Protein AF-A0A851LXC3-F1 (afdb_monomer_lite)

Secondary structure (DSSP, 8-state):
-HHHHHHHHHT------STT-PSP-SSSBHHHHHHHHHHHHHTTS-HHHHHHHHHHHHHHHHHHHT--PPPHHHHTTSS-HHHHHHHHHHHHHHIIIIIGGGT-TTS----HHHH-BHHHHHHHHHHHHHHHHHHHHHHGGGS-HHHHHHHHHTHHHHHHHHHHHHH-TT-GGGSTT--PPPP--------------------------------------------------------------------------PPPHHHHHHHHHHT--TTTT--SS---S-TTHHHHHHHHHHHHTTS---TTEESS--S-GGGTTTTS---TT----EE---TTS-GGGHHHHHHHHHHHHHHHHHHHHHHHT-PPPPP-GGGGT-----GGGSHHHHHHHHHHHHS--------HHHHHHHHHHHHHHHHTSGGGGGGSSPPPTTT-SSHHHH-SS---HHHHHHHHHTT--SSGGGT-

Radius of gyration: 42.63 Å; chains: 1; bounding box: 113×86×128 Å

Sequence (476 aa):
LQLLRKCILQMSQPVVEGSLGSPPFEKPNIEQGVLNFVQYKFSHLPPKERQTMYELSKMFLLCLNYWKLETPSQFRQRSQNDDVATYKVNYTRWLCYCHVPQSCDSLPRYETTHVFGRSLLKSIFTVTRRQLLEKFRVEKDKLVPEKRTLILTHFPKFLSMLEEEIYGENSPIWEADFTVPAAEGAQLVSRPAAVSTVAVPTTPLFSKKLSNSSSAVSMDAGTPEPLPAALLRSPGEKRKLPESLTLEDAKRIRVMGDIPMELVNEVMLTITDPAAMLGPETSLLSANAARDETARLEERRGIIEFHGFSKDIKVPKSRYLGYIKDYEGATLMECELNPRIPYTELSHIIKKQKEIIKKLIERKQAQIRKVYPGLTCFKEGVRQIPIESVPGIRESHQLLLGSEPLKELKDPDQLYNTLKNLLAQIKTHPSAWPFMEPVKKSEAPDYYEIIRFPIDLKTMTERLKNRYYVTKKLFI

Foldseek 3Di:
DVQVVVCVVVVHQRDPDDPLDDFLPDPPFQLLLLVLLLCQPPVPPDPVVSVLLVVLSVVVQVCQLPDDFDALVRLVVPDDPVLSVVQNSVNVVCCQARNVCVVVVSGHHDGNRRRHHLSNCVSGLVVSLVVVLVVLVVCLVVDDVVVSVSCVPPNNVSSVSVVCLSPPDPRQSRDNPDDHPDPDDDDDDDDDDDDDDDDDDDDDDDDDDDDDDDDDDDDDDDDDDDDDDDDDDDDYDDDDDDDDDDDDPPDDDDDDDDDDVVVVVVVVVVVPDPVVVDDDDDDDDDVVVVVVVVVVVCVVVVVDDPPQKDLDDPDDCVVPPVPDDDHPPDRDIDGDDDPVDPPVCNVVVVVVVVVVVVVVCVVVVVVLPPDDDDDPVVVVVDPDDDPCPPVSSVVVVCVVVVPDPPPPPPPLVNVLVVLVVVLVVCVPDPPQVVQADDDDCVNPVCCCVVCVDDHGSVNLVVCSVVSVCSDPVVSD

InterPro domains:
  IPR001487 Bromodomain [PF00439] (420-474)
  IPR001487 Bromodomain [PR00503] (430-443)
  IPR001487 Bromodomain [PR00503] (444-460)
  IPR001487 Bromodomain [PR00503] (460-476)
  IPR001487 Bromodomain [PS50014] (427-476)
  IPR001487 Bromodomain [SM00297] (408-476)
  IPR009464 PCAF, N-terminal [PF06466] (2-135)
  IPR036427 Bromodomain-like superfamily [G3DSA:1.20.920.10] (402-476)
  IPR036427 Bromodomain-like superfamily [SSF47370] (408-475)
  IPR037800 Histone acetyltransferase GCN5 [PTHR45750] (308-476)

Organism: Corythaeola cristata (NCBI:txid103954)

pLDDT: mean 72.69, std 22.93, range [23.23, 97.38]

Structure (mmCIF, N/CA/C/O backbone):
data_AF-A0A851LXC3-F1
#
_entry.id   AF-A0A851LXC3-F1
#
loop_
_atom_site.group_PDB
_atom_site.id
_atom_site.type_symbol
_atom_site.label_atom_id
_atom_site.label_alt_id
_atom_site.label_comp_id
_atom_site.label_asym_id
_atom_site.label_entity_id
_atom_site.label_seq_id
_atom_site.pdbx_PDB_ins_code
_atom_site.Cartn_x
_atom_site.Cartn_y
_atom_site.Cartn_z
_atom_site.occupancy
_atom_site.B_iso_or_equiv
_atom_site.auth_seq_id
_atom_site.auth_comp_id
_atom_site.auth_asym_id
_atom_site.auth_atom_id
_atom_site.pdbx_PDB_model_num
ATOM 1 N N . LEU A 1 1 ? -14.575 -2.357 11.638 1.00 58.62 1 LEU A N 1
ATOM 2 C CA . LEU A 1 1 ? -14.823 -2.381 13.103 1.00 58.62 1 LEU A CA 1
ATOM 3 C C . LEU A 1 1 ? -16.234 -2.851 13.462 1.00 58.62 1 LEU A C 1
ATOM 5 O O . LEU A 1 1 ? -16.324 -3.907 14.069 1.00 58.62 1 LEU A O 1
ATOM 9 N N . GLN A 1 2 ? -17.317 -2.156 13.078 1.00 75.94 2 GLN A N 1
ATOM 10 C CA . GLN A 1 2 ? -18.697 -2.575 13.418 1.00 75.94 2 GLN A CA 1
ATOM 11 C C . GLN A 1 2 ? -19.013 -4.038 13.042 1.00 75.94 2 GLN A C 1
ATOM 13 O O . GLN A 1 2 ? -19.518 -4.766 13.890 1.00 75.94 2 GLN A O 1
ATOM 18 N N . LEU A 1 3 ? -18.628 -4.490 11.839 1.00 76.81 3 LEU A N 1
ATOM 19 C CA . LEU A 1 3 ? -18.752 -5.893 11.412 1.00 76.81 3 LEU A CA 1
ATOM 20 C C . LEU A 1 3 ? -18.083 -6.870 12.395 1.00 76.81 3 LEU A C 1
ATOM 22 O O . LEU A 1 3 ? -18.744 -7.755 12.918 1.00 76.81 3 LEU A O 1
ATOM 26 N N . LEU A 1 4 ? -16.802 -6.662 12.721 1.00 76.56 4 LEU A N 1
ATOM 27 C CA . LEU A 1 4 ? -16.076 -7.503 13.683 1.00 76.56 4 LEU A CA 1
ATOM 28 C C . LEU A 1 4 ? -16.764 -7.521 15.059 1.00 76.56 4 LEU A C 1
ATOM 30 O O . LEU A 1 4 ? -16.873 -8.578 15.669 1.00 76.56 4 LEU A O 1
ATOM 34 N N . ARG A 1 5 ? -17.302 -6.382 15.523 1.00 78.44 5 ARG A N 1
ATOM 35 C CA . ARG A 1 5 ? -18.075 -6.313 16.777 1.00 78.44 5 ARG A CA 1
ATOM 36 C C . ARG A 1 5 ? -19.384 -7.114 16.700 1.00 78.44 5 ARG A C 1
ATOM 38 O O . ARG A 1 5 ? -19.692 -7.812 17.659 1.00 78.44 5 ARG A O 1
ATOM 45 N N . LYS A 1 6 ? -20.125 -7.052 15.582 1.00 80.19 6 LYS A N 1
ATOM 46 C CA . LYS A 1 6 ? -21.317 -7.891 15.320 1.00 80.19 6 LYS A CA 1
ATOM 47 C C . LYS A 1 6 ? -20.941 -9.377 15.367 1.00 80.19 6 LYS A C 1
ATOM 49 O O . LYS A 1 6 ? -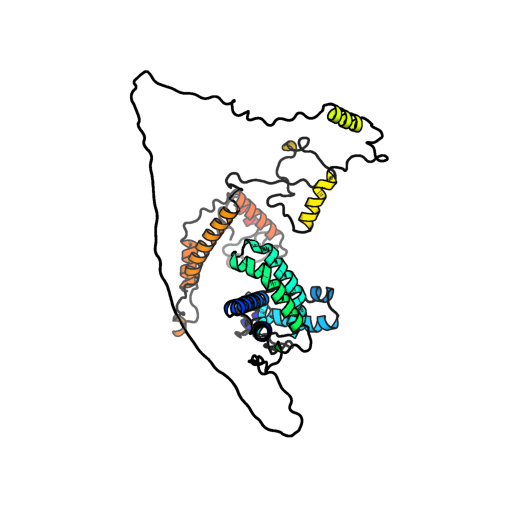21.579 -10.137 16.082 1.00 80.19 6 LYS A O 1
ATOM 54 N N . CYS A 1 7 ? -19.871 -9.766 14.681 1.00 78.75 7 CYS A N 1
ATOM 55 C CA . CYS A 1 7 ? -19.418 -11.154 14.593 1.00 78.75 7 CYS A CA 1
ATOM 56 C C . CYS A 1 7 ? -18.932 -11.726 15.933 1.00 78.75 7 CYS A C 1
ATOM 58 O O . CYS A 1 7 ? -19.300 -12.844 16.276 1.00 78.75 7 CYS A O 1
ATOM 60 N N . ILE A 1 8 ? -18.214 -10.940 16.744 1.00 79.00 8 ILE A N 1
ATOM 61 C CA . ILE A 1 8 ? -17.842 -11.315 18.122 1.00 79.00 8 ILE A CA 1
ATOM 62 C C . ILE A 1 8 ? -19.090 -11.515 19.000 1.00 79.00 8 ILE A C 1
ATOM 64 O O . ILE A 1 8 ? -19.155 -12.475 19.761 1.00 79.00 8 ILE A O 1
ATOM 68 N N . LEU A 1 9 ? -20.103 -10.648 18.873 1.00 79.81 9 LEU A N 1
ATOM 69 C CA . LEU A 1 9 ? -21.373 -10.776 19.606 1.00 79.81 9 LEU A CA 1
ATOM 70 C C . LEU A 1 9 ? -22.247 -11.950 19.126 1.00 79.81 9 LEU A C 1
ATOM 72 O O . LEU A 1 9 ? -23.108 -12.402 19.872 1.00 79.81 9 LEU A O 1
ATOM 76 N N . GLN A 1 10 ? -22.044 -12.430 17.896 1.00 83.31 10 GLN A N 1
ATOM 77 C CA . GLN A 1 10 ? -22.827 -13.504 17.269 1.00 83.31 10 GLN A CA 1
ATOM 78 C C . GLN A 1 10 ? -22.063 -14.834 17.138 1.00 83.31 10 GLN A C 1
ATOM 80 O O . GLN A 1 10 ? -22.607 -15.783 16.580 1.00 83.31 10 GLN A O 1
ATOM 85 N N . MET A 1 11 ? -20.815 -14.912 17.623 1.00 77.06 11 MET A N 1
ATOM 86 C CA . MET A 1 11 ? -19.901 -16.055 17.442 1.00 77.06 11 MET A CA 1
ATOM 87 C C . MET A 1 11 ? -19.772 -16.521 15.974 1.00 77.06 11 MET A C 1
ATOM 89 O O . MET A 1 11 ? -19.601 -17.707 15.694 1.00 77.06 11 MET A O 1
ATOM 93 N N . SER A 1 12 ? -19.856 -15.585 15.024 1.00 79.25 12 SER A N 1
ATOM 94 C CA . SER A 1 12 ? -19.851 -15.851 13.581 1.00 79.25 12 SER A CA 1
ATOM 95 C C . SER A 1 12 ? -18.546 -15.412 12.908 1.00 79.25 12 SER A C 1
ATOM 97 O O . SER A 1 12 ? -17.827 -14.548 13.412 1.00 79.25 12 SER A O 1
ATOM 99 N N . GLN A 1 13 ? -18.218 -15.995 11.750 1.00 74.81 13 GLN A N 1
ATOM 100 C CA . GLN A 1 13 ? -17.086 -15.522 10.943 1.00 74.81 13 GLN A CA 1
ATOM 101 C C . GLN A 1 13 ? -17.442 -14.206 10.222 1.00 74.81 13 GLN A C 1
ATOM 103 O O . GLN A 1 13 ? -18.561 -14.069 9.721 1.00 74.81 13 GLN A O 1
ATOM 108 N N . PRO A 1 14 ? -16.518 -13.229 10.133 1.00 75.56 14 PRO A N 1
ATOM 109 C CA . PRO A 1 14 ? -16.810 -11.915 9.569 1.00 75.56 14 PRO A CA 1
ATOM 110 C C . PRO A 1 14 ? -16.747 -11.905 8.038 1.00 75.56 14 PRO A C 1
ATOM 112 O O . PRO A 1 14 ? -15.749 -11.523 7.425 1.00 75.56 14 PRO A O 1
ATOM 115 N N . VAL A 1 15 ? -17.865 -12.279 7.419 1.00 76.94 15 VAL A N 1
ATOM 116 C CA . VAL A 1 15 ? -18.115 -12.073 5.988 1.00 76.94 15 VAL A CA 1
ATOM 117 C C . VAL A 1 15 ? -18.454 -10.601 5.732 1.00 76.94 15 VAL A C 1
ATOM 119 O O . VAL A 1 15 ? -19.236 -9.993 6.462 1.00 76.94 15 VAL A O 1
ATOM 122 N N . VAL A 1 16 ? -17.877 -10.011 4.683 1.00 75.19 16 VAL A N 1
ATOM 123 C CA . VAL A 1 16 ? -18.211 -8.646 4.245 1.00 75.19 16 VAL A CA 1
ATOM 124 C C . VAL A 1 16 ? -19.527 -8.682 3.460 1.00 75.19 16 VAL A C 1
ATOM 126 O O . VAL A 1 16 ? -19.537 -8.847 2.243 1.00 75.19 16 VAL A O 1
ATOM 129 N N . GLU A 1 17 ? -20.642 -8.573 4.181 1.00 63.84 17 GLU A N 1
ATOM 130 C CA . GLU A 1 17 ? -21.998 -8.459 3.627 1.00 63.84 17 GLU A CA 1
ATOM 131 C C . GLU A 1 17 ? -22.220 -7.061 3.008 1.00 63.84 17 GLU A C 1
ATOM 133 O O . GLU A 1 17 ? -21.917 -6.049 3.645 1.00 63.84 17 GLU A O 1
ATOM 138 N N . GLY A 1 18 ? -22.787 -6.971 1.795 1.00 65.38 18 GLY A N 1
ATOM 139 C CA . GLY A 1 18 ? -23.255 -5.694 1.235 1.00 65.38 18 GLY A CA 1
ATOM 140 C C . GLY A 1 18 ? -23.316 -5.601 -0.294 1.00 65.38 18 GLY A C 1
ATOM 141 O O . GLY A 1 18 ? -22.868 -6.484 -1.022 1.00 65.38 18 GLY A O 1
ATOM 142 N N . SER A 1 19 ? -23.822 -4.465 -0.785 1.00 72.06 19 SER A N 1
ATOM 143 C CA . SER A 1 19 ? -24.007 -4.134 -2.213 1.00 72.06 19 SER A CA 1
ATOM 144 C C . SER A 1 19 ? -22.714 -3.962 -3.026 1.00 72.06 19 SER A C 1
ATOM 146 O O . SER A 1 19 ? -22.764 -3.669 -4.217 1.00 72.06 19 SER A O 1
ATOM 148 N N . LEU A 1 20 ? -21.545 -4.158 -2.410 1.00 78.00 20 LEU A N 1
ATOM 149 C CA . LEU A 1 20 ? -20.249 -4.158 -3.094 1.00 78.00 20 LEU A CA 1
ATOM 150 C C . LEU A 1 20 ? -20.024 -5.438 -3.921 1.00 78.00 20 LEU A C 1
ATOM 152 O O . LEU A 1 20 ? -19.196 -5.424 -4.835 1.00 78.00 20 LEU A O 1
ATOM 156 N N . GLY A 1 21 ? -20.755 -6.518 -3.624 1.00 84.12 21 GLY A N 1
ATOM 157 C CA . GLY A 1 21 ? -20.522 -7.851 -4.184 1.00 84.12 21 GLY A CA 1
ATOM 158 C C . GLY A 1 21 ? -19.290 -8.542 -3.587 1.00 84.12 21 GLY A C 1
ATOM 159 O O . GLY A 1 21 ? -18.507 -7.930 -2.862 1.00 84.12 21 GLY A O 1
ATOM 160 N N . SER A 1 22 ? -19.121 -9.825 -3.904 1.00 86.75 22 SER A N 1
ATOM 161 C CA . SER A 1 22 ? -17.997 -10.664 -3.474 1.00 86.75 22 SER A CA 1
ATOM 162 C C . SER A 1 22 ? -16.909 -10.784 -4.556 1.00 86.75 22 SER A C 1
ATOM 164 O O . SER A 1 22 ? -17.207 -10.648 -5.743 1.00 86.75 22 SER A O 1
ATOM 166 N N . PRO A 1 23 ? -15.644 -11.047 -4.177 1.00 90.81 23 PRO A N 1
ATOM 167 C CA . PRO A 1 23 ? -14.582 -11.355 -5.134 1.00 90.81 23 PRO A CA 1
ATOM 168 C C . PRO A 1 23 ? -14.767 -12.746 -5.784 1.00 90.81 23 PRO A C 1
ATOM 170 O O . PRO A 1 23 ? -15.327 -13.640 -5.144 1.00 90.81 23 PRO A O 1
ATOM 173 N N . PRO A 1 24 ? -14.223 -12.983 -6.997 1.00 92.62 24 PRO A N 1
ATOM 174 C CA . PRO A 1 24 ? -13.504 -12.031 -7.849 1.00 92.62 24 PRO A CA 1
ATOM 175 C C . PRO A 1 24 ? -14.454 -11.053 -8.557 1.00 92.62 24 PRO A C 1
ATOM 177 O O . PRO A 1 24 ? -15.532 -11.436 -8.998 1.00 92.62 24 PRO A O 1
ATOM 180 N N . PHE A 1 25 ? -14.035 -9.794 -8.690 1.00 93.94 25 PHE A N 1
ATOM 181 C CA . PHE A 1 25 ? -14.855 -8.714 -9.254 1.00 93.94 25 PHE A CA 1
ATOM 182 C C . PHE A 1 25 ? -14.760 -8.599 -10.779 1.00 93.94 25 PHE A C 1
ATOM 184 O O . PHE A 1 25 ? -15.595 -7.941 -11.392 1.00 93.94 25 PHE A O 1
ATOM 191 N N . GLU A 1 26 ? -13.724 -9.185 -11.379 1.00 94.56 26 GLU A N 1
ATOM 192 C CA . GLU A 1 26 ? -13.386 -9.039 -12.794 1.00 94.56 26 GLU A CA 1
ATOM 193 C C . GLU A 1 26 ? -12.549 -10.248 -13.252 1.00 94.56 26 GLU A C 1
ATOM 195 O O . GLU A 1 26 ? -11.784 -10.811 -12.459 1.00 94.56 26 GLU A O 1
ATOM 200 N N . LYS A 1 27 ? -12.698 -10.664 -14.515 1.00 92.94 27 LYS A N 1
ATOM 201 C CA . LYS A 1 27 ? -11.893 -11.712 -15.162 1.00 92.94 27 LYS A CA 1
ATOM 202 C C . LYS A 1 27 ? -11.612 -11.328 -16.628 1.00 92.94 27 LYS A C 1
ATOM 204 O O . LYS A 1 27 ? -12.529 -10.798 -17.249 1.00 92.94 27 LYS A O 1
ATOM 209 N N . PRO A 1 28 ? -10.424 -11.645 -17.182 1.00 95.00 28 PRO A N 1
ATOM 210 C CA . PRO A 1 28 ? -9.237 -12.133 -16.478 1.00 95.00 28 PRO A CA 1
ATOM 211 C C . PRO A 1 28 ? -8.721 -11.114 -15.451 1.00 95.00 28 PRO A C 1
ATOM 213 O O . PRO A 1 28 ? -8.957 -9.910 -15.551 1.00 95.00 28 PRO A O 1
ATOM 216 N N . ASN A 1 29 ? -8.068 -11.619 -14.406 1.00 96.69 29 ASN A N 1
ATOM 217 C CA . ASN A 1 29 ? -7.529 -10.779 -13.339 1.00 96.69 29 ASN A CA 1
ATOM 218 C C . ASN A 1 29 ? -6.176 -10.163 -13.745 1.00 96.69 29 ASN A C 1
ATOM 220 O O . ASN A 1 29 ? -5.585 -10.531 -14.762 1.00 96.69 29 ASN A O 1
ATOM 224 N N . ILE A 1 30 ? -5.686 -9.202 -12.957 1.00 97.38 30 ILE A N 1
ATOM 225 C CA . ILE A 1 30 ? -4.437 -8.478 -13.241 1.00 97.38 30 ILE A CA 1
ATOM 226 C C . ILE A 1 30 ? -3.251 -9.442 -13.355 1.00 97.38 30 ILE A C 1
ATOM 228 O O . ILE A 1 30 ? -2.392 -9.238 -14.209 1.00 97.38 30 ILE A O 1
ATOM 232 N N . GLU A 1 31 ? -3.195 -10.493 -12.533 1.00 96.38 31 GLU A N 1
ATOM 233 C CA . GLU A 1 31 ? -2.133 -11.496 -12.640 1.00 96.38 31 GLU A CA 1
ATOM 234 C C . GLU A 1 31 ? -2.173 -12.237 -13.979 1.00 96.38 31 GLU A C 1
ATOM 236 O O . GLU A 1 31 ? -1.153 -12.280 -14.665 1.00 96.38 31 GLU A O 1
ATOM 241 N N . GLN A 1 32 ? -3.334 -12.742 -14.401 1.00 95.62 32 GLN A N 1
ATOM 242 C CA . GLN A 1 32 ? -3.457 -13.429 -15.685 1.00 95.62 32 GLN A CA 1
ATOM 243 C C . GLN A 1 32 ? -3.152 -12.493 -16.861 1.00 95.62 32 GLN A C 1
ATOM 245 O O . GLN A 1 32 ? -2.382 -12.874 -17.737 1.00 95.62 32 GLN A O 1
ATOM 250 N N . GLY A 1 33 ? -3.653 -11.253 -16.855 1.00 95.81 33 GLY A N 1
ATOM 251 C CA . GLY A 1 33 ? -3.335 -10.266 -17.895 1.00 95.81 33 GLY A CA 1
ATOM 252 C C . GLY A 1 33 ? -1.836 -9.943 -17.976 1.00 95.81 33 GLY A C 1
ATOM 253 O O . GLY A 1 33 ? -1.265 -9.883 -19.061 1.00 95.81 33 GLY A O 1
ATOM 254 N N . VAL A 1 34 ? -1.152 -9.824 -16.833 1.00 96.31 34 VAL A N 1
ATOM 255 C CA . VAL A 1 34 ? 0.305 -9.595 -16.774 1.00 96.31 34 VAL A CA 1
ATOM 256 C C . VAL A 1 34 ? 1.116 -10.839 -17.181 1.00 96.31 34 VAL A C 1
ATOM 258 O O . VAL A 1 34 ? 2.209 -10.704 -17.735 1.00 96.31 34 VAL A O 1
ATOM 261 N N . LEU A 1 35 ? 0.600 -12.051 -16.961 1.00 94.25 35 LEU A N 1
ATOM 262 C CA . LEU A 1 35 ? 1.204 -13.288 -17.471 1.00 94.25 35 LEU A CA 1
ATOM 263 C C . LEU A 1 35 ? 1.016 -13.420 -18.991 1.00 94.25 35 LEU A C 1
ATOM 265 O O . LEU A 1 35 ? 1.991 -13.683 -19.698 1.00 94.25 35 LEU A O 1
ATOM 269 N N . ASN A 1 36 ? -0.194 -13.153 -19.491 1.00 94.94 36 ASN A N 1
ATOM 270 C CA . ASN A 1 36 ? -0.522 -13.090 -20.916 1.00 94.94 36 ASN A CA 1
ATOM 271 C C . ASN A 1 36 ? 0.366 -12.057 -21.631 1.00 94.94 36 ASN A C 1
ATOM 273 O O . ASN A 1 36 ? 0.965 -12.366 -22.655 1.00 94.94 36 ASN A O 1
ATOM 277 N N . PHE A 1 37 ? 0.562 -10.873 -21.039 1.00 95.62 37 PHE A N 1
ATOM 278 C CA . PHE A 1 37 ? 1.498 -9.844 -21.509 1.00 95.62 37 PHE A CA 1
ATOM 279 C C . PHE A 1 37 ? 2.934 -10.351 -21.683 1.00 95.62 37 PHE A C 1
ATOM 281 O O . PHE A 1 37 ? 3.543 -10.124 -22.730 1.00 95.62 37 PHE A O 1
ATOM 288 N N . VAL A 1 38 ? 3.480 -11.065 -20.690 1.00 95.06 38 VAL A N 1
ATOM 289 C CA . VAL A 1 38 ? 4.847 -11.607 -20.783 1.00 95.06 38 VAL A CA 1
ATOM 290 C C . VAL A 1 38 ? 4.962 -12.648 -21.896 1.00 95.06 38 VAL A C 1
ATOM 292 O O . VAL A 1 38 ? 5.963 -12.667 -22.611 1.00 95.06 38 VAL A O 1
ATOM 295 N N . GLN A 1 39 ? 3.940 -13.483 -22.090 1.00 92.12 39 GLN A N 1
ATOM 296 C CA . GLN A 1 39 ? 3.910 -14.438 -23.198 1.00 92.12 39 GLN A CA 1
ATOM 297 C C . GLN A 1 39 ? 3.765 -13.734 -24.557 1.00 92.12 39 GLN A C 1
ATOM 299 O O . GLN A 1 39 ? 4.506 -14.041 -25.489 1.00 92.12 39 GLN A O 1
ATOM 304 N N . TYR A 1 40 ? 2.873 -12.749 -24.662 1.00 93.25 40 TYR A N 1
ATOM 305 C CA . TYR A 1 40 ? 2.598 -12.006 -25.891 1.00 93.25 40 TYR A CA 1
ATOM 306 C C . TYR A 1 40 ? 3.814 -11.200 -26.371 1.00 93.25 40 TYR A C 1
ATOM 308 O O . TYR A 1 40 ? 4.209 -11.313 -27.529 1.00 93.25 40 TYR A O 1
ATOM 316 N N . LYS A 1 41 ? 4.454 -10.427 -25.482 1.00 92.75 41 LYS A N 1
ATOM 317 C CA . LYS A 1 41 ? 5.561 -9.528 -25.852 1.00 92.75 41 LYS A CA 1
ATOM 318 C C . LYS A 1 41 ? 6.951 -10.162 -25.780 1.00 92.75 41 LYS A C 1
ATOM 320 O O . LYS A 1 41 ? 7.839 -9.684 -26.477 1.00 92.75 41 LYS A O 1
ATOM 325 N N . PHE A 1 42 ? 7.173 -11.204 -24.968 1.00 93.62 42 PHE A N 1
ATOM 326 C CA . PHE A 1 42 ? 8.526 -11.721 -24.681 1.00 93.62 42 PHE A CA 1
ATOM 327 C C . PHE A 1 42 ? 8.717 -13.227 -24.931 1.00 93.62 42 PHE A C 1
ATOM 329 O O . PHE A 1 42 ? 9.777 -13.766 -24.611 1.00 93.62 42 PHE A O 1
ATOM 336 N N . SER A 1 43 ? 7.743 -13.920 -25.532 1.00 90.12 43 SER A N 1
ATOM 337 C CA . SER A 1 43 ? 7.880 -15.324 -25.970 1.00 90.12 43 SER A CA 1
ATOM 338 C C . SER A 1 43 ? 9.111 -15.561 -26.851 1.00 90.12 43 SER A C 1
ATOM 340 O O . SER A 1 43 ? 9.832 -16.535 -26.628 1.00 90.12 43 SER A O 1
ATOM 342 N N . HIS A 1 44 ? 9.367 -14.647 -27.792 1.00 90.88 44 HIS A N 1
ATOM 343 C CA . HIS A 1 44 ? 10.464 -14.697 -28.762 1.00 90.88 44 HIS A CA 1
ATOM 344 C C . HIS A 1 44 ? 11.863 -14.426 -28.174 1.00 90.88 44 HIS A C 1
ATOM 346 O O . HIS A 1 44 ? 12.859 -14.660 -28.857 1.00 90.88 44 HIS A O 1
ATOM 352 N N . LEU A 1 45 ? 11.968 -13.921 -26.937 1.00 91.38 45 LEU A N 1
ATOM 353 C CA . LEU A 1 45 ? 13.264 -13.617 -26.324 1.00 91.38 45 LEU A CA 1
ATOM 354 C C . LEU A 1 45 ? 14.007 -14.894 -25.878 1.00 91.38 45 LEU A C 1
ATOM 356 O O . LEU A 1 45 ? 13.366 -15.891 -25.517 1.00 91.38 45 LEU A O 1
ATOM 360 N N . PRO A 1 46 ? 15.356 -14.866 -25.818 1.00 93.19 46 PRO A N 1
ATOM 361 C CA . PRO A 1 46 ? 16.152 -15.958 -25.265 1.00 93.19 46 PRO A CA 1
ATOM 362 C C . PRO A 1 46 ? 15.671 -16.370 -23.861 1.00 93.19 46 PRO A C 1
ATOM 364 O O . PRO A 1 46 ? 15.284 -15.500 -23.075 1.00 93.19 46 PRO A O 1
ATOM 367 N N . PRO A 1 47 ? 15.741 -17.660 -23.469 1.00 91.50 47 PRO A N 1
ATOM 368 C CA . PRO A 1 47 ? 15.149 -18.141 -22.214 1.00 91.50 47 PRO A CA 1
ATOM 369 C C . PRO A 1 47 ? 15.563 -17.360 -20.956 1.00 91.50 47 PRO A C 1
ATOM 371 O O . PRO A 1 47 ? 14.735 -17.140 -20.076 1.00 91.50 47 PRO A O 1
ATOM 374 N N . LYS A 1 48 ? 16.815 -16.884 -20.896 1.00 88.00 48 LYS A N 1
ATOM 375 C CA . LYS A 1 48 ? 17.350 -16.058 -19.799 1.00 88.00 48 LYS A CA 1
ATOM 376 C C . LYS A 1 48 ? 16.694 -14.672 -19.719 1.00 88.00 48 LYS A C 1
ATOM 378 O O . LYS A 1 48 ? 16.417 -14.183 -18.626 1.00 88.00 48 LYS A O 1
ATOM 383 N N . GLU A 1 49 ? 16.416 -14.048 -20.859 1.00 87.50 49 GLU A N 1
ATOM 384 C CA . GLU A 1 49 ? 15.753 -12.740 -20.945 1.00 87.50 49 GLU A CA 1
ATOM 385 C C . GLU A 1 49 ? 14.242 -12.867 -20.731 1.00 87.50 49 GLU A C 1
ATOM 387 O O . GLU A 1 49 ? 13.638 -12.056 -20.032 1.00 87.50 49 GLU A O 1
ATOM 392 N N . ARG A 1 50 ? 13.629 -13.944 -21.228 1.00 89.81 50 ARG A N 1
ATOM 393 C CA . ARG A 1 50 ? 12.220 -14.256 -20.964 1.00 89.81 50 ARG A CA 1
ATOM 394 C C . ARG A 1 50 ? 11.961 -14.532 -19.476 1.00 89.81 50 ARG A C 1
ATOM 396 O O . ARG A 1 50 ? 11.022 -13.975 -18.910 1.00 89.81 50 ARG A O 1
ATOM 403 N N . GLN A 1 51 ? 12.833 -15.305 -18.820 1.00 90.12 51 GLN A N 1
ATOM 404 C CA . GLN A 1 51 ? 12.833 -15.491 -17.360 1.00 90.12 51 GLN A CA 1
ATOM 405 C C . GLN A 1 51 ? 12.998 -14.153 -16.621 1.00 90.12 51 GLN A C 1
ATOM 407 O O . GLN A 1 51 ? 12.284 -13.870 -15.664 1.00 90.12 51 GLN A O 1
ATOM 412 N N . THR A 1 52 ? 13.891 -13.293 -17.112 1.00 89.38 52 THR A N 1
ATOM 413 C CA . THR A 1 52 ? 14.116 -11.948 -16.570 1.00 89.38 52 THR A CA 1
ATOM 414 C C . THR A 1 52 ? 12.852 -11.073 -16.629 1.00 89.38 52 THR A C 1
ATOM 416 O O . THR A 1 52 ? 12.509 -10.419 -15.644 1.00 89.38 52 THR A O 1
ATOM 419 N N . MET A 1 53 ? 12.103 -11.094 -17.739 1.00 92.00 53 MET A N 1
ATOM 420 C CA . MET A 1 53 ? 10.830 -10.363 -17.854 1.00 92.00 53 MET A CA 1
ATOM 421 C C . MET A 1 53 ? 9.724 -10.955 -16.968 1.00 92.00 53 MET A C 1
ATOM 423 O O . MET A 1 53 ? 8.904 -10.209 -16.434 1.00 92.00 53 MET A O 1
ATOM 427 N N . TYR A 1 54 ? 9.724 -12.273 -16.753 1.00 92.50 54 TYR A N 1
ATOM 428 C CA . TYR A 1 54 ? 8.830 -12.944 -15.804 1.00 92.50 54 TYR A CA 1
ATOM 429 C C . TYR A 1 54 ? 9.144 -12.581 -14.337 1.00 92.50 54 TYR A C 1
ATOM 431 O O . TYR A 1 54 ? 8.234 -12.363 -13.539 1.00 92.50 54 TYR A O 1
ATOM 439 N N . GLU A 1 55 ? 10.418 -12.421 -13.971 1.00 91.06 55 GLU A N 1
ATOM 440 C CA . GLU A 1 55 ? 10.801 -11.922 -12.642 1.00 91.06 55 GLU A CA 1
ATOM 441 C C . GLU A 1 55 ? 10.397 -10.455 -12.432 1.00 91.06 55 GLU A C 1
ATOM 443 O O . GLU A 1 55 ? 9.887 -10.108 -11.363 1.00 91.06 55 GLU A O 1
ATOM 448 N N . LEU A 1 56 ? 10.538 -9.603 -13.454 1.00 91.56 56 LEU A N 1
ATOM 449 C CA . LEU A 1 56 ? 10.038 -8.224 -13.417 1.00 91.56 56 LEU A CA 1
ATOM 450 C C . LEU A 1 56 ? 8.503 -8.159 -13.325 1.00 91.56 56 LEU A C 1
ATOM 452 O O . LEU A 1 56 ? 7.976 -7.300 -12.613 1.00 91.56 56 LEU A O 1
ATOM 456 N N . SER A 1 57 ? 7.779 -9.078 -13.973 1.00 94.56 57 SER A N 1
ATOM 457 C CA . SER A 1 57 ? 6.315 -9.129 -13.896 1.00 94.56 57 SER A CA 1
ATOM 458 C C . SER A 1 57 ? 5.823 -9.589 -12.521 1.00 94.56 57 SER A C 1
ATOM 460 O O . SER A 1 57 ? 4.964 -8.936 -11.927 1.00 94.56 57 SER A O 1
ATOM 462 N N . LYS A 1 58 ? 6.437 -10.627 -11.936 1.00 93.56 58 LYS A N 1
ATOM 463 C CA . LYS A 1 58 ? 6.155 -11.058 -10.556 1.00 93.56 58 LYS A CA 1
ATOM 464 C C . LYS A 1 58 ? 6.536 -9.991 -9.527 1.00 93.56 58 LYS A C 1
ATOM 466 O O . LYS A 1 58 ? 5.805 -9.805 -8.557 1.00 93.56 58 LYS A O 1
ATOM 471 N N . MET A 1 59 ? 7.612 -9.233 -9.754 1.00 91.12 59 MET A N 1
ATOM 472 C CA . MET A 1 59 ? 7.958 -8.069 -8.931 1.00 91.12 59 MET A CA 1
ATOM 473 C C . MET A 1 59 ? 6.885 -6.969 -9.014 1.00 91.12 59 MET A C 1
ATOM 475 O O . MET A 1 59 ? 6.483 -6.440 -7.981 1.00 91.12 59 MET A O 1
ATOM 479 N N . PHE A 1 60 ? 6.382 -6.651 -10.211 1.00 94.75 60 PHE A N 1
ATOM 480 C CA . PHE A 1 60 ? 5.296 -5.682 -10.399 1.00 94.75 60 PHE A CA 1
ATOM 481 C C . PHE A 1 60 ? 3.990 -6.115 -9.708 1.00 94.75 60 PHE A C 1
ATOM 483 O O . PHE A 1 60 ? 3.387 -5.320 -8.984 1.00 94.75 60 PHE A O 1
ATOM 490 N N . LEU A 1 61 ? 3.592 -7.381 -9.862 1.00 95.38 61 LEU A N 1
ATOM 491 C CA . LEU A 1 61 ? 2.413 -7.955 -9.201 1.00 95.38 61 LEU A CA 1
ATOM 492 C C . LEU A 1 61 ? 2.544 -7.919 -7.669 1.00 95.38 61 LEU A C 1
ATOM 494 O O . LEU A 1 61 ? 1.621 -7.490 -6.974 1.00 95.38 61 LEU A O 1
ATOM 498 N N . LEU A 1 62 ? 3.722 -8.268 -7.139 1.00 93.19 62 LEU A N 1
ATOM 499 C CA . LEU A 1 62 ? 4.028 -8.149 -5.713 1.00 93.19 62 LEU A CA 1
ATOM 500 C C . LEU A 1 62 ? 3.935 -6.692 -5.231 1.00 93.19 62 LEU A C 1
ATOM 502 O O . LEU A 1 62 ? 3.374 -6.434 -4.166 1.00 93.19 62 LEU A O 1
ATOM 506 N N . CYS A 1 63 ? 4.434 -5.730 -6.015 1.00 93.06 63 CYS A N 1
ATOM 507 C CA . CYS A 1 63 ? 4.277 -4.312 -5.702 1.00 93.06 63 CYS A CA 1
ATOM 508 C C . CYS A 1 63 ? 2.803 -3.890 -5.651 1.00 93.06 63 CYS A C 1
ATOM 510 O O . CYS A 1 63 ? 2.443 -3.194 -4.708 1.00 93.06 63 CYS A O 1
ATOM 512 N N . LEU A 1 64 ? 1.950 -4.329 -6.588 1.00 93.94 64 LEU A N 1
ATOM 513 C CA . LEU A 1 64 ? 0.508 -4.031 -6.579 1.00 93.94 64 LEU A CA 1
ATOM 514 C C . LEU A 1 64 ? -0.226 -4.619 -5.365 1.00 93.94 64 LEU A C 1
ATOM 516 O O . LEU A 1 64 ? -1.071 -3.943 -4.779 1.00 93.94 64 LEU A O 1
ATOM 520 N N . ASN A 1 65 ? 0.102 -5.846 -4.950 1.00 94.06 65 ASN A N 1
ATOM 521 C CA . ASN A 1 65 ? -0.556 -6.489 -3.804 1.00 94.06 65 ASN A CA 1
ATOM 522 C C . ASN A 1 65 ? -0.289 -5.782 -2.465 1.00 94.06 65 ASN A C 1
ATOM 524 O O . ASN A 1 65 ? -1.133 -5.838 -1.570 1.00 94.06 65 ASN A O 1
ATOM 528 N N . TYR A 1 66 ? 0.824 -5.055 -2.353 1.00 90.94 66 TYR A N 1
ATOM 529 C CA . TYR A 1 66 ? 1.156 -4.220 -1.194 1.00 90.94 66 TYR A CA 1
ATOM 530 C C . TYR A 1 66 ? 1.089 -2.707 -1.482 1.00 90.94 66 TYR A C 1
ATOM 532 O O . TYR A 1 66 ? 1.521 -1.908 -0.648 1.00 90.94 66 TYR A O 1
ATOM 540 N N . TRP A 1 67 ? 0.557 -2.283 -2.637 1.00 92.75 67 TRP A N 1
ATOM 541 C CA . TRP A 1 67 ? 0.438 -0.859 -2.953 1.00 92.75 67 TRP A CA 1
ATOM 542 C C . TRP A 1 67 ? -0.745 -0.229 -2.220 1.00 92.75 67 TRP A C 1
ATOM 544 O O . TRP A 1 67 ? -1.846 -0.778 -2.205 1.00 92.75 67 TRP A O 1
ATOM 554 N N . LYS A 1 68 ? -0.541 0.964 -1.653 1.00 93.31 68 LYS A N 1
ATOM 555 C CA . LYS A 1 68 ? -1.630 1.769 -1.096 1.00 93.31 68 LYS A CA 1
ATOM 556 C C . LYS A 1 68 ? -2.265 2.589 -2.217 1.00 93.31 68 LYS A C 1
ATOM 558 O O . LYS A 1 68 ? -1.623 3.487 -2.757 1.00 93.31 68 LYS A O 1
ATOM 563 N N . LEU A 1 69 ? -3.514 2.284 -2.552 1.00 93.94 69 LEU A N 1
ATOM 564 C CA . LEU A 1 69 ? -4.275 3.030 -3.554 1.00 93.94 69 LEU A CA 1
ATOM 565 C C . LEU A 1 69 ? -4.562 4.471 -3.095 1.00 93.94 69 LEU A C 1
ATOM 567 O O . LEU A 1 69 ? -4.649 4.761 -1.898 1.00 93.94 69 LEU A O 1
ATOM 571 N N . GLU A 1 70 ? -4.720 5.369 -4.068 1.00 93.44 70 GLU A N 1
ATOM 572 C CA . GLU A 1 70 ? -5.182 6.741 -3.846 1.00 93.44 70 GLU A CA 1
ATOM 573 C C . GLU A 1 70 ? -6.580 6.746 -3.220 1.00 93.44 70 GLU A C 1
ATOM 575 O O . GLU A 1 70 ? -7.435 5.928 -3.554 1.00 93.44 70 GLU A O 1
ATOM 580 N N . THR A 1 71 ? -6.855 7.699 -2.330 1.00 93.75 71 THR A N 1
ATOM 581 C CA . THR A 1 71 ? -8.228 7.887 -1.848 1.00 93.75 71 THR A CA 1
ATOM 582 C C . THR A 1 71 ? -9.128 8.396 -2.986 1.00 93.75 71 THR A C 1
ATOM 584 O O . THR A 1 71 ? -8.650 9.128 -3.857 1.00 93.75 71 THR A O 1
ATOM 587 N N . PRO A 1 72 ? -10.448 8.122 -2.977 1.00 92.56 72 PRO A N 1
ATOM 588 C CA . PRO A 1 72 ? -11.367 8.656 -3.988 1.00 92.56 72 PRO A CA 1
ATOM 589 C C . PRO A 1 72 ? -11.366 10.193 -4.083 1.00 92.56 72 PRO A C 1
ATOM 591 O O . PRO A 1 72 ? -11.660 10.742 -5.142 1.00 92.56 72 PRO A O 1
ATOM 594 N N . SER A 1 73 ? -10.993 10.888 -3.002 1.00 90.44 73 SER A N 1
ATOM 595 C CA . SER A 1 73 ? -10.795 12.343 -2.980 1.00 90.44 73 SER A CA 1
ATOM 596 C C . SER A 1 73 ? -9.557 12.793 -3.762 1.00 90.44 73 SER A C 1
ATOM 598 O O . SER A 1 73 ? -9.608 13.832 -4.409 1.00 90.44 73 SER A O 1
ATOM 600 N N . GLN A 1 74 ? -8.465 12.021 -3.729 1.00 91.19 74 GLN A N 1
ATOM 601 C CA . GLN A 1 74 ? -7.257 12.276 -4.527 1.00 91.19 74 GLN A CA 1
ATOM 602 C C . GLN A 1 74 ? -7.482 11.904 -5.996 1.00 91.19 74 GLN A C 1
ATOM 604 O O . GLN A 1 74 ? -7.165 12.690 -6.880 1.00 91.19 74 GLN A O 1
ATOM 609 N N . PHE A 1 75 ? -8.118 10.759 -6.261 1.00 91.44 75 PHE A N 1
ATOM 610 C CA . PHE A 1 75 ? -8.465 10.338 -7.622 1.00 91.44 75 PHE A CA 1
ATOM 611 C C . PHE A 1 75 ? -9.344 11.383 -8.340 1.00 91.44 75 PHE A C 1
ATOM 613 O O . PHE A 1 75 ? -9.063 11.756 -9.477 1.00 91.44 75 PHE A O 1
ATOM 620 N N . ARG A 1 76 ? -10.328 11.971 -7.638 1.00 89.94 76 ARG A N 1
ATOM 621 C CA . ARG A 1 76 ? -11.153 13.089 -8.143 1.00 89.94 76 ARG A CA 1
ATOM 622 C C . ARG A 1 76 ? -10.344 14.312 -8.603 1.00 89.94 76 ARG A C 1
ATOM 624 O O . ARG A 1 76 ? -10.815 15.037 -9.467 1.00 89.94 76 ARG A O 1
ATOM 631 N N . GLN A 1 77 ? -9.150 14.559 -8.064 1.00 88.69 77 GLN A N 1
ATOM 632 C CA . GLN A 1 77 ? -8.324 15.709 -8.467 1.00 88.69 77 GLN A CA 1
ATOM 633 C C . GLN A 1 77 ? -7.676 15.532 -9.853 1.00 88.69 77 GLN A C 1
ATOM 635 O O . GLN A 1 77 ? -7.119 16.494 -10.377 1.00 88.69 77 GLN A O 1
ATOM 640 N N . ARG A 1 78 ? -7.728 14.327 -10.446 1.00 87.06 78 ARG A N 1
ATOM 641 C CA . ARG A 1 78 ? -7.053 13.987 -11.713 1.00 87.06 78 ARG A CA 1
ATOM 642 C C . ARG A 1 78 ? -7.905 13.196 -12.720 1.00 87.06 78 ARG A C 1
ATOM 644 O O . ARG A 1 78 ? -7.355 12.693 -13.698 1.00 87.06 78 ARG A O 1
ATOM 651 N N . SER A 1 79 ? -9.208 13.046 -12.478 1.00 83.38 79 SER A N 1
ATOM 652 C CA . SER A 1 79 ? -10.105 12.174 -13.254 1.00 83.38 79 SER A CA 1
ATOM 653 C C . SER A 1 79 ? -11.509 12.769 -13.388 1.00 83.38 79 SER A C 1
ATOM 655 O O . SER A 1 79 ? -11.897 13.633 -12.602 1.00 83.38 79 SER A O 1
ATOM 657 N N . GLN A 1 80 ? -12.269 12.318 -14.392 1.00 75.69 80 GLN A N 1
ATOM 658 C CA . GLN A 1 80 ? -13.626 12.809 -14.652 1.00 75.69 80 GLN A CA 1
ATOM 659 C C . GLN A 1 80 ? -14.618 12.294 -13.593 1.00 75.69 80 GLN A C 1
ATOM 661 O O . GLN A 1 80 ? -14.364 11.298 -12.916 1.00 75.69 80 GLN A O 1
ATOM 666 N N . ASN A 1 81 ? -15.750 12.985 -13.412 1.00 67.75 81 ASN A N 1
ATOM 667 C CA . ASN A 1 81 ? -16.663 12.715 -12.291 1.00 67.75 81 ASN A CA 1
ATOM 668 C C . ASN A 1 81 ? -17.266 11.299 -12.303 1.00 67.75 81 ASN A C 1
ATOM 670 O O . ASN A 1 81 ? -17.432 10.713 -11.231 1.00 67.75 81 ASN A O 1
ATOM 674 N N . ASP A 1 82 ? -17.551 10.738 -13.479 1.00 67.88 82 ASP A N 1
ATOM 675 C CA . ASP A 1 82 ? -18.205 9.429 -13.597 1.00 67.88 82 ASP A CA 1
ATOM 676 C C . ASP A 1 82 ? -17.259 8.281 -13.200 1.00 67.88 82 ASP A C 1
ATOM 678 O O . ASP A 1 82 ? -17.646 7.379 -12.448 1.00 67.88 82 ASP A O 1
ATOM 682 N N . ASP A 1 83 ? -15.971 8.384 -13.558 1.00 81.25 83 ASP A N 1
ATOM 683 C CA . ASP A 1 83 ? -14.922 7.463 -13.097 1.00 81.25 83 ASP A CA 1
ATOM 684 C C . ASP A 1 83 ? -14.824 7.424 -11.566 1.00 81.25 83 ASP A C 1
ATOM 686 O O . ASP A 1 83 ? -14.554 6.375 -10.979 1.00 81.25 83 ASP A O 1
ATOM 690 N N . VAL A 1 84 ? -15.046 8.557 -10.886 1.00 87.06 84 VAL A N 1
ATOM 691 C CA . VAL A 1 84 ? -14.915 8.663 -9.422 1.00 87.06 84 VAL A CA 1
ATOM 692 C C . VAL A 1 84 ? -15.958 7.806 -8.698 1.00 87.06 84 VAL A C 1
ATOM 694 O O . VAL A 1 84 ? -15.666 7.292 -7.614 1.00 87.06 84 VAL A O 1
ATOM 697 N N . ALA A 1 85 ? -17.150 7.608 -9.270 1.00 88.50 85 ALA A N 1
ATOM 698 C CA . ALA A 1 85 ? -18.168 6.730 -8.692 1.00 88.50 85 ALA A CA 1
ATOM 699 C C . ALA A 1 85 ? -17.716 5.259 -8.738 1.00 88.50 85 ALA A C 1
ATOM 701 O O . ALA A 1 85 ? -17.644 4.595 -7.697 1.00 88.50 85 ALA A O 1
ATOM 702 N N . THR A 1 86 ? -17.316 4.786 -9.919 1.00 89.81 86 THR A N 1
ATOM 703 C CA . THR A 1 86 ? -16.791 3.430 -10.150 1.00 89.81 86 THR A CA 1
ATOM 704 C C . THR A 1 86 ? -15.522 3.171 -9.332 1.00 89.81 86 THR A C 1
ATOM 706 O O . THR A 1 86 ? -15.403 2.146 -8.650 1.00 89.81 86 THR A O 1
ATOM 709 N N . TYR A 1 87 ? -14.600 4.137 -9.300 1.00 93.69 87 TYR A N 1
ATOM 710 C CA . TYR A 1 87 ? -13.380 4.059 -8.505 1.00 93.69 87 TYR A CA 1
ATOM 711 C C . TYR A 1 87 ? -13.668 3.986 -7.003 1.00 93.69 87 TYR A C 1
ATOM 713 O O . TYR A 1 87 ? -13.058 3.180 -6.305 1.00 93.69 87 TYR A O 1
ATOM 721 N N . LYS A 1 88 ? -14.634 4.758 -6.484 1.00 92.94 88 LYS A N 1
ATOM 722 C CA . LYS A 1 88 ? -15.026 4.706 -5.065 1.00 92.94 88 LYS A CA 1
ATOM 723 C C . LYS A 1 88 ? -15.525 3.315 -4.657 1.00 92.94 88 LYS A C 1
ATOM 725 O O . LYS A 1 88 ? -15.182 2.853 -3.565 1.00 92.94 88 LYS A O 1
ATOM 730 N N . VAL A 1 89 ? -16.281 2.629 -5.518 1.00 92.88 89 VAL A N 1
ATOM 731 C CA . VAL A 1 89 ? -16.719 1.241 -5.275 1.00 92.88 89 VAL A CA 1
ATOM 732 C C . VAL A 1 89 ? -15.513 0.299 -5.233 1.00 92.88 89 VAL A C 1
ATOM 734 O O . VAL A 1 89 ? -15.349 -0.441 -4.261 1.00 92.88 89 VAL A O 1
ATOM 737 N N . ASN A 1 90 ? -14.619 0.370 -6.224 1.00 94.06 90 ASN A N 1
ATOM 738 C CA . ASN A 1 90 ? -13.439 -0.500 -6.292 1.00 94.06 90 ASN A CA 1
ATOM 739 C C . ASN A 1 90 ? -12.414 -0.232 -5.174 1.00 94.06 90 ASN A C 1
ATOM 741 O O . ASN A 1 90 ? -11.876 -1.179 -4.606 1.00 94.06 90 ASN A O 1
ATOM 745 N N . TYR A 1 91 ? -12.217 1.023 -4.768 1.00 94.94 91 TYR A N 1
ATOM 746 C CA . TYR A 1 91 ? -11.422 1.395 -3.594 1.00 94.94 91 TYR A CA 1
ATOM 747 C C . TYR A 1 91 ? -12.009 0.812 -2.298 1.00 94.94 91 TYR A C 1
ATOM 749 O O . TYR A 1 91 ? -11.274 0.305 -1.450 1.00 94.94 91 TYR A O 1
ATOM 757 N N . THR A 1 92 ? -13.339 0.819 -2.152 1.00 92.88 92 THR A N 1
ATOM 758 C CA . THR A 1 92 ? -14.012 0.234 -0.980 1.00 92.88 92 THR A CA 1
ATOM 759 C C . THR A 1 92 ? -13.875 -1.294 -0.968 1.00 92.88 92 THR A C 1
ATOM 761 O O . THR A 1 92 ? -13.520 -1.864 0.063 1.00 92.88 92 THR A O 1
ATOM 764 N N . ARG A 1 93 ? -14.045 -1.959 -2.123 1.00 94.12 93 ARG A N 1
ATOM 765 C CA . ARG A 1 93 ? -13.746 -3.395 -2.297 1.00 94.12 93 ARG A CA 1
ATOM 766 C C . ARG A 1 93 ? -12.295 -3.715 -1.913 1.00 94.12 93 ARG A C 1
ATOM 768 O O . ARG A 1 93 ? -12.058 -4.628 -1.125 1.00 94.12 93 ARG A O 1
ATOM 775 N N . TRP A 1 94 ? -11.329 -2.945 -2.418 1.00 95.56 94 TRP A N 1
ATOM 776 C CA . TRP A 1 94 ? -9.904 -3.131 -2.130 1.00 95.56 94 TRP A CA 1
ATOM 777 C C . TRP A 1 94 ? -9.593 -2.972 -0.635 1.00 95.56 94 TRP A C 1
ATOM 779 O O . TRP A 1 94 ? -8.896 -3.815 -0.070 1.00 95.56 94 TRP A O 1
ATOM 789 N N . LEU A 1 95 ? -10.162 -1.967 0.041 1.00 92.56 95 LEU A N 1
ATOM 790 C CA . LEU A 1 95 ? -10.030 -1.834 1.495 1.00 92.56 95 LEU A CA 1
ATOM 791 C C . LEU A 1 95 ? -10.571 -3.064 2.234 1.00 92.56 95 LEU A C 1
ATOM 793 O O . LEU A 1 95 ? -9.863 -3.625 3.069 1.00 92.56 95 LEU A O 1
ATOM 797 N N . CYS A 1 96 ? -11.801 -3.484 1.931 1.00 90.31 96 CYS A N 1
ATOM 798 C CA . CYS A 1 96 ? -12.485 -4.552 2.660 1.00 90.31 96 CYS A CA 1
ATOM 799 C C . CYS A 1 96 ? -11.873 -5.944 2.453 1.00 90.31 96 CYS A C 1
ATOM 801 O O . CYS A 1 96 ? -11.775 -6.693 3.421 1.00 90.31 96 CYS A O 1
ATOM 803 N N . TYR A 1 97 ? -11.470 -6.286 1.225 1.00 91.50 97 TYR A N 1
ATOM 804 C CA . TYR A 1 97 ? -11.045 -7.646 0.864 1.00 91.50 97 TYR A CA 1
ATOM 805 C C . TYR A 1 97 ? -9.528 -7.812 0.685 1.00 91.50 97 TYR A C 1
ATOM 807 O O . TYR A 1 97 ? -9.037 -8.934 0.775 1.00 91.50 97 TYR A O 1
ATOM 815 N N . CYS A 1 98 ? -8.776 -6.733 0.430 1.00 93.06 98 CYS A N 1
ATOM 816 C CA . CYS A 1 98 ? -7.336 -6.810 0.143 1.00 93.06 98 CYS A CA 1
ATOM 817 C C . CYS A 1 98 ? -6.477 -6.116 1.209 1.00 93.06 98 CYS A C 1
ATOM 819 O O . CYS A 1 98 ? -5.582 -6.745 1.763 1.00 93.06 98 CYS A O 1
ATOM 821 N N . HIS A 1 99 ? -6.732 -4.840 1.523 1.00 92.69 99 HIS A N 1
ATOM 822 C CA . HIS A 1 99 ? -5.820 -4.042 2.354 1.00 92.69 99 HIS A CA 1
ATOM 823 C C . HIS A 1 99 ? -6.028 -4.224 3.862 1.00 92.69 99 HIS A C 1
ATOM 825 O O . HIS A 1 99 ? -5.077 -4.544 4.570 1.00 92.69 99 HIS A O 1
ATOM 831 N N . VAL A 1 100 ? -7.253 -4.069 4.381 1.00 90.19 100 VAL A N 1
ATOM 832 C CA . VAL A 1 100 ? -7.510 -4.243 5.824 1.00 90.19 100 VAL A CA 1
ATOM 833 C C . VAL A 1 100 ? -7.214 -5.681 6.293 1.00 90.19 100 VAL A C 1
ATOM 835 O O . VAL A 1 100 ? -6.583 -5.821 7.342 1.00 90.19 100 VAL A O 1
ATOM 838 N N . PRO A 1 101 ? -7.519 -6.749 5.523 1.00 90.50 101 PRO A N 1
ATOM 839 C CA . PRO A 1 101 ? -7.110 -8.115 5.869 1.00 90.50 101 PRO A CA 1
ATOM 840 C C . PRO A 1 101 ? -5.588 -8.370 5.927 1.00 90.50 101 PRO A C 1
ATOM 842 O O . PRO A 1 101 ? -5.172 -9.401 6.444 1.00 90.50 101 PRO A O 1
ATOM 845 N N . GLN A 1 102 ? -4.728 -7.452 5.457 1.00 86.94 102 GLN A N 1
ATOM 846 C CA . GLN A 1 102 ? -3.270 -7.536 5.690 1.00 86.94 102 GLN A CA 1
ATOM 847 C C . GLN A 1 102 ? -2.873 -7.135 7.121 1.00 86.94 102 GLN A C 1
ATOM 849 O O . GLN A 1 102 ? -1.775 -7.461 7.564 1.00 86.94 102 GLN A O 1
ATOM 854 N N . SER A 1 103 ? -3.739 -6.415 7.843 1.00 87.06 103 SER A N 1
ATOM 855 C CA . SER A 1 103 ? -3.535 -5.991 9.241 1.00 87.06 103 SER A CA 1
ATOM 856 C C . SER A 1 103 ? -4.574 -6.565 10.213 1.00 87.06 103 SER A C 1
ATOM 858 O O . SER A 1 103 ? -4.472 -6.347 11.418 1.00 87.06 103 SER A O 1
ATOM 860 N N . CYS A 1 104 ? -5.582 -7.279 9.709 1.00 82.06 104 CYS A N 1
ATOM 861 C CA . CYS A 1 104 ? -6.646 -7.918 10.479 1.00 82.06 104 CYS A CA 1
ATOM 862 C C . CYS A 1 104 ? -6.921 -9.311 9.894 1.00 82.06 104 CYS A C 1
ATOM 864 O O . CYS A 1 104 ? -7.834 -9.482 9.089 1.00 82.06 104 CYS A O 1
ATOM 866 N N . ASP A 1 105 ? -6.119 -10.289 10.316 1.00 82.25 105 ASP A N 1
ATOM 867 C CA . ASP A 1 105 ? -6.164 -11.707 9.914 1.00 82.25 105 ASP A CA 1
ATOM 868 C C . ASP A 1 105 ? -7.533 -12.389 10.082 1.00 82.25 105 ASP A C 1
ATOM 870 O O . ASP A 1 105 ? -7.846 -13.352 9.389 1.00 82.25 105 ASP A O 1
ATOM 874 N N . SER A 1 106 ? -8.365 -11.857 10.975 1.00 81.44 106 SER A N 1
ATOM 875 C CA . SER A 1 106 ? -9.729 -12.314 11.230 1.00 81.44 106 SER A CA 1
ATOM 876 C C . SER A 1 106 ? -10.674 -12.113 10.036 1.00 81.44 106 SER A C 1
ATOM 878 O O . SER A 1 106 ? -11.752 -12.699 10.027 1.00 81.44 106 SER A O 1
ATOM 880 N N . LEU A 1 107 ? -10.317 -11.271 9.054 1.00 84.62 107 LEU A N 1
ATOM 881 C CA . LEU A 1 107 ? -11.092 -11.040 7.829 1.00 84.62 107 LEU A CA 1
ATOM 882 C C . LEU A 1 107 ? -10.566 -11.898 6.661 1.00 84.62 107 LEU A C 1
ATOM 884 O O . LEU A 1 107 ? -9.350 -12.028 6.512 1.00 84.62 107 LEU A O 1
ATOM 888 N N . PRO A 1 108 ? -11.438 -12.398 5.763 1.00 86.38 108 PRO A N 1
ATOM 889 C CA . PRO A 1 108 ? -11.016 -13.074 4.536 1.00 86.38 108 PRO A CA 1
ATOM 890 C C . PRO A 1 108 ? -10.062 -12.215 3.683 1.00 86.38 108 PRO A C 1
ATOM 892 O O . PRO A 1 108 ? -10.460 -11.184 3.135 1.00 86.38 108 PRO A O 1
ATOM 895 N N . ARG A 1 109 ? -8.796 -12.643 3.568 1.00 91.00 109 ARG A N 1
ATOM 896 C CA . ARG A 1 109 ? -7.755 -11.956 2.787 1.00 91.00 109 ARG A CA 1
ATOM 897 C C . ARG A 1 109 ? -7.715 -12.460 1.349 1.00 91.00 109 ARG A C 1
ATOM 899 O O . ARG A 1 109 ? -7.422 -13.628 1.107 1.00 91.00 109 ARG A O 1
ATOM 906 N N . TYR A 1 110 ? -7.870 -11.534 0.413 1.00 93.62 110 TYR A N 1
ATOM 907 C CA . TYR A 1 110 ? -7.643 -11.735 -1.013 1.00 93.62 110 TYR A CA 1
ATOM 908 C C . TYR A 1 110 ? -6.479 -10.868 -1.505 1.00 93.62 110 TYR A C 1
ATOM 910 O O . TYR A 1 110 ? -6.085 -9.898 -0.856 1.00 93.62 110 TYR A O 1
ATOM 918 N N . GLU A 1 111 ? -5.910 -11.219 -2.655 1.00 94.50 111 GLU A N 1
ATOM 919 C CA . GLU A 1 111 ? -4.841 -10.440 -3.284 1.00 94.50 111 GLU A CA 1
ATOM 920 C C . GLU A 1 111 ? -5.405 -9.527 -4.370 1.00 94.50 111 GLU A C 1
ATOM 922 O O . GLU A 1 111 ? -6.225 -9.957 -5.184 1.00 94.50 111 GLU A O 1
ATOM 927 N N . THR A 1 112 ? -4.948 -8.271 -4.400 1.00 95.94 112 THR A N 1
ATOM 928 C CA . THR A 1 112 ? -5.383 -7.251 -5.366 1.00 95.94 112 THR A CA 1
ATOM 929 C C . THR A 1 112 ? -5.279 -7.763 -6.804 1.00 95.94 112 THR A C 1
ATOM 931 O O . THR A 1 112 ? -6.205 -7.578 -7.590 1.00 95.94 112 THR A O 1
ATOM 934 N N . THR A 1 113 ? -4.186 -8.457 -7.139 1.00 96.50 113 THR A N 1
ATOM 935 C CA . THR A 1 113 ? -3.932 -8.991 -8.485 1.00 96.50 113 THR A CA 1
ATOM 936 C C . THR A 1 113 ? -4.812 -10.181 -8.863 1.00 96.50 113 THR A C 1
ATOM 938 O O . THR A 1 113 ? -4.954 -10.471 -10.050 1.00 96.50 113 THR A O 1
ATOM 941 N N . HIS A 1 114 ? -5.407 -10.854 -7.874 1.00 95.75 114 HIS A N 1
ATOM 942 C CA . HIS A 1 114 ? -6.239 -12.040 -8.064 1.00 95.75 114 HIS A CA 1
ATOM 943 C C . HIS A 1 114 ? -7.730 -11.719 -8.234 1.00 95.75 114 HIS A C 1
ATOM 945 O O . HIS A 1 114 ? -8.431 -12.480 -8.904 1.00 95.75 114 HIS A O 1
ATOM 951 N N . VAL A 1 115 ? -8.227 -10.632 -7.624 1.00 95.69 115 VAL A N 1
ATOM 952 C CA . VAL A 1 115 ? -9.674 -10.323 -7.564 1.00 95.69 115 VAL A CA 1
ATOM 953 C C . VAL A 1 115 ? -10.118 -9.123 -8.395 1.00 95.69 115 VAL A C 1
ATOM 955 O O . VAL A 1 115 ? -11.319 -8.950 -8.586 1.00 95.69 115 VAL A O 1
ATOM 958 N N . PHE A 1 116 ? -9.183 -8.317 -8.895 1.00 97.25 116 PHE A N 1
ATOM 959 C CA . PHE A 1 116 ? -9.438 -7.240 -9.854 1.00 97.25 116 PHE A CA 1
ATOM 960 C C . PHE A 1 116 ? -8.743 -7.534 -11.188 1.00 97.25 116 PHE A C 1
ATOM 962 O O . PHE A 1 116 ? -7.781 -8.303 -11.224 1.00 97.25 116 PHE A O 1
ATOM 969 N N . GLY A 1 117 ? -9.208 -6.905 -12.268 1.00 95.44 117 GLY A N 1
ATOM 970 C CA . GLY A 1 117 ? -8.686 -7.044 -13.625 1.00 95.44 117 GLY A CA 1
ATOM 971 C C . GLY A 1 117 ? -8.345 -5.692 -14.259 1.00 95.44 117 GLY A C 1
ATOM 972 O O . GLY A 1 117 ? -7.827 -4.779 -13.602 1.00 95.44 117 GLY A O 1
ATOM 973 N N . ARG A 1 118 ? -8.624 -5.584 -15.561 1.00 95.38 118 ARG A N 1
ATOM 974 C CA . ARG A 1 118 ? -8.271 -4.446 -16.419 1.00 95.38 118 ARG A CA 1
ATOM 975 C C . ARG A 1 118 ? -8.830 -3.111 -15.917 1.00 95.38 118 ARG A C 1
ATOM 977 O O . ARG A 1 118 ? -8.131 -2.101 -15.976 1.00 95.38 118 ARG A O 1
ATOM 984 N N . SER A 1 119 ? -10.056 -3.091 -15.404 1.00 93.44 119 SER A N 1
ATOM 985 C CA . SER A 1 119 ? -10.799 -1.876 -15.055 1.00 93.44 119 SER A CA 1
ATOM 986 C C . SER A 1 119 ? -10.184 -1.134 -13.870 1.00 93.44 119 SER A C 1
ATOM 988 O O . SER A 1 119 ? -9.948 0.070 -13.964 1.00 93.44 119 SER A O 1
ATOM 990 N N . LEU A 1 120 ? -9.847 -1.830 -12.773 1.00 95.06 120 LEU A N 1
ATOM 991 C CA . LEU A 1 120 ? -9.122 -1.183 -11.667 1.00 95.06 120 LEU A CA 1
ATOM 992 C C . LEU A 1 120 ? -7.718 -0.760 -12.112 1.00 95.06 120 LEU A C 1
ATOM 994 O O . LEU A 1 120 ? -7.251 0.319 -11.738 1.00 95.06 120 LEU A O 1
ATOM 998 N N . LEU A 1 121 ? -7.048 -1.596 -12.910 1.00 95.62 121 LEU A N 1
ATOM 999 C CA . LEU A 1 121 ? -5.690 -1.323 -13.363 1.00 95.62 121 LEU A CA 1
ATOM 1000 C C . LEU A 1 121 ? -5.631 -0.042 -14.211 1.00 95.62 121 LEU A C 1
ATOM 1002 O O . LEU A 1 121 ? -4.789 0.811 -13.934 1.00 95.62 121 LEU A O 1
ATOM 1006 N N . LYS A 1 122 ? -6.588 0.167 -15.130 1.00 94.31 122 LYS A N 1
ATOM 1007 C CA . LYS A 1 122 ? -6.758 1.425 -15.885 1.00 94.31 122 LYS A CA 1
ATOM 1008 C C . LYS A 1 122 ? -6.883 2.658 -14.974 1.00 94.31 122 LYS A C 1
ATOM 1010 O O . LYS A 1 122 ? -6.342 3.707 -15.317 1.00 94.31 122 LYS A O 1
ATOM 1015 N N . SER A 1 123 ? -7.528 2.568 -13.806 1.00 94.00 123 SER A N 1
ATOM 1016 C CA . SER A 1 123 ? -7.631 3.711 -12.878 1.00 94.00 123 SER A CA 1
ATOM 1017 C C . SER A 1 123 ? -6.304 4.055 -12.180 1.00 94.00 123 SER A C 1
ATOM 1019 O O . SER A 1 123 ? -5.995 5.234 -11.982 1.00 94.00 123 SER A O 1
ATOM 1021 N N . ILE A 1 124 ? -5.525 3.045 -11.773 1.00 95.06 124 ILE A N 1
ATOM 1022 C CA . ILE A 1 124 ? -4.376 3.234 -10.861 1.00 95.06 124 ILE A CA 1
ATOM 1023 C C . ILE A 1 124 ? -3.010 3.246 -11.555 1.00 95.06 124 ILE A C 1
ATOM 1025 O O . ILE A 1 124 ? -2.077 3.856 -11.031 1.00 95.06 124 ILE A O 1
ATOM 1029 N N . PHE A 1 125 ? -2.871 2.593 -12.715 1.00 95.31 125 PHE A N 1
ATOM 1030 C CA . PHE A 1 125 ? -1.561 2.246 -13.273 1.00 95.31 125 PHE A CA 1
ATOM 1031 C C . PHE A 1 125 ? -0.656 3.456 -13.525 1.00 95.31 125 PHE A C 1
ATOM 1033 O O . PHE A 1 125 ? 0.505 3.418 -13.132 1.00 95.31 125 PHE A O 1
ATOM 1040 N N . THR A 1 126 ? -1.168 4.548 -14.095 1.00 92.56 126 THR A N 1
ATOM 1041 C CA . THR A 1 126 ? -0.391 5.777 -14.366 1.00 92.56 126 THR A CA 1
ATOM 1042 C C . THR A 1 126 ? 0.257 6.384 -13.113 1.00 92.56 126 THR A C 1
ATOM 1044 O O . THR A 1 126 ? 1.408 6.831 -13.157 1.00 92.56 126 THR A O 1
ATOM 1047 N N . VAL A 1 127 ? -0.441 6.376 -11.971 1.00 92.88 127 VAL A N 1
ATOM 1048 C CA . VAL A 1 127 ? 0.111 6.858 -10.694 1.00 92.88 127 VAL A CA 1
ATOM 1049 C C . VAL A 1 127 ? 0.999 5.808 -10.042 1.00 92.88 127 VAL A C 1
ATOM 1051 O O . VAL A 1 127 ? 2.105 6.150 -9.617 1.00 92.88 127 VAL A O 1
ATOM 1054 N N . THR A 1 128 ? 0.591 4.535 -10.024 1.00 92.06 128 THR A N 1
ATOM 1055 C CA . THR A 1 128 ? 1.439 3.457 -9.500 1.00 92.06 128 THR A CA 1
ATOM 1056 C C . THR A 1 128 ? 2.768 3.401 -10.251 1.00 92.06 128 THR A C 1
ATOM 1058 O O . THR A 1 128 ? 3.805 3.442 -9.602 1.00 92.06 128 THR A O 1
ATOM 1061 N N . ARG A 1 129 ? 2.780 3.420 -11.592 1.00 93.69 129 ARG A N 1
ATOM 1062 C CA . ARG A 1 129 ? 3.992 3.466 -12.430 1.00 93.69 129 ARG A CA 1
ATOM 1063 C C . ARG A 1 129 ? 4.938 4.582 -11.994 1.00 93.69 129 ARG A C 1
ATOM 1065 O O . ARG A 1 129 ? 6.114 4.318 -11.743 1.00 93.69 129 ARG A O 1
ATOM 1072 N N . ARG A 1 130 ? 4.426 5.811 -11.865 1.00 92.56 130 ARG A N 1
ATOM 1073 C CA . ARG A 1 130 ? 5.214 6.982 -11.447 1.00 92.56 130 ARG A CA 1
ATOM 1074 C C . ARG A 1 130 ? 5.821 6.787 -10.055 1.00 92.56 130 ARG A C 1
ATOM 1076 O O . ARG A 1 130 ? 7.018 6.989 -9.876 1.00 92.56 130 ARG A O 1
ATOM 1083 N N . GLN A 1 131 ? 5.010 6.367 -9.086 1.00 92.81 131 GLN A N 1
ATOM 1084 C CA . GLN A 1 131 ? 5.442 6.191 -7.697 1.00 92.81 131 GLN A CA 1
ATOM 1085 C C . GLN A 1 131 ? 6.394 4.997 -7.513 1.00 92.81 131 GLN A C 1
ATOM 1087 O O . GLN A 1 131 ? 7.297 5.058 -6.682 1.00 92.81 131 GLN A O 1
ATOM 1092 N N . LEU A 1 132 ? 6.225 3.922 -8.286 1.00 90.81 132 LEU A N 1
ATOM 1093 C CA . LEU A 1 132 ? 7.058 2.718 -8.232 1.00 90.81 132 LEU A CA 1
ATOM 1094 C C . LEU A 1 132 ? 8.447 2.991 -8.840 1.00 90.81 132 LEU A C 1
ATOM 1096 O O . LEU A 1 132 ? 9.461 2.626 -8.246 1.00 90.81 132 LEU A O 1
ATOM 1100 N N . LEU A 1 133 ? 8.506 3.703 -9.974 1.00 90.75 133 LEU A N 1
ATOM 1101 C CA . LEU A 1 133 ? 9.767 4.156 -10.573 1.00 90.75 133 LEU A CA 1
ATOM 1102 C C . LEU A 1 133 ? 10.516 5.132 -9.656 1.00 90.75 133 LEU A C 1
ATOM 1104 O O . LEU A 1 133 ? 11.716 4.961 -9.446 1.00 90.75 133 LEU A O 1
ATOM 1108 N N . GLU A 1 134 ? 9.820 6.097 -9.050 1.00 91.69 134 GLU A N 1
ATOM 1109 C CA . GLU A 1 134 ? 10.432 7.024 -8.091 1.00 91.69 134 GLU A CA 1
ATOM 1110 C C . GLU A 1 134 ? 10.933 6.298 -6.833 1.00 91.69 134 GLU A C 1
ATOM 1112 O O . GLU A 1 134 ? 12.065 6.510 -6.396 1.00 91.69 134 GLU A O 1
ATOM 1117 N N . LYS A 1 135 ? 10.153 5.350 -6.298 1.00 87.62 135 LYS A N 1
ATOM 1118 C CA . LYS A 1 135 ? 10.594 4.506 -5.182 1.00 87.62 135 LYS A CA 1
ATOM 1119 C C . LYS A 1 135 ? 11.856 3.715 -5.534 1.00 87.62 135 LYS A C 1
ATOM 1121 O O . LYS A 1 135 ? 12.781 3.678 -4.727 1.00 87.62 135 LYS A O 1
ATOM 1126 N N . PHE A 1 136 ? 11.949 3.127 -6.729 1.00 87.62 136 PHE A N 1
ATOM 1127 C CA . PHE A 1 136 ? 13.182 2.459 -7.156 1.00 87.62 136 PHE A CA 1
ATOM 1128 C C . PHE A 1 136 ? 14.343 3.428 -7.416 1.00 87.62 136 PHE A C 1
ATOM 1130 O O . PHE A 1 136 ? 15.482 3.052 -7.152 1.00 87.62 136 PHE A O 1
ATOM 1137 N N . ARG A 1 137 ? 14.094 4.673 -7.846 1.00 86.75 137 ARG A N 1
ATOM 1138 C CA . ARG A 1 137 ? 15.129 5.719 -7.957 1.00 86.75 137 ARG A CA 1
ATOM 1139 C C . ARG A 1 137 ? 15.742 6.050 -6.592 1.00 86.75 137 ARG A C 1
ATOM 1141 O O . ARG A 1 137 ? 16.964 6.154 -6.493 1.00 86.75 137 ARG A O 1
ATOM 1148 N N . VAL A 1 138 ? 14.909 6.174 -5.557 1.00 89.56 138 VAL A N 1
ATOM 1149 C CA . VAL A 1 138 ? 15.319 6.471 -4.170 1.00 89.56 138 VAL A CA 1
ATOM 1150 C C . VAL A 1 138 ? 15.936 5.252 -3.473 1.00 89.56 138 VAL A C 1
ATOM 1152 O O . VAL A 1 138 ? 16.915 5.380 -2.743 1.00 89.56 138 VAL A O 1
ATOM 1155 N N . GLU A 1 139 ? 15.407 4.046 -3.695 1.00 86.12 139 GLU A N 1
ATOM 1156 C CA . GLU A 1 139 ? 15.883 2.822 -3.031 1.00 86.12 139 GLU A CA 1
ATOM 1157 C C . GLU A 1 139 ? 16.960 2.048 -3.822 1.00 86.12 139 GLU A C 1
ATOM 1159 O O . GLU A 1 139 ? 17.398 0.992 -3.363 1.00 86.12 139 GLU A O 1
ATOM 1164 N N . LYS A 1 140 ? 17.444 2.572 -4.962 1.00 83.25 140 LYS A N 1
ATOM 1165 C CA . LYS A 1 140 ? 18.427 1.920 -5.862 1.00 83.25 140 LYS A CA 1
ATOM 1166 C C . LYS A 1 140 ? 19.683 1.395 -5.152 1.00 83.25 140 LYS A C 1
ATOM 1168 O O . LYS A 1 140 ? 20.215 0.354 -5.530 1.00 83.25 140 LYS A O 1
ATOM 1173 N N . ASP A 1 141 ? 20.157 2.101 -4.124 1.00 84.38 141 ASP A N 1
ATOM 1174 C CA . ASP A 1 141 ? 21.376 1.773 -3.373 1.00 84.38 141 ASP A CA 1
ATOM 1175 C C . ASP A 1 141 ? 21.141 0.732 -2.260 1.00 84.38 141 ASP A C 1
ATOM 1177 O O . ASP A 1 141 ? 22.091 0.233 -1.662 1.00 84.38 141 ASP A O 1
ATOM 1181 N N . LYS A 1 142 ? 19.879 0.347 -2.020 1.00 86.12 142 LYS A N 1
ATOM 1182 C CA . LYS A 1 142 ? 19.479 -0.760 -1.132 1.00 86.12 142 LYS A CA 1
ATOM 1183 C C . LYS A 1 142 ? 19.345 -2.095 -1.883 1.00 86.12 142 LYS A C 1
ATOM 1185 O O . LYS A 1 142 ? 19.194 -3.137 -1.248 1.00 86.12 142 LYS A O 1
ATOM 1190 N N . LEU A 1 143 ? 19.358 -2.067 -3.219 1.00 78.81 143 LEU A N 1
ATOM 1191 C CA . LEU A 1 143 ? 19.199 -3.234 -4.089 1.00 78.81 143 LEU A CA 1
ATOM 1192 C C . LEU A 1 143 ? 20.547 -3.923 -4.361 1.00 78.81 143 LEU A C 1
ATOM 1194 O O . LEU A 1 143 ? 21.578 -3.268 -4.501 1.00 78.81 143 LEU A O 1
ATOM 1198 N N . VAL A 1 144 ? 20.522 -5.252 -4.507 1.00 84.88 144 VAL A N 1
ATOM 1199 C CA . VAL A 1 144 ? 21.672 -6.042 -4.991 1.00 84.88 144 VAL A CA 1
ATOM 1200 C C . VAL A 1 144 ? 22.070 -5.542 -6.393 1.00 84.88 144 VAL A C 1
ATOM 1202 O O . VAL A 1 144 ? 21.160 -5.349 -7.202 1.00 84.88 144 VAL A O 1
ATOM 1205 N N . PRO A 1 145 ? 23.367 -5.345 -6.722 1.00 79.75 145 PRO A N 1
ATOM 1206 C CA . PRO A 1 145 ? 23.797 -4.707 -7.975 1.00 79.75 145 PRO A CA 1
ATOM 1207 C C . PRO A 1 145 ? 23.181 -5.294 -9.253 1.00 79.75 145 PRO A C 1
ATOM 1209 O O . PRO A 1 145 ? 22.745 -4.547 -10.124 1.00 79.75 145 PRO A O 1
ATOM 1212 N N . GLU A 1 146 ? 23.059 -6.618 -9.331 1.00 79.56 146 GLU A N 1
ATOM 1213 C CA . GLU A 1 146 ? 22.416 -7.339 -10.440 1.00 79.56 146 GLU A CA 1
ATOM 1214 C C . GLU A 1 146 ? 20.961 -6.883 -10.648 1.00 79.56 146 GLU A C 1
ATOM 1216 O O . GLU A 1 146 ? 20.566 -6.473 -11.742 1.00 79.56 146 GLU A O 1
ATOM 1221 N N . LYS A 1 147 ? 20.171 -6.880 -9.565 1.00 80.31 147 LYS A N 1
ATOM 1222 C CA . LYS A 1 147 ? 18.762 -6.462 -9.578 1.00 80.31 147 LYS A CA 1
ATOM 1223 C C . LYS A 1 147 ? 18.615 -4.953 -9.750 1.00 80.31 147 LYS A C 1
ATOM 1225 O O . LYS A 1 147 ? 17.694 -4.516 -10.428 1.00 80.31 147 LYS A O 1
ATOM 1230 N N . ARG A 1 148 ? 19.534 -4.155 -9.197 1.00 84.25 148 ARG A N 1
ATOM 1231 C CA . ARG A 1 148 ? 19.601 -2.698 -9.391 1.00 84.25 148 ARG A CA 1
ATOM 1232 C C . ARG A 1 148 ? 19.727 -2.348 -10.871 1.00 84.25 148 ARG A C 1
ATOM 1234 O O . ARG A 1 148 ? 18.922 -1.567 -11.366 1.00 84.25 148 ARG A O 1
ATOM 1241 N N . THR A 1 149 ? 20.712 -2.921 -11.565 1.00 82.81 149 THR A N 1
ATOM 1242 C CA . THR A 1 149 ? 20.917 -2.681 -13.000 1.00 82.81 149 THR A CA 1
ATOM 1243 C C . THR A 1 149 ? 19.667 -3.067 -13.778 1.00 82.81 149 THR A C 1
ATOM 1245 O O . THR A 1 149 ? 19.133 -2.240 -14.510 1.00 82.81 149 THR A O 1
ATOM 1248 N N . LEU A 1 150 ? 19.132 -4.268 -13.529 1.00 81.00 150 LEU A N 1
ATOM 1249 C CA . LEU A 1 150 ? 17.934 -4.768 -14.200 1.00 81.00 150 LEU A CA 1
ATOM 1250 C C . LEU A 1 150 ? 16.711 -3.846 -14.039 1.00 81.00 150 LEU A C 1
ATOM 1252 O O . LEU A 1 150 ? 16.011 -3.543 -15.009 1.00 81.00 150 LEU A O 1
ATOM 1256 N N . ILE A 1 151 ? 16.462 -3.391 -12.810 1.00 84.25 151 ILE A N 1
ATOM 1257 C CA . ILE A 1 151 ? 15.328 -2.529 -12.463 1.00 84.25 151 ILE A CA 1
ATOM 1258 C C . ILE A 1 151 ? 15.498 -1.119 -13.044 1.00 84.25 151 ILE A C 1
ATOM 1260 O O . ILE A 1 151 ? 14.506 -0.492 -13.401 1.00 84.25 151 ILE A O 1
ATOM 1264 N N . LEU A 1 152 ? 16.726 -0.617 -13.197 1.00 82.44 152 LEU A N 1
ATOM 1265 C CA . LEU A 1 152 ? 16.963 0.697 -13.801 1.00 82.44 152 LEU A CA 1
ATOM 1266 C C . LEU A 1 152 ? 16.913 0.676 -15.340 1.00 82.44 152 LEU A C 1
ATOM 1268 O O . LEU A 1 152 ? 16.480 1.664 -15.928 1.00 82.44 152 LEU A O 1
ATOM 1272 N N . THR A 1 153 ? 17.313 -0.415 -16.007 1.00 85.19 153 THR A N 1
ATOM 1273 C CA . THR A 1 153 ? 17.388 -0.467 -17.483 1.00 85.19 153 THR A CA 1
ATOM 1274 C C . THR A 1 153 ? 16.160 -1.081 -18.162 1.00 85.19 153 THR A C 1
ATOM 1276 O O . THR A 1 153 ? 15.708 -0.557 -19.183 1.00 85.19 153 THR A O 1
ATOM 1279 N N . HIS A 1 154 ? 15.599 -2.172 -17.628 1.00 87.50 154 HIS A N 1
ATOM 1280 C CA . HIS A 1 154 ? 14.511 -2.913 -18.285 1.00 87.50 154 HIS A CA 1
ATOM 1281 C C . HIS A 1 154 ? 13.128 -2.549 -17.739 1.00 87.50 154 HIS A C 1
ATOM 1283 O O . HIS A 1 154 ? 12.180 -2.420 -18.514 1.00 87.50 154 HIS A O 1
ATOM 1289 N N . PHE A 1 155 ? 12.992 -2.333 -16.427 1.00 91.38 155 PHE A N 1
ATOM 1290 C CA . PHE A 1 155 ? 11.681 -2.105 -15.806 1.00 91.38 155 PHE A CA 1
ATOM 1291 C C . PHE A 1 155 ? 10.930 -0.848 -16.303 1.00 91.38 155 PHE A C 1
ATOM 1293 O O . PHE A 1 155 ? 9.717 -0.941 -16.501 1.00 91.38 155 PHE A O 1
ATOM 1300 N N . PRO A 1 156 ? 11.577 0.300 -16.612 1.00 93.12 156 PRO A N 1
ATOM 1301 C CA . PRO A 1 156 ? 10.870 1.450 -17.181 1.00 93.12 156 PRO A CA 1
ATOM 1302 C C . PRO A 1 156 ? 10.245 1.143 -18.549 1.00 93.12 156 PRO A C 1
ATOM 1304 O O . PRO A 1 156 ? 9.137 1.608 -18.820 1.00 93.12 156 PRO A O 1
ATOM 1307 N N . LYS A 1 157 ? 10.926 0.325 -19.371 1.00 91.88 157 LYS A N 1
ATOM 1308 C CA . LYS A 1 157 ? 10.450 -0.139 -20.686 1.00 91.88 157 LYS A CA 1
ATOM 1309 C C . LYS A 1 157 ? 9.348 -1.191 -20.550 1.00 91.88 157 LYS A C 1
ATOM 1311 O O . LYS A 1 157 ? 8.335 -1.082 -21.232 1.00 91.88 157 LYS A O 1
ATOM 1316 N N . PHE A 1 158 ? 9.514 -2.152 -19.636 1.00 94.81 158 PHE A N 1
ATOM 1317 C CA . PHE A 1 158 ? 8.479 -3.126 -19.266 1.00 94.81 158 PHE A CA 1
ATOM 1318 C C . PHE A 1 158 ? 7.165 -2.416 -18.907 1.00 94.81 158 PHE A C 1
ATOM 1320 O O . PHE A 1 158 ? 6.113 -2.768 -19.429 1.00 94.81 158 PHE A O 1
ATOM 1327 N N . LEU A 1 159 ? 7.237 -1.358 -18.089 1.00 95.19 159 LEU A N 1
ATOM 1328 C CA . LEU A 1 159 ? 6.063 -0.568 -17.722 1.00 95.19 159 LEU A CA 1
ATOM 1329 C C . LEU A 1 159 ? 5.509 0.305 -18.863 1.00 95.19 159 LEU A C 1
ATOM 1331 O O . LEU A 1 159 ? 4.320 0.579 -18.819 1.00 95.19 159 LEU A O 1
ATOM 1335 N N . SER A 1 160 ? 6.291 0.719 -19.875 1.00 95.12 160 SER A N 1
ATOM 1336 C CA . SER A 1 160 ? 5.724 1.366 -21.083 1.00 95.12 160 SER A CA 1
ATOM 1337 C C . SER A 1 160 ? 4.887 0.379 -21.888 1.00 95.12 160 SER A C 1
ATOM 1339 O O . SER A 1 160 ? 3.710 0.624 -22.118 1.00 95.12 160 SER A O 1
ATOM 1341 N N . MET A 1 161 ? 5.479 -0.764 -22.248 1.00 95.06 161 MET A N 1
ATOM 1342 C CA . MET A 1 161 ? 4.803 -1.780 -23.059 1.00 95.06 161 MET A CA 1
ATOM 1343 C C . MET A 1 161 ? 3.560 -2.338 -22.351 1.00 95.06 161 MET A C 1
ATOM 1345 O O . MET A 1 161 ? 2.576 -2.667 -23.001 1.00 95.06 161 MET A O 1
ATOM 1349 N N . LEU A 1 162 ? 3.578 -2.424 -21.016 1.00 96.06 162 LEU A N 1
ATOM 1350 C CA . LEU A 1 162 ? 2.401 -2.815 -20.240 1.00 96.06 162 LEU A CA 1
ATOM 1351 C C . LEU A 1 162 ? 1.331 -1.706 -20.201 1.00 96.06 162 LEU A C 1
ATOM 1353 O O . LEU A 1 162 ? 0.147 -2.022 -20.172 1.00 96.06 162 LEU A O 1
ATOM 1357 N N . GLU A 1 163 ? 1.708 -0.423 -20.237 1.00 95.88 163 GLU A N 1
ATOM 1358 C CA . GLU A 1 163 ? 0.755 0.697 -20.304 1.00 95.88 163 GLU A CA 1
ATOM 1359 C C . GLU A 1 163 ? -0.037 0.691 -21.617 1.00 95.88 163 GLU A C 1
ATOM 1361 O O . GLU A 1 163 ? -1.262 0.823 -21.601 1.00 95.88 163 GLU A O 1
ATOM 1366 N N . GLU A 1 164 ? 0.660 0.463 -22.733 1.00 95.00 164 GLU A N 1
ATOM 1367 C CA . GLU A 1 164 ? 0.083 0.331 -24.076 1.00 95.00 164 GLU A CA 1
ATOM 1368 C C . GLU A 1 164 ? -1.006 -0.756 -24.111 1.00 95.00 164 GLU A C 1
ATOM 1370 O O . GLU A 1 164 ? -2.115 -0.503 -24.575 1.00 95.00 164 GLU A O 1
ATOM 1375 N N . GLU A 1 165 ? -0.740 -1.931 -23.534 1.00 95.69 165 GLU A N 1
ATOM 1376 C CA . GLU A 1 165 ? -1.693 -3.050 -23.487 1.00 95.69 165 GLU A CA 1
ATOM 1377 C C . GLU A 1 165 ? -2.792 -2.878 -22.412 1.00 95.69 165 GLU A C 1
ATOM 1379 O O . GLU A 1 165 ? -3.910 -3.376 -22.555 1.00 95.69 165 GLU A O 1
ATOM 1384 N N . ILE A 1 166 ? -2.540 -2.136 -21.327 1.00 95.50 166 ILE A N 1
ATOM 1385 C CA . ILE A 1 166 ? -3.588 -1.788 -20.352 1.00 95.50 166 ILE A CA 1
ATOM 1386 C C . ILE A 1 166 ? -4.636 -0.891 -21.009 1.00 95.50 166 ILE A C 1
ATOM 1388 O O . ILE A 1 166 ? -5.832 -1.204 -20.946 1.00 95.50 166 ILE A O 1
ATOM 1392 N N . TYR A 1 167 ? -4.208 0.207 -21.637 1.00 94.56 167 TYR A N 1
ATOM 1393 C CA . TYR A 1 167 ? -5.113 1.233 -22.153 1.00 94.56 167 TYR A CA 1
ATOM 1394 C C . TYR A 1 167 ? -5.629 0.938 -23.568 1.00 94.56 167 TYR A C 1
ATOM 1396 O O . TYR A 1 167 ? -6.829 1.116 -23.789 1.00 94.56 167 TYR A O 1
ATOM 1404 N N . GLY A 1 168 ? -4.780 0.431 -24.470 1.00 92.56 168 GLY A N 1
ATOM 1405 C CA . GLY A 1 168 ? -5.086 0.186 -25.883 1.00 92.56 168 GLY A CA 1
ATOM 1406 C C . GLY A 1 168 ? -6.214 -0.822 -26.087 1.00 92.56 168 GLY A C 1
ATOM 1407 O O . GLY A 1 168 ? -6.136 -1.961 -25.636 1.00 92.56 168 GLY A O 1
ATOM 1408 N N . GLU A 1 169 ? -7.289 -0.393 -26.742 1.00 86.19 169 GLU A N 1
ATOM 1409 C CA . GLU A 1 169 ? -8.595 -1.065 -26.704 1.00 86.19 169 GLU A CA 1
ATOM 1410 C C . GLU A 1 169 ? -8.515 -2.527 -27.171 1.00 86.19 169 GLU A C 1
ATOM 1412 O O . GLU A 1 169 ? -8.849 -3.424 -26.393 1.00 86.19 169 GLU A O 1
ATOM 1417 N N . ASN A 1 170 ? -7.912 -2.752 -28.343 1.00 85.94 170 ASN A N 1
ATOM 1418 C CA . ASN A 1 170 ? -7.752 -4.047 -29.024 1.00 85.94 170 ASN A CA 1
ATOM 1419 C C . ASN A 1 170 ? -6.647 -4.963 -28.441 1.00 85.94 170 ASN A C 1
ATOM 1421 O O . ASN A 1 170 ? -6.076 -5.775 -29.166 1.00 85.94 170 ASN A O 1
ATOM 1425 N N . SER A 1 171 ? -6.276 -4.806 -27.167 1.00 91.81 171 SER A N 1
ATOM 1426 C CA . SER A 1 171 ? -5.203 -5.590 -26.540 1.00 91.81 171 SER A CA 1
ATOM 1427 C C . SER A 1 171 ? -5.664 -7.016 -26.174 1.00 91.81 171 SER A C 1
ATOM 1429 O O . SER A 1 171 ? -6.496 -7.162 -25.273 1.00 91.81 171 SER A O 1
ATOM 1431 N N . PRO A 1 172 ? -5.101 -8.080 -26.788 1.00 91.75 172 PRO A N 1
ATOM 1432 C CA . PRO A 1 172 ? -5.603 -9.448 -26.630 1.00 91.75 172 PRO A CA 1
ATOM 1433 C C . PRO A 1 172 ? -5.245 -10.095 -25.284 1.00 91.75 172 PRO A C 1
ATOM 1435 O O . PRO A 1 172 ? -5.775 -11.150 -24.948 1.00 91.75 172 PRO A O 1
ATOM 1438 N N . ILE A 1 173 ? -4.361 -9.489 -24.478 1.00 93.75 173 ILE A N 1
ATOM 1439 C CA . ILE A 1 173 ? -3.922 -10.070 -23.193 1.00 93.75 173 ILE A CA 1
ATOM 1440 C C . ILE A 1 173 ? -5.053 -10.146 -22.154 1.00 93.75 173 ILE A C 1
ATOM 1442 O O . ILE A 1 173 ? -4.900 -10.822 -21.135 1.00 93.75 173 ILE A O 1
ATOM 1446 N N . TRP A 1 174 ? -6.157 -9.433 -22.396 1.00 94.25 174 TRP A N 1
ATOM 1447 C CA . TRP A 1 174 ? -7.326 -9.344 -21.522 1.00 94.25 174 TRP A CA 1
ATOM 1448 C C . TRP A 1 174 ? -8.491 -10.237 -21.959 1.00 94.25 174 TRP A C 1
ATOM 1450 O O . TRP A 1 174 ? -9.520 -10.225 -21.289 1.00 94.25 174 TRP A O 1
ATOM 1460 N N . GLU A 1 175 ? -8.331 -11.032 -23.017 1.00 90.81 175 GLU A N 1
ATOM 1461 C CA . GLU A 1 175 ? -9.338 -12.016 -23.411 1.00 90.81 175 GLU A CA 1
ATOM 1462 C C . GLU A 1 175 ? -9.231 -13.299 -22.574 1.00 90.81 175 GLU A C 1
ATOM 1464 O O . GLU A 1 175 ? -8.156 -13.689 -22.102 1.00 90.81 175 GLU A O 1
ATOM 1469 N N . ALA A 1 176 ? -10.373 -13.948 -22.339 1.00 86.31 176 ALA A N 1
ATOM 1470 C CA . ALA A 1 176 ? -10.469 -15.110 -21.451 1.00 86.31 176 ALA A CA 1
ATOM 1471 C C . ALA A 1 176 ? -9.899 -16.401 -22.070 1.00 86.31 176 ALA A C 1
ATOM 1473 O O . ALA A 1 176 ? -9.519 -17.317 -21.341 1.00 86.31 176 ALA A O 1
ATOM 1474 N N . ASP A 1 177 ? -9.832 -16.454 -23.398 1.00 85.94 177 ASP A N 1
ATOM 1475 C CA . ASP A 1 177 ? -9.336 -17.540 -24.244 1.00 85.94 177 ASP A CA 1
ATOM 1476 C C . ASP A 1 177 ? -7.975 -17.215 -24.893 1.00 85.94 177 ASP A C 1
ATOM 1478 O O . ASP A 1 177 ? -7.573 -17.870 -25.856 1.00 85.94 177 ASP A O 1
ATOM 1482 N N . PHE A 1 178 ? -7.241 -16.228 -24.352 1.00 88.94 178 PHE A N 1
ATOM 1483 C CA . PHE A 1 178 ? -5.920 -15.827 -24.846 1.00 88.94 178 PHE A CA 1
ATOM 1484 C C . PHE A 1 178 ? -4.993 -17.035 -25.066 1.00 88.94 178 PHE A C 1
ATOM 1486 O O . PHE A 1 178 ? -4.592 -17.733 -24.130 1.00 88.94 178 PHE A O 1
ATOM 1493 N N . THR A 1 179 ? -4.587 -17.220 -26.320 1.00 80.88 179 THR A N 1
ATOM 1494 C CA . THR A 1 179 ? -3.546 -18.161 -26.733 1.00 80.88 179 THR A CA 1
ATOM 1495 C C . THR A 1 179 ? -2.435 -17.404 -27.449 1.00 80.88 179 THR A C 1
ATOM 1497 O O . THR A 1 179 ? -2.678 -16.463 -28.204 1.00 80.88 179 THR A O 1
ATOM 1500 N N . VAL A 1 180 ? -1.186 -17.802 -27.205 1.00 76.00 180 VAL A N 1
ATOM 1501 C CA . VAL A 1 180 ? -0.040 -17.230 -27.919 1.00 76.00 180 VAL A CA 1
ATOM 1502 C C . VAL A 1 180 ? -0.086 -17.725 -29.368 1.00 76.00 180 VAL A C 1
ATOM 1504 O O . VAL A 1 180 ? -0.152 -18.943 -29.560 1.00 76.00 180 VAL A O 1
ATOM 1507 N N . PRO A 1 181 ? -0.004 -16.848 -30.387 1.00 61.66 181 PRO A N 1
ATOM 1508 C CA . PRO A 1 181 ? 0.184 -17.289 -31.763 1.00 61.66 181 PRO A CA 1
ATOM 1509 C C . PRO A 1 181 ? 1.415 -18.195 -31.851 1.00 61.66 181 PRO A C 1
ATOM 1511 O O . PRO A 1 181 ? 2.490 -17.840 -31.358 1.00 61.66 181 PRO A O 1
ATOM 1514 N N . ALA A 1 182 ? 1.261 -19.376 -32.452 1.00 46.81 182 ALA A N 1
ATOM 1515 C CA . ALA A 1 182 ? 2.392 -20.261 -32.692 1.00 46.81 182 ALA A CA 1
ATOM 1516 C C . ALA A 1 182 ? 3.402 -19.526 -33.584 1.00 46.81 182 ALA A C 1
ATOM 1518 O O . ALA A 1 182 ? 3.039 -19.035 -34.650 1.00 46.81 182 ALA A O 1
ATOM 1519 N N . ALA A 1 183 ? 4.653 -19.414 -33.132 1.00 45.66 183 ALA A N 1
ATOM 1520 C CA . ALA A 1 183 ? 5.677 -18.684 -33.869 1.00 45.66 183 ALA A CA 1
ATOM 1521 C C . ALA A 1 183 ? 5.886 -19.330 -35.247 1.00 45.66 183 ALA A C 1
ATOM 1523 O O . ALA A 1 183 ? 6.300 -20.489 -35.326 1.00 45.66 183 ALA A O 1
ATOM 1524 N N . GLU A 1 184 ? 5.589 -18.589 -36.316 1.00 36.12 184 GLU A N 1
ATOM 1525 C CA . GLU A 1 184 ? 5.670 -19.094 -37.685 1.00 36.12 184 GLU A CA 1
ATOM 1526 C C . GLU A 1 184 ? 7.115 -19.469 -38.039 1.00 36.12 184 GLU A C 1
ATOM 1528 O O . GLU A 1 184 ? 7.969 -18.621 -38.312 1.00 36.12 184 GLU A O 1
ATOM 1533 N N . GLY A 1 185 ? 7.390 -20.775 -38.059 1.00 35.03 185 GLY A N 1
ATOM 1534 C CA . GLY A 1 185 ? 8.545 -21.315 -38.764 1.00 35.03 185 GLY A CA 1
ATOM 1535 C C . GLY A 1 185 ? 8.402 -20.991 -40.250 1.00 35.03 185 GLY A C 1
ATOM 1536 O O . GLY A 1 185 ? 7.358 -21.259 -40.837 1.00 35.03 185 GLY A O 1
ATOM 1537 N N . ALA A 1 186 ? 9.435 -20.388 -40.837 1.00 41.81 186 ALA A N 1
ATOM 1538 C CA . ALA A 1 186 ? 9.360 -19.701 -42.124 1.00 41.81 186 ALA A CA 1
ATOM 1539 C C . ALA A 1 186 ? 8.671 -20.503 -43.252 1.00 41.81 186 ALA A C 1
ATOM 1541 O O . ALA A 1 186 ? 9.265 -21.409 -43.840 1.00 41.81 186 ALA A O 1
ATOM 1542 N N . GLN A 1 187 ? 7.460 -20.081 -43.632 1.00 28.89 187 GLN A N 1
ATOM 1543 C CA . GLN A 1 187 ? 6.834 -20.420 -44.910 1.00 28.89 187 GLN A CA 1
ATOM 1544 C C . GLN A 1 187 ? 6.346 -19.151 -45.611 1.00 28.89 187 GLN A C 1
ATOM 1546 O O . GLN A 1 187 ? 5.334 -18.553 -45.261 1.00 28.89 187 GLN A O 1
ATOM 1551 N N . LEU A 1 188 ? 7.099 -18.743 -46.634 1.00 29.88 188 LEU A N 1
ATOM 1552 C CA . LEU A 1 188 ? 6.736 -17.638 -47.511 1.00 29.88 188 LEU A CA 1
ATOM 1553 C C . LEU A 1 188 ? 5.528 -18.053 -48.367 1.00 29.88 188 LEU A C 1
ATOM 1555 O O . LEU A 1 188 ? 5.647 -18.946 -49.206 1.00 29.88 188 LEU A O 1
ATOM 1559 N N . VAL A 1 189 ? 4.376 -17.407 -48.173 1.00 28.58 189 VAL A N 1
ATOM 1560 C CA . VAL A 1 189 ? 3.148 -17.717 -48.923 1.00 28.58 189 VAL A CA 1
ATOM 1561 C C . VAL A 1 189 ? 3.296 -17.301 -50.390 1.00 28.58 189 VAL A C 1
ATOM 1563 O O . VAL A 1 189 ? 3.115 -16.137 -50.748 1.00 28.58 189 VAL A O 1
ATOM 1566 N N . SER A 1 190 ? 3.579 -18.264 -51.267 1.00 26.59 190 SER A N 1
ATOM 1567 C CA . SER A 1 190 ? 3.456 -18.098 -52.715 1.00 26.59 190 SER A CA 1
ATOM 1568 C C . SER A 1 190 ? 2.020 -18.406 -53.153 1.00 26.59 190 SER A C 1
ATOM 1570 O O . SER A 1 190 ? 1.540 -19.533 -53.062 1.00 26.59 190 SER A O 1
ATOM 1572 N N . ARG A 1 191 ? 1.301 -17.382 -53.628 1.00 29.80 191 ARG A N 1
ATOM 1573 C CA . ARG A 1 191 ? -0.079 -17.511 -54.125 1.00 29.80 191 ARG A CA 1
ATOM 1574 C C . ARG A 1 191 ? -0.077 -18.035 -55.571 1.00 29.80 191 ARG A C 1
ATOM 1576 O O . ARG A 1 191 ? 0.357 -17.287 -56.449 1.00 29.80 191 ARG A O 1
ATOM 1583 N N . PRO A 1 192 ? -0.592 -19.242 -55.870 1.00 30.56 192 PRO A N 1
ATOM 1584 C CA . PRO A 1 192 ? -0.689 -19.714 -57.244 1.00 30.56 192 PRO A CA 1
ATOM 1585 C C . PRO A 1 192 ? -1.878 -19.066 -57.966 1.00 30.56 192 PRO A C 1
ATOM 1587 O O . PRO A 1 192 ? -2.992 -19.017 -57.444 1.00 30.56 192 PRO A O 1
ATOM 1590 N N . ALA A 1 193 ? -1.650 -18.622 -59.200 1.00 25.83 193 ALA A N 1
ATOM 1591 C CA . ALA A 1 193 ? -2.696 -18.336 -60.174 1.00 25.83 193 ALA A CA 1
ATOM 1592 C C . ALA A 1 193 ? -2.378 -19.093 -61.474 1.00 25.83 193 ALA A C 1
ATOM 1594 O O . ALA A 1 193 ? -1.259 -19.031 -61.967 1.00 25.83 193 ALA A O 1
ATOM 1595 N N . ALA A 1 194 ? -3.372 -19.840 -61.951 1.00 26.81 194 ALA A N 1
ATOM 1596 C CA . ALA A 1 194 ? -3.526 -20.513 -63.245 1.00 26.81 194 ALA A CA 1
ATOM 1597 C C . ALA A 1 194 ? -2.307 -20.788 -64.184 1.00 26.81 194 ALA A C 1
ATOM 1599 O O . ALA A 1 194 ? -1.844 -19.903 -64.891 1.00 26.81 194 ALA A O 1
ATOM 1600 N N . VAL A 1 195 ? -2.034 -22.094 -64.370 1.00 26.23 195 VAL A N 1
ATOM 1601 C CA . VAL A 1 195 ? -2.069 -22.816 -65.677 1.00 26.23 195 VAL A CA 1
ATOM 1602 C C . VAL A 1 195 ? -0.860 -22.783 -66.663 1.00 26.23 195 VAL A C 1
ATOM 1604 O O . VAL A 1 195 ? -0.527 -21.767 -67.256 1.00 26.23 195 VAL A O 1
ATOM 1607 N N . SER A 1 196 ? -0.378 -24.009 -66.957 1.00 24.16 196 SER A N 1
ATOM 1608 C CA . SER A 1 196 ? 0.239 -24.557 -68.201 1.00 24.16 196 SER A CA 1
ATOM 1609 C C . SER A 1 196 ? 1.715 -24.343 -68.619 1.00 24.16 196 SER A C 1
ATOM 1611 O O . SER A 1 196 ? 2.105 -23.267 -69.043 1.00 24.16 196 SER A O 1
ATOM 1613 N N . THR A 1 197 ? 2.430 -25.492 -68.695 1.00 25.06 197 THR A N 1
ATOM 1614 C CA . THR A 1 197 ? 3.358 -25.990 -69.766 1.00 25.06 197 THR A CA 1
ATOM 1615 C C . THR A 1 197 ? 4.540 -25.108 -70.230 1.00 25.06 197 THR A C 1
ATOM 1617 O O . THR A 1 197 ? 4.346 -23.955 -70.576 1.00 25.06 197 THR A O 1
ATOM 1620 N N . VAL A 1 198 ? 5.791 -25.581 -70.369 1.00 26.20 198 VAL A N 1
ATOM 1621 C CA . VAL A 1 198 ? 6.313 -26.725 -71.177 1.00 26.20 198 VAL A CA 1
ATOM 1622 C C . VAL A 1 198 ? 7.611 -27.312 -70.538 1.00 26.20 198 VAL A C 1
ATOM 1624 O O . VAL A 1 198 ? 8.074 -26.814 -69.516 1.00 26.20 198 VAL A O 1
ATOM 1627 N N . ALA A 1 199 ? 8.177 -28.403 -71.082 1.00 24.50 199 ALA A N 1
ATOM 1628 C CA . ALA A 1 199 ? 9.274 -29.200 -70.505 1.00 24.50 199 ALA A CA 1
ATOM 1629 C C . ALA A 1 199 ? 10.724 -28.902 -71.004 1.00 24.50 199 ALA A C 1
ATOM 1631 O O . ALA A 1 199 ? 10.932 -28.305 -72.055 1.00 24.50 199 ALA A O 1
ATOM 1632 N N . VAL A 1 200 ? 11.686 -29.396 -70.199 1.00 23.92 200 VAL A N 1
ATOM 1633 C CA . VAL A 1 200 ? 13.158 -29.656 -70.340 1.00 23.92 200 VAL A CA 1
ATOM 1634 C C . VAL A 1 200 ? 13.655 -30.250 -71.689 1.00 23.92 200 VAL A C 1
ATOM 1636 O O . VAL A 1 200 ? 12.793 -30.648 -72.470 1.00 23.92 200 VAL A O 1
ATOM 1639 N N . PRO A 1 201 ? 14.986 -30.481 -71.950 1.00 41.88 201 PRO A N 1
ATOM 1640 C CA . PRO A 1 201 ? 16.257 -30.239 -71.190 1.00 41.88 201 PRO A CA 1
ATOM 1641 C C . PRO A 1 201 ? 17.306 -29.398 -72.022 1.00 41.88 201 PRO A C 1
ATOM 1643 O O . PRO A 1 201 ? 16.862 -28.679 -72.903 1.00 41.88 201 PRO A O 1
ATOM 1646 N N . THR A 1 202 ? 18.649 -29.280 -71.841 1.00 24.78 202 THR A N 1
ATOM 1647 C CA . THR A 1 202 ? 19.778 -30.212 -71.508 1.00 24.78 202 THR A CA 1
ATOM 1648 C C . THR A 1 202 ? 21.109 -29.497 -71.106 1.00 24.78 202 THR A C 1
ATOM 1650 O O . THR A 1 202 ? 21.566 -28.639 -71.849 1.00 24.78 202 THR A O 1
ATOM 1653 N N . THR A 1 203 ? 21.722 -29.766 -69.931 1.00 30.55 203 THR A N 1
ATOM 1654 C CA . THR A 1 203 ? 22.953 -30.596 -69.649 1.00 30.55 203 THR A CA 1
ATOM 1655 C C . THR A 1 203 ? 24.347 -29.861 -69.748 1.00 30.55 203 THR A C 1
ATOM 1657 O O . THR A 1 203 ? 24.312 -28.642 -69.862 1.00 30.55 203 THR A O 1
ATOM 1660 N N . PRO A 1 204 ? 25.551 -30.457 -69.472 1.00 42.12 204 PRO A N 1
ATOM 1661 C CA . PRO A 1 204 ? 26.293 -30.127 -68.227 1.00 42.12 204 PRO A CA 1
ATOM 1662 C C . PRO A 1 204 ? 27.855 -30.033 -68.325 1.00 42.12 204 PRO A C 1
ATOM 1664 O O . PRO A 1 204 ? 28.416 -30.139 -69.405 1.00 42.12 204 PRO A O 1
ATOM 1667 N N . LEU A 1 205 ? 28.557 -29.904 -67.178 1.00 23.73 205 LEU A N 1
ATOM 1668 C CA . LEU A 1 205 ? 29.735 -30.694 -66.695 1.00 23.73 205 LEU A CA 1
ATOM 1669 C C . LEU A 1 205 ? 30.135 -30.134 -65.291 1.00 23.73 205 LEU A C 1
ATOM 1671 O O . LEU A 1 205 ? 30.142 -28.925 -65.106 1.00 23.73 205 LEU A O 1
ATOM 1675 N N . PHE A 1 206 ? 30.185 -30.897 -64.186 1.00 25.50 206 PHE A N 1
ATOM 1676 C CA . PHE A 1 206 ? 31.241 -31.806 -63.666 1.00 25.50 206 PHE A CA 1
ATOM 1677 C C . PHE A 1 206 ? 32.619 -31.174 -63.327 1.00 25.50 206 PHE A C 1
ATOM 1679 O O . PHE A 1 206 ? 33.142 -30.430 -64.140 1.00 25.50 206 PHE A O 1
ATOM 1686 N N . SER A 1 207 ? 33.344 -31.528 -62.241 1.00 24.36 207 SER A N 1
ATOM 1687 C CA . SER A 1 207 ? 32.990 -31.983 -60.865 1.00 24.36 207 SER A CA 1
ATOM 1688 C C . SER A 1 207 ? 34.256 -32.125 -59.972 1.00 24.36 207 SER A C 1
ATOM 1690 O O . SER A 1 207 ? 35.260 -32.574 -60.511 1.00 24.36 207 SER A O 1
ATOM 1692 N N . LYS A 1 208 ? 34.130 -32.005 -58.625 1.00 25.48 208 LYS A N 1
ATOM 1693 C CA . LYS A 1 208 ? 34.939 -32.718 -57.572 1.00 25.48 208 LYS A CA 1
ATOM 1694 C C . LYS A 1 208 ? 36.466 -32.410 -57.476 1.00 25.48 208 LYS A C 1
ATOM 1696 O O . LYS A 1 208 ? 37.059 -31.977 -58.445 1.00 25.48 208 LYS A O 1
ATOM 1701 N N . LYS A 1 209 ? 37.205 -32.664 -56.372 1.00 23.23 209 LYS A N 1
ATOM 1702 C CA . LYS A 1 209 ? 36.961 -32.748 -54.896 1.00 23.23 209 LYS A CA 1
ATOM 1703 C C . LYS A 1 209 ? 38.332 -32.892 -54.168 1.00 23.23 209 LYS A C 1
ATOM 1705 O O . LYS A 1 209 ? 39.105 -33.710 -54.642 1.00 23.23 209 LYS A O 1
ATOM 1710 N N . LEU A 1 210 ? 38.494 -32.316 -52.955 1.00 24.03 210 LEU A N 1
ATOM 1711 C CA . LEU A 1 210 ? 39.395 -32.777 -51.846 1.00 24.03 210 LEU A CA 1
ATOM 1712 C C . LEU A 1 210 ? 40.938 -32.796 -52.119 1.00 24.03 210 LEU A C 1
ATOM 1714 O O . LEU A 1 210 ? 41.346 -32.800 -53.268 1.00 24.03 210 LEU A O 1
ATOM 1718 N N . SER A 1 211 ? 41.879 -32.828 -51.152 1.00 23.89 211 SER A N 1
ATOM 1719 C CA . SER A 1 211 ? 41.916 -32.425 -49.719 1.00 23.89 211 SER A CA 1
ATOM 1720 C C . SER A 1 211 ? 43.351 -32.485 -49.128 1.00 23.89 211 SER A C 1
ATOM 1722 O O . SER A 1 211 ? 44.131 -33.326 -49.551 1.00 23.89 211 SER A O 1
ATOM 1724 N N . ASN A 1 212 ? 43.593 -31.742 -48.033 1.00 23.45 212 ASN A N 1
ATOM 1725 C CA . ASN A 1 212 ? 44.519 -32.040 -46.908 1.00 23.45 212 ASN A CA 1
ATOM 1726 C C . ASN A 1 212 ? 46.068 -31.816 -46.966 1.00 23.45 212 ASN A C 1
ATOM 1728 O O . ASN A 1 212 ? 46.820 -32.590 -47.539 1.00 23.45 212 ASN A O 1
ATOM 1732 N N . SER A 1 213 ? 46.508 -30.844 -46.142 1.00 25.80 213 SER A N 1
ATOM 1733 C CA . SER A 1 213 ? 47.548 -30.913 -45.073 1.00 25.80 213 SER A CA 1
ATOM 1734 C C . SER A 1 213 ? 49.069 -31.140 -45.320 1.00 25.80 213 SER A C 1
ATOM 1736 O O . SER A 1 213 ? 49.523 -32.272 -45.439 1.00 25.80 213 SER A O 1
ATOM 1738 N N . SER A 1 214 ? 49.834 -30.061 -45.039 1.00 26.50 214 SER A N 1
ATOM 1739 C CA . SER A 1 214 ? 50.959 -29.934 -44.057 1.00 26.50 214 SER A CA 1
ATOM 1740 C C . SER A 1 214 ? 52.433 -30.337 -44.351 1.00 26.50 214 SER A C 1
ATOM 1742 O O . SER A 1 214 ? 52.697 -31.477 -44.712 1.00 26.50 214 SER A O 1
ATOM 1744 N N . SER A 1 215 ? 53.362 -29.423 -43.964 1.00 26.48 215 SER A N 1
ATOM 1745 C CA . SER A 1 215 ? 54.670 -29.640 -43.257 1.00 26.48 215 SER A CA 1
ATOM 1746 C C . SER A 1 215 ? 56.037 -29.292 -43.925 1.00 26.48 215 SER A C 1
ATOM 1748 O O . SER A 1 215 ? 56.626 -30.134 -44.585 1.00 26.48 215 SER A O 1
ATOM 1750 N N . ALA A 1 216 ? 56.605 -28.132 -43.525 1.00 26.41 216 ALA A N 1
ATOM 1751 C CA . ALA A 1 216 ? 58.002 -27.880 -43.053 1.00 26.41 216 ALA A CA 1
ATOM 1752 C C . ALA A 1 216 ? 59.277 -27.962 -43.968 1.00 26.41 216 ALA A C 1
ATOM 1754 O O . ALA A 1 216 ? 59.210 -28.401 -45.107 1.00 26.41 216 ALA A O 1
ATOM 1755 N N . VAL A 1 217 ? 60.425 -27.537 -43.367 1.00 28.03 217 VAL A N 1
ATOM 1756 C CA . VAL A 1 217 ? 61.888 -27.602 -43.731 1.00 28.03 217 VAL A CA 1
ATOM 1757 C C . VAL A 1 217 ? 62.421 -26.776 -44.940 1.00 28.03 217 VAL A C 1
ATOM 1759 O O . VAL A 1 217 ? 61.703 -26.644 -45.921 1.00 28.03 217 VAL A O 1
ATOM 1762 N N . SER A 1 218 ? 63.653 -26.201 -44.995 1.00 28.86 218 SER A N 1
ATOM 1763 C CA . SER A 1 218 ? 64.772 -25.937 -44.025 1.00 28.86 218 SER A CA 1
ATOM 1764 C C . SER A 1 218 ? 65.880 -24.988 -44.613 1.00 28.86 218 SER A C 1
ATOM 1766 O O . SER A 1 218 ? 65.783 -24.650 -45.788 1.00 28.86 218 SER A O 1
ATOM 1768 N N . MET A 1 219 ? 66.960 -24.689 -43.837 1.00 30.58 219 MET A N 1
ATOM 1769 C CA . MET A 1 219 ? 68.312 -24.134 -44.209 1.00 30.58 219 MET A CA 1
ATOM 1770 C C . MET A 1 219 ? 68.468 -22.590 -44.380 1.00 30.58 219 MET A C 1
ATOM 1772 O O . MET A 1 219 ? 67.503 -21.950 -44.780 1.00 30.58 219 MET A O 1
ATOM 1776 N N . ASP A 1 220 ? 69.630 -21.903 -44.233 1.00 26.62 220 ASP A N 1
ATOM 1777 C CA . ASP A 1 220 ? 70.848 -21.925 -43.340 1.00 26.62 220 ASP A CA 1
ATOM 1778 C C . ASP A 1 220 ? 71.812 -20.741 -43.761 1.00 26.62 220 ASP A C 1
ATOM 1780 O O . ASP A 1 220 ? 71.469 -20.075 -44.737 1.00 26.62 220 ASP A O 1
ATOM 1784 N N . ALA A 1 221 ? 72.983 -20.325 -43.207 1.00 31.41 221 ALA A N 1
ATOM 1785 C CA . ALA A 1 221 ? 73.860 -20.624 -42.038 1.00 31.41 221 ALA A CA 1
ATOM 1786 C C . ALA A 1 221 ? 74.886 -19.451 -41.768 1.00 31.41 221 ALA A C 1
ATOM 1788 O O . ALA A 1 221 ? 75.093 -18.617 -42.646 1.00 31.41 221 ALA A O 1
ATOM 1789 N N . GLY A 1 222 ? 75.625 -19.462 -40.630 1.00 25.62 222 GLY A N 1
ATOM 1790 C CA . GLY A 1 222 ? 76.911 -18.729 -40.370 1.00 25.62 222 GLY A CA 1
ATOM 1791 C C . GLY A 1 222 ? 76.837 -17.313 -39.739 1.00 25.62 222 GLY A C 1
ATOM 1792 O O . GLY A 1 222 ? 75.916 -16.571 -40.036 1.00 25.62 222 GLY A O 1
ATOM 1793 N N . THR A 1 223 ? 77.750 -16.764 -38.912 1.00 32.16 223 THR A N 1
ATOM 1794 C CA . THR A 1 223 ? 79.071 -17.105 -38.294 1.00 32.16 223 THR A CA 1
ATOM 1795 C C . THR A 1 223 ? 79.412 -15.964 -37.249 1.00 32.16 223 THR A C 1
ATOM 1797 O O . THR A 1 223 ? 78.576 -15.068 -37.127 1.00 32.16 223 THR A O 1
ATOM 1800 N N . PRO A 1 224 ? 80.498 -15.950 -36.419 1.00 44.12 224 PRO A N 1
ATOM 1801 C CA . PRO A 1 224 ? 80.331 -15.735 -34.957 1.00 44.12 224 PRO A CA 1
ATOM 1802 C C . PRO A 1 224 ? 81.122 -14.587 -34.239 1.00 44.12 224 PRO A C 1
ATOM 1804 O O . PRO A 1 224 ? 81.804 -13.780 -34.863 1.00 44.12 224 PRO A O 1
ATOM 1807 N N . GLU A 1 225 ? 81.004 -14.554 -32.896 1.00 27.66 225 GLU A N 1
ATOM 1808 C CA . GLU A 1 225 ? 81.592 -13.639 -31.871 1.00 27.66 225 GLU A CA 1
ATOM 1809 C C . GLU A 1 225 ? 83.003 -14.079 -31.359 1.00 27.66 225 GLU A C 1
ATOM 1811 O O . GLU A 1 225 ? 83.444 -15.174 -31.729 1.00 27.66 225 GLU A O 1
ATOM 1816 N N . PRO A 1 226 ? 83.741 -13.282 -30.531 1.00 43.53 226 PRO A N 1
ATOM 1817 C CA . PRO A 1 226 ? 83.880 -13.623 -29.085 1.00 43.53 226 PRO A CA 1
ATOM 1818 C C . PRO A 1 226 ? 84.164 -12.467 -28.060 1.00 43.53 226 PRO A C 1
ATOM 1820 O O . PRO A 1 226 ? 84.488 -11.338 -28.423 1.00 43.53 226 PRO A O 1
ATOM 1823 N N . LEU A 1 227 ? 84.121 -12.804 -26.752 1.00 32.31 227 LEU A N 1
ATOM 1824 C CA . LEU A 1 227 ? 84.410 -11.977 -25.542 1.0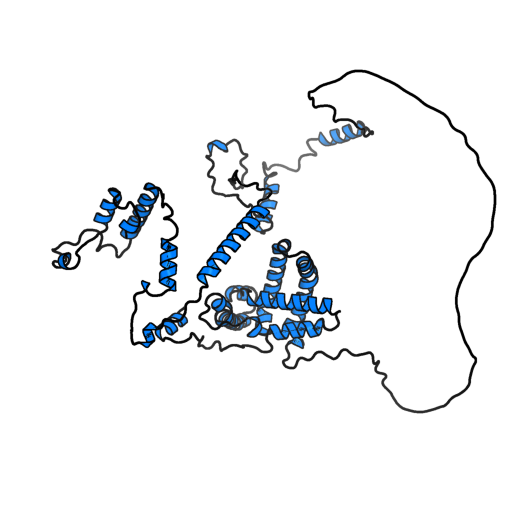0 32.31 227 LEU A CA 1
ATOM 1825 C C . LEU A 1 227 ? 85.903 -11.992 -25.083 1.00 32.31 227 LEU A C 1
ATOM 1827 O O . LEU A 1 227 ? 86.683 -12.775 -25.632 1.00 32.31 227 LEU A O 1
ATOM 1831 N N . PRO A 1 228 ? 86.336 -11.183 -24.069 1.00 47.09 228 PRO A N 1
ATOM 1832 C CA . PRO A 1 228 ? 86.520 -11.686 -22.674 1.00 47.09 228 PRO A CA 1
ATOM 1833 C C . PRO A 1 228 ? 86.342 -10.630 -21.522 1.00 47.09 228 PRO A C 1
ATOM 1835 O O . PRO A 1 228 ? 85.907 -9.511 -21.773 1.00 47.09 228 PRO A O 1
ATOM 1838 N N . ALA A 1 229 ? 86.652 -10.965 -20.243 1.00 30.39 229 ALA A N 1
ATOM 1839 C CA . ALA A 1 229 ? 86.311 -10.162 -19.031 1.00 30.39 229 ALA A CA 1
ATOM 1840 C C . ALA A 1 229 ? 87.321 -10.204 -17.833 1.00 30.39 229 ALA A C 1
ATOM 1842 O O . ALA A 1 229 ? 88.112 -11.141 -17.746 1.00 30.39 229 ALA A O 1
ATOM 1843 N N . ALA A 1 230 ? 87.249 -9.233 -16.883 1.00 28.41 230 ALA A N 1
ATOM 1844 C CA . ALA A 1 230 ? 87.944 -9.177 -15.558 1.00 28.41 230 ALA A CA 1
ATOM 1845 C C . ALA A 1 230 ? 87.470 -7.985 -14.650 1.00 28.41 230 ALA A C 1
ATOM 1847 O O . ALA A 1 230 ? 86.804 -7.106 -15.185 1.00 28.41 230 ALA A O 1
ATOM 1848 N N . LEU A 1 231 ? 87.808 -7.765 -13.347 1.00 27.05 231 LEU A N 1
ATOM 1849 C CA . LEU A 1 231 ? 88.003 -8.597 -12.118 1.00 27.05 231 LEU A CA 1
ATOM 1850 C C . LEU A 1 231 ? 88.026 -7.724 -10.799 1.00 27.05 231 LEU A C 1
ATOM 1852 O O . LEU A 1 231 ? 88.798 -6.780 -10.714 1.00 27.05 231 LEU A O 1
ATOM 1856 N N . LEU A 1 232 ? 87.299 -8.149 -9.739 1.00 26.03 232 LEU A N 1
ATOM 1857 C CA . LEU A 1 232 ? 87.601 -8.118 -8.263 1.00 26.03 232 LEU A CA 1
ATOM 1858 C C . LEU A 1 232 ? 87.804 -6.846 -7.348 1.00 26.03 232 LEU A C 1
ATOM 1860 O O . LEU A 1 232 ? 88.696 -6.036 -7.564 1.00 26.03 232 LEU A O 1
ATOM 1864 N N . ARG A 1 233 ? 87.171 -6.925 -6.138 1.00 23.77 233 ARG A N 1
ATOM 1865 C CA . ARG A 1 233 ? 87.673 -6.640 -4.735 1.00 23.77 233 ARG A CA 1
ATOM 1866 C C . ARG A 1 233 ? 87.310 -5.329 -3.956 1.00 23.77 233 ARG A C 1
ATOM 1868 O O . ARG A 1 233 ? 87.175 -4.256 -4.521 1.00 23.77 233 ARG A O 1
ATOM 1875 N N . SER A 1 234 ? 87.196 -5.453 -2.613 1.00 31.53 234 SER A N 1
ATOM 1876 C CA . SER A 1 234 ? 86.989 -4.427 -1.537 1.00 31.53 234 SER A CA 1
ATOM 1877 C C . SER A 1 234 ? 87.848 -4.759 -0.272 1.00 31.53 234 SER A C 1
ATOM 1879 O O . SER A 1 234 ? 88.467 -5.834 -0.316 1.00 31.53 234 SER A O 1
ATOM 1881 N N . PRO A 1 235 ? 88.008 -3.908 0.801 1.00 34.78 235 PRO A N 1
ATOM 1882 C CA . PRO A 1 235 ? 87.062 -3.851 1.970 1.00 34.78 235 PRO A CA 1
ATOM 1883 C C . PRO A 1 235 ? 87.084 -2.610 2.964 1.00 34.78 235 PRO A C 1
ATOM 1885 O O . PRO A 1 235 ? 88.066 -1.882 3.029 1.00 34.78 235 PRO A O 1
ATOM 1888 N N . GLY A 1 236 ? 86.072 -2.483 3.862 1.00 26.70 236 GLY A N 1
ATOM 1889 C CA . GLY A 1 236 ? 86.110 -1.847 5.230 1.00 26.70 236 GLY A CA 1
ATOM 1890 C C . GLY A 1 236 ? 86.200 -0.298 5.397 1.00 26.70 236 GLY A C 1
ATOM 1891 O O . GLY A 1 236 ? 86.624 0.382 4.477 1.00 26.70 236 GLY A O 1
ATOM 1892 N N . GLU A 1 237 ? 85.872 0.370 6.532 1.00 26.69 237 GLU A N 1
ATOM 1893 C CA . GLU A 1 237 ? 85.167 0.038 7.809 1.00 26.69 237 GLU A CA 1
ATOM 1894 C C . GLU A 1 237 ? 84.930 1.326 8.691 1.00 26.69 237 GLU A C 1
ATOM 1896 O O . GLU A 1 237 ? 85.868 2.118 8.778 1.00 26.69 237 GLU A O 1
ATOM 1901 N N . LYS A 1 238 ? 83.765 1.525 9.384 1.00 23.48 238 LYS A N 1
ATOM 1902 C CA . LYS A 1 238 ? 83.603 1.966 10.830 1.00 23.48 238 LYS A CA 1
ATOM 1903 C C . LYS A 1 238 ? 82.276 2.659 11.288 1.00 23.48 238 LYS A C 1
ATOM 1905 O O . LYS A 1 238 ? 81.917 3.719 10.793 1.00 23.48 238 LYS A O 1
ATOM 1910 N N . ARG A 1 239 ? 81.753 2.181 12.445 1.00 24.22 239 ARG A N 1
ATOM 1911 C CA . ARG A 1 239 ? 80.910 2.838 13.510 1.00 24.22 239 ARG A CA 1
ATOM 1912 C C . ARG A 1 239 ? 79.384 3.098 13.294 1.00 24.22 239 ARG A C 1
ATOM 1914 O O . ARG A 1 239 ? 78.834 2.745 12.262 1.00 24.22 239 ARG A O 1
ATOM 1921 N N . LYS A 1 240 ? 78.681 3.516 14.376 1.00 24.27 240 LYS A N 1
ATOM 1922 C CA . LYS A 1 240 ? 77.243 3.267 14.710 1.00 24.27 240 LYS A CA 1
ATOM 1923 C C . LYS A 1 240 ? 76.497 4.474 15.354 1.00 24.27 240 LYS A C 1
ATOM 1925 O O . LYS A 1 240 ? 77.102 5.073 16.233 1.00 24.27 240 LYS A O 1
ATOM 1930 N N . LEU A 1 241 ? 75.177 4.605 15.070 1.00 23.56 241 LEU A N 1
ATOM 1931 C CA . LEU A 1 241 ? 74.023 5.029 15.942 1.00 23.56 241 LEU A CA 1
ATOM 1932 C C . LEU A 1 241 ? 74.024 6.425 16.651 1.00 23.56 241 LEU A C 1
ATOM 1934 O O . LEU A 1 241 ? 75.105 6.933 16.928 1.00 23.56 241 LEU A O 1
ATOM 1938 N N . PRO A 1 242 ? 72.868 6.982 17.122 1.00 41.34 242 PRO A N 1
ATOM 1939 C CA . PRO A 1 242 ? 71.450 6.855 16.691 1.00 41.34 242 PRO A CA 1
ATOM 1940 C C . PRO A 1 242 ? 70.624 8.197 16.651 1.00 41.34 242 PRO A C 1
ATOM 1942 O O . PRO A 1 242 ? 71.124 9.254 17.008 1.00 41.34 242 PRO A O 1
ATOM 1945 N N . GLU A 1 243 ? 69.318 8.084 16.331 1.00 26.30 243 GLU A N 1
ATOM 1946 C CA . GLU A 1 243 ? 68.1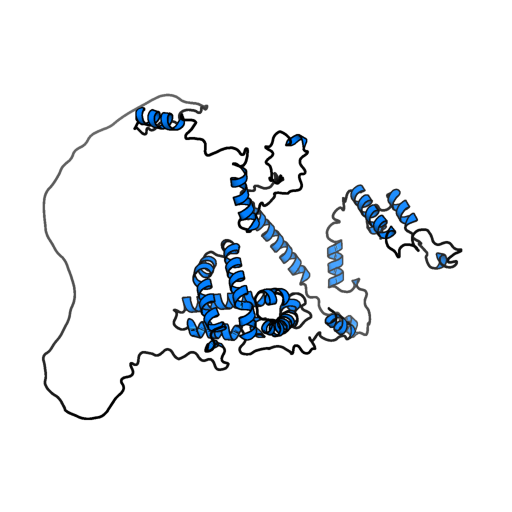54 8.888 16.820 1.00 26.30 243 GLU A CA 1
ATOM 1947 C C . GLU A 1 243 ? 67.801 10.338 16.367 1.00 26.30 243 GLU A C 1
ATOM 1949 O O . GLU A 1 243 ? 68.638 11.182 16.064 1.00 26.30 243 GLU A O 1
ATOM 1954 N N . SER A 1 244 ? 66.484 10.616 16.490 1.00 26.25 244 SER A N 1
ATOM 1955 C CA . SER A 1 244 ? 65.741 11.906 16.499 1.00 26.25 244 SER A CA 1
ATOM 1956 C C . SER A 1 244 ? 65.276 12.550 15.168 1.00 26.25 244 SER A C 1
ATOM 1958 O O . SER A 1 244 ? 65.722 12.185 14.084 1.00 26.25 244 SER A O 1
ATOM 1960 N N . LEU A 1 245 ? 64.258 13.430 15.264 1.00 35.00 245 LEU A N 1
ATOM 1961 C CA . LEU A 1 245 ? 63.432 13.950 14.154 1.00 35.00 245 LEU A CA 1
ATOM 1962 C C . LEU A 1 245 ? 63.683 15.433 13.831 1.00 35.00 245 LEU A C 1
ATOM 1964 O O . LEU A 1 245 ? 63.855 16.231 14.749 1.00 35.00 245 LEU A O 1
ATOM 1968 N N . THR A 1 246 ? 63.427 15.820 12.575 1.00 33.03 246 THR A N 1
ATOM 1969 C CA . THR A 1 246 ? 62.833 17.124 12.206 1.00 33.03 246 THR A CA 1
ATOM 1970 C C . THR A 1 246 ? 61.865 16.976 11.021 1.00 33.03 246 THR A C 1
ATOM 1972 O O . THR A 1 246 ? 61.960 16.031 10.238 1.00 33.03 246 THR A O 1
ATOM 1975 N N . LEU A 1 247 ? 60.918 17.913 10.889 1.00 41.59 247 LEU A N 1
ATOM 1976 C CA . LEU A 1 247 ? 60.236 18.212 9.622 1.00 41.59 247 LEU A CA 1
ATOM 1977 C C . LEU A 1 247 ? 60.987 19.361 8.923 1.00 41.59 247 LEU A C 1
ATOM 1979 O O . LEU A 1 247 ? 61.496 20.224 9.630 1.00 41.59 247 LEU A O 1
ATOM 1983 N N . GLU A 1 248 ? 61.008 19.373 7.581 1.00 42.84 248 GLU A N 1
ATOM 1984 C CA . GLU A 1 248 ? 60.835 20.562 6.699 1.00 42.84 248 GLU A CA 1
ATOM 1985 C C . GLU A 1 248 ? 61.083 20.212 5.207 1.00 42.84 248 GLU A C 1
ATOM 1987 O O . GLU A 1 248 ? 60.366 20.692 4.328 1.00 42.84 248 GLU A O 1
ATOM 1992 N N . ASP A 1 249 ? 62.042 19.327 4.895 1.00 32.50 249 ASP A N 1
ATOM 1993 C CA . ASP A 1 249 ? 62.612 19.140 3.539 1.00 32.50 249 ASP A CA 1
ATOM 1994 C C . ASP A 1 249 ? 61.765 18.330 2.522 1.00 32.50 249 ASP A C 1
ATOM 1996 O O . ASP A 1 249 ? 62.255 17.458 1.804 1.00 32.50 249 ASP A O 1
ATOM 2000 N N . ALA A 1 250 ? 60.470 18.637 2.400 1.00 33.41 250 ALA A N 1
ATOM 2001 C CA . ALA A 1 250 ? 59.541 17.975 1.471 1.00 33.41 250 ALA A CA 1
ATOM 2002 C C . ALA A 1 250 ? 59.140 18.832 0.245 1.00 33.41 250 ALA A C 1
ATOM 2004 O O . ALA A 1 250 ? 58.067 18.633 -0.330 1.00 33.41 250 ALA A O 1
ATOM 2005 N N . LYS A 1 251 ? 59.964 19.809 -0.175 1.00 38.41 251 LYS A N 1
ATOM 2006 C CA . LYS A 1 251 ? 59.649 20.717 -1.302 1.00 38.41 251 LYS A CA 1
ATOM 2007 C C . LYS A 1 251 ? 60.835 21.022 -2.228 1.00 38.41 251 LYS A C 1
ATOM 2009 O O . LYS A 1 251 ? 61.535 22.008 -2.011 1.00 38.41 251 LYS A O 1
ATOM 2014 N N . ARG A 1 252 ? 60.955 20.271 -3.338 1.00 33.12 252 ARG A N 1
ATOM 2015 C CA . ARG A 1 252 ? 61.201 20.782 -4.718 1.00 33.12 252 ARG A CA 1
ATOM 2016 C C . ARG A 1 252 ? 61.475 19.654 -5.727 1.00 33.12 252 ARG A C 1
ATOM 2018 O O . ARG A 1 252 ? 62.584 19.142 -5.806 1.00 33.12 252 ARG A O 1
ATOM 2025 N N . ILE A 1 253 ? 60.518 19.414 -6.621 1.00 32.59 253 ILE A N 1
ATOM 2026 C CA . ILE A 1 253 ? 60.809 19.161 -8.043 1.00 32.59 253 ILE A CA 1
ATOM 2027 C C . ILE A 1 253 ? 60.105 20.278 -8.827 1.00 32.59 253 ILE A C 1
ATOM 2029 O O . ILE A 1 253 ? 59.081 20.798 -8.383 1.00 32.59 253 ILE A O 1
ATOM 2033 N N . ARG A 1 254 ? 60.733 20.749 -9.907 1.00 36.41 254 ARG A N 1
ATOM 2034 C CA . ARG A 1 254 ? 60.394 22.017 -10.570 1.00 36.41 254 ARG A CA 1
ATOM 2035 C C . ARG A 1 254 ? 59.357 21.822 -11.679 1.00 36.41 254 ARG A C 1
ATOM 2037 O O . ARG A 1 254 ? 59.438 20.854 -12.427 1.00 36.41 254 ARG A O 1
ATOM 2044 N N . VAL A 1 255 ? 58.497 22.820 -11.853 1.00 35.25 255 VAL A N 1
ATOM 2045 C CA . VAL A 1 255 ? 57.922 23.191 -13.157 1.00 35.25 255 VAL A CA 1
ATOM 2046 C C . VAL A 1 255 ? 58.520 24.555 -13.514 1.00 35.25 255 VAL A C 1
ATOM 2048 O O . VAL A 1 255 ? 58.837 25.331 -12.613 1.00 35.25 255 VAL A O 1
ATOM 2051 N N . MET A 1 256 ? 58.752 24.815 -14.799 1.00 29.98 256 MET A N 1
ATOM 2052 C CA . MET A 1 256 ? 59.428 26.018 -15.293 1.00 29.98 256 MET A CA 1
ATOM 2053 C C . MET A 1 256 ? 58.532 26.736 -16.305 1.00 29.98 256 MET A C 1
ATOM 2055 O O . MET A 1 256 ? 57.905 26.072 -17.128 1.00 29.98 256 MET A O 1
ATOM 2059 N N . GLY A 1 257 ? 58.482 28.068 -16.239 1.00 43.41 257 GLY A N 1
ATOM 2060 C CA . GLY A 1 257 ? 57.645 28.906 -17.101 1.00 43.41 257 GLY A CA 1
ATOM 2061 C C . GLY A 1 257 ? 57.055 30.078 -16.323 1.00 43.41 257 GLY A C 1
ATOM 2062 O O . GLY A 1 257 ? 55.969 29.958 -15.761 1.00 43.41 257 GLY A O 1
ATOM 2063 N N . ASP A 1 258 ? 57.784 31.192 -16.274 1.00 54.09 258 ASP A N 1
ATOM 2064 C CA . ASP A 1 258 ? 57.316 32.422 -15.633 1.00 54.09 258 ASP A CA 1
ATOM 2065 C C . ASP A 1 258 ? 56.302 33.149 -16.534 1.00 54.09 258 ASP A C 1
ATOM 2067 O O . ASP A 1 258 ? 56.463 33.211 -17.755 1.00 54.09 258 ASP A O 1
ATOM 2071 N N . ILE A 1 259 ? 55.245 33.703 -15.934 1.00 56.53 259 ILE A N 1
ATOM 2072 C CA . ILE A 1 259 ? 54.213 34.464 -16.653 1.00 56.53 259 ILE A CA 1
ATOM 2073 C C . ILE A 1 259 ? 54.741 35.888 -16.918 1.00 56.53 259 ILE A C 1
ATOM 2075 O O . ILE A 1 259 ? 55.236 36.515 -15.978 1.00 56.53 259 ILE A O 1
ATOM 2079 N N . PRO A 1 260 ? 54.630 36.437 -18.146 1.00 68.50 260 PRO A N 1
ATOM 2080 C CA . PRO A 1 260 ? 55.078 37.797 -18.443 1.00 68.50 260 PRO A CA 1
ATOM 2081 C C . PRO A 1 260 ? 54.399 38.850 -17.559 1.00 68.50 260 PRO A C 1
ATOM 2083 O O . PRO A 1 260 ? 53.173 38.897 -17.456 1.00 68.50 260 PRO A O 1
ATOM 2086 N N . MET A 1 261 ? 55.199 39.738 -16.961 1.00 59.09 261 MET A N 1
ATOM 2087 C CA . MET A 1 261 ? 54.708 40.776 -16.042 1.00 59.09 261 MET A CA 1
ATOM 2088 C C . MET A 1 261 ? 53.772 41.791 -16.727 1.00 59.09 261 MET A C 1
ATOM 2090 O O . MET A 1 261 ? 52.950 42.422 -16.071 1.00 59.09 261 MET A O 1
ATOM 2094 N N . GLU A 1 262 ? 53.858 41.922 -18.052 1.00 62.78 262 GLU A N 1
ATOM 2095 C CA . GLU A 1 262 ? 52.965 42.760 -18.861 1.00 62.78 262 GLU A CA 1
ATOM 2096 C C . GLU A 1 262 ? 51.509 42.279 -18.782 1.00 62.78 262 GLU A C 1
ATOM 2098 O O . GLU A 1 262 ? 50.620 43.087 -18.529 1.00 62.78 262 GLU A O 1
ATOM 2103 N N . LEU A 1 263 ? 51.275 40.962 -18.861 1.00 67.25 263 LEU A N 1
ATOM 2104 C CA . LEU A 1 263 ? 49.943 40.361 -18.709 1.00 67.25 263 LEU A CA 1
ATOM 2105 C C . LEU A 1 263 ? 49.398 40.538 -17.281 1.00 67.25 263 LEU A C 1
ATOM 2107 O O . LEU A 1 263 ? 48.201 40.733 -17.083 1.00 67.25 263 LEU A O 1
ATOM 2111 N N . VAL A 1 264 ? 50.277 40.514 -16.273 1.00 65.81 264 VAL A N 1
ATOM 2112 C CA . VAL A 1 264 ? 49.903 40.810 -14.878 1.00 65.81 264 VAL A CA 1
ATOM 2113 C C . VAL A 1 264 ? 49.472 42.275 -14.739 1.00 65.81 264 VAL A C 1
ATOM 2115 O O . VAL A 1 264 ? 48.462 42.556 -14.096 1.00 65.81 264 VAL A O 1
ATOM 2118 N N . ASN A 1 265 ? 50.186 43.204 -15.378 1.00 62.56 265 ASN A N 1
ATOM 2119 C CA . ASN A 1 265 ? 49.847 44.627 -15.363 1.00 62.56 265 ASN A CA 1
ATOM 2120 C C . ASN A 1 265 ? 48.554 44.936 -16.141 1.00 62.56 265 ASN A C 1
ATOM 2122 O O . ASN A 1 265 ? 47.751 45.733 -15.666 1.00 62.56 265 ASN A O 1
ATOM 2126 N N . GLU A 1 266 ? 48.307 44.286 -17.280 1.00 64.69 266 GLU A N 1
ATOM 2127 C CA . GLU A 1 266 ? 47.062 44.412 -18.057 1.00 64.69 266 GLU A CA 1
ATOM 2128 C C . GLU A 1 266 ? 45.828 43.968 -17.245 1.00 64.69 266 GLU A C 1
ATOM 2130 O O . GLU A 1 266 ? 44.814 44.673 -17.189 1.00 64.69 266 GLU A O 1
ATOM 2135 N N . VAL A 1 267 ? 45.942 42.843 -16.529 1.00 60.25 267 VAL A N 1
ATOM 2136 C CA . VAL A 1 267 ? 44.901 42.355 -15.607 1.00 60.25 267 VAL A CA 1
ATOM 2137 C C . VAL A 1 267 ? 44.723 43.291 -14.402 1.00 60.25 267 VAL A C 1
ATOM 2139 O O . VAL A 1 267 ? 43.599 43.553 -13.987 1.00 60.25 267 VAL A O 1
ATOM 2142 N N . MET A 1 268 ? 45.799 43.857 -13.848 1.00 58.25 268 MET A N 1
ATOM 2143 C CA . MET A 1 268 ? 45.696 44.820 -12.739 1.00 58.25 268 MET A CA 1
ATOM 2144 C C . MET A 1 268 ? 45.076 46.165 -13.160 1.00 58.25 268 MET A C 1
ATOM 2146 O O . MET A 1 268 ? 44.331 46.769 -12.383 1.00 58.25 268 MET A O 1
ATOM 2150 N N . LEU A 1 269 ? 45.329 46.622 -14.390 1.00 57.25 269 LEU A N 1
ATOM 2151 C CA . LEU A 1 269 ? 44.713 47.828 -14.958 1.00 57.25 269 LEU A CA 1
ATOM 2152 C C . LEU A 1 269 ? 43.207 47.647 -15.206 1.00 57.25 269 LEU A C 1
ATOM 2154 O O . LEU A 1 269 ? 42.431 48.558 -14.934 1.00 57.25 269 LEU A O 1
ATOM 2158 N N . THR A 1 270 ? 42.761 46.460 -15.626 1.00 55.59 270 THR A N 1
ATOM 2159 C CA . THR A 1 270 ? 41.320 46.161 -15.777 1.00 55.59 270 THR A CA 1
ATOM 2160 C C . THR A 1 270 ? 40.568 45.989 -14.449 1.00 55.59 270 THR A C 1
ATOM 2162 O O . THR A 1 270 ? 39.339 45.983 -14.445 1.00 55.59 270 THR A O 1
ATOM 2165 N N . ILE A 1 271 ? 41.274 45.909 -13.316 1.00 53.59 271 ILE A N 1
ATOM 2166 C CA . ILE A 1 271 ? 40.696 45.811 -11.961 1.00 53.59 271 ILE A CA 1
ATOM 2167 C C . ILE A 1 271 ? 40.571 47.192 -11.278 1.00 53.59 271 ILE A C 1
ATOM 2169 O O . ILE A 1 271 ? 39.925 47.306 -10.237 1.00 53.59 271 ILE A O 1
ATOM 2173 N N . THR A 1 272 ? 41.166 48.255 -11.836 1.00 54.91 272 THR A N 1
ATOM 2174 C CA . THR A 1 272 ? 41.349 49.544 -11.133 1.00 54.91 272 THR A CA 1
ATOM 2175 C C . THR A 1 272 ? 40.463 50.709 -11.596 1.00 54.91 272 THR A C 1
ATOM 2177 O O . THR A 1 272 ? 40.592 51.798 -11.039 1.00 54.91 272 THR A O 1
ATOM 2180 N N . ASP A 1 273 ? 39.514 50.499 -12.517 1.00 46.44 273 ASP A N 1
ATOM 2181 C CA . ASP A 1 273 ? 38.453 51.475 -12.828 1.00 46.44 273 ASP A CA 1
ATOM 2182 C C . ASP A 1 273 ? 37.205 51.256 -11.935 1.00 46.44 273 ASP A C 1
ATOM 2184 O O . ASP A 1 273 ? 36.515 50.240 -12.086 1.00 46.44 273 ASP A O 1
ATOM 2188 N N . PRO A 1 274 ? 36.856 52.192 -11.026 1.00 49.78 274 PRO A N 1
ATOM 2189 C CA . PRO A 1 274 ? 35.669 52.063 -10.181 1.00 49.78 274 PRO A CA 1
ATOM 2190 C C . PRO A 1 274 ? 34.342 52.198 -10.943 1.00 49.78 274 PRO A C 1
ATOM 2192 O O . PRO A 1 274 ? 33.324 51.704 -10.460 1.00 49.78 274 PRO A O 1
ATOM 2195 N N . ALA A 1 275 ? 34.323 52.864 -12.104 1.00 48.69 275 ALA A N 1
ATOM 2196 C CA . ALA A 1 275 ? 33.097 53.127 -12.858 1.00 48.69 275 ALA A CA 1
ATOM 2197 C C . ALA A 1 275 ? 32.627 51.895 -13.649 1.00 48.69 275 ALA A C 1
ATOM 2199 O O . ALA A 1 275 ? 31.429 51.625 -13.716 1.00 48.69 275 ALA A O 1
ATOM 2200 N N . ALA A 1 276 ? 33.558 51.097 -14.180 1.00 50.03 276 ALA A N 1
ATOM 2201 C CA . ALA A 1 276 ? 33.253 49.834 -14.859 1.00 50.03 276 ALA A CA 1
ATOM 2202 C C . ALA A 1 276 ? 32.806 48.701 -13.905 1.00 50.03 276 ALA A C 1
ATOM 2204 O O . ALA A 1 276 ? 32.256 47.694 -14.354 1.00 50.03 276 ALA A O 1
ATOM 2205 N N . MET A 1 277 ? 33.027 48.851 -12.593 1.00 44.28 277 MET A N 1
ATOM 2206 C CA . MET A 1 277 ? 32.716 47.842 -11.567 1.00 44.28 277 MET A CA 1
ATOM 2207 C C . MET A 1 277 ? 31.373 48.050 -10.845 1.00 44.28 277 MET A C 1
ATOM 2209 O O . MET A 1 277 ? 31.022 47.253 -9.972 1.00 44.28 277 MET A O 1
ATOM 2213 N N . LEU A 1 278 ? 30.592 49.073 -11.210 1.00 43.97 278 LEU A N 1
ATOM 2214 C CA . LEU A 1 278 ? 29.291 49.364 -10.603 1.00 43.97 278 LEU A CA 1
ATOM 2215 C C . LEU A 1 278 ? 28.162 49.342 -11.643 1.00 43.97 278 LEU A C 1
ATOM 2217 O O . LEU A 1 278 ? 27.988 50.265 -12.434 1.00 43.97 278 LEU A O 1
ATOM 2221 N N . GLY A 1 279 ? 27.340 48.289 -11.588 1.00 42.91 279 GLY A N 1
ATOM 2222 C CA . GLY A 1 279 ? 25.991 48.331 -12.158 1.00 42.91 279 GLY A CA 1
ATOM 2223 C C . GLY A 1 279 ? 25.117 49.360 -11.418 1.00 42.91 279 GLY A C 1
ATOM 2224 O O . GLY A 1 279 ? 25.425 49.702 -10.274 1.00 42.91 279 GLY A O 1
ATOM 2225 N N . PRO A 1 280 ? 24.038 49.864 -12.042 1.00 41.41 280 PRO A N 1
ATOM 2226 C CA . PRO A 1 280 ? 23.336 51.050 -11.561 1.00 41.41 280 PRO A CA 1
ATOM 2227 C C . PRO A 1 280 ? 22.695 50.870 -10.176 1.00 41.41 280 PRO A C 1
ATOM 2229 O O . PRO A 1 280 ? 21.772 50.078 -10.004 1.00 41.41 280 PRO A O 1
ATOM 2232 N N . GLU A 1 281 ? 23.176 51.689 -9.240 1.00 44.94 281 GLU A N 1
ATOM 2233 C CA . GLU A 1 281 ? 22.505 52.222 -8.051 1.00 44.94 281 GLU A CA 1
ATOM 2234 C C . GLU A 1 281 ? 21.720 51.266 -7.125 1.00 44.94 281 GLU A C 1
ATOM 2236 O O . GLU A 1 281 ? 20.555 50.930 -7.322 1.00 44.94 281 GLU A O 1
ATOM 2241 N N . THR A 1 282 ? 22.308 51.062 -5.942 1.00 44.00 282 THR A N 1
ATOM 2242 C CA . THR A 1 282 ? 21.592 51.020 -4.651 1.00 44.00 282 THR A CA 1
ATOM 2243 C C . THR A 1 282 ? 20.549 49.914 -4.409 1.00 44.00 282 THR A C 1
ATOM 2245 O O . THR A 1 282 ? 19.343 50.139 -4.416 1.00 44.00 282 THR A O 1
ATOM 2248 N N . SER A 1 283 ? 21.016 48.757 -3.931 1.00 36.34 283 SER A N 1
ATOM 2249 C CA . SER A 1 283 ? 20.442 48.189 -2.698 1.00 36.34 283 SER A CA 1
ATOM 2250 C C . SER A 1 283 ? 21.468 47.320 -1.967 1.00 36.34 283 SER A C 1
ATOM 2252 O O . SER A 1 283 ? 22.173 46.519 -2.581 1.00 36.34 283 SER A O 1
ATOM 2254 N N . LEU A 1 284 ? 21.602 47.511 -0.655 1.00 45.97 284 LEU A N 1
ATOM 2255 C CA . LEU A 1 284 ? 22.651 46.880 0.149 1.00 45.97 284 LEU A CA 1
ATOM 2256 C C . LEU A 1 284 ? 22.218 45.491 0.659 1.00 45.97 284 LEU A C 1
ATOM 2258 O O . LEU A 1 284 ? 21.080 45.297 1.064 1.00 45.97 284 LEU A O 1
ATOM 2262 N N . LEU A 1 285 ? 23.178 44.555 0.715 1.00 41.84 285 LEU A N 1
ATOM 2263 C CA . LEU A 1 285 ? 23.109 43.264 1.431 1.00 41.84 285 LEU A CA 1
ATOM 2264 C C . LEU A 1 285 ? 22.096 42.201 0.929 1.00 41.84 285 LEU A C 1
ATOM 2266 O O . LEU A 1 285 ? 21.195 41.803 1.657 1.00 41.84 285 LEU A O 1
ATOM 2270 N N . SER A 1 286 ? 22.325 41.603 -0.253 1.00 44.44 286 SER A N 1
ATOM 2271 C CA . SER A 1 286 ? 21.607 40.365 -0.667 1.00 44.44 286 SER A CA 1
ATOM 2272 C C . SER A 1 286 ? 22.488 39.230 -1.242 1.00 44.44 286 SER A C 1
ATOM 2274 O O . SER A 1 286 ? 22.046 38.089 -1.383 1.00 44.44 286 SER A O 1
ATOM 2276 N N . ALA A 1 287 ? 23.781 39.474 -1.497 1.00 42.94 287 ALA A N 1
ATOM 2277 C CA . ALA A 1 287 ? 24.659 38.538 -2.224 1.00 42.94 287 ALA A CA 1
ATOM 2278 C C . ALA A 1 287 ? 24.800 37.123 -1.608 1.00 42.94 287 ALA A C 1
ATOM 2280 O O . ALA A 1 287 ? 25.021 36.158 -2.341 1.00 42.94 287 ALA A O 1
ATOM 2281 N N . ASN A 1 288 ? 24.650 36.972 -0.285 1.00 45.22 288 ASN A N 1
ATOM 2282 C CA . ASN A 1 288 ? 24.754 35.665 0.379 1.00 45.22 288 ASN A CA 1
ATOM 2283 C C . ASN A 1 288 ? 23.432 34.881 0.418 1.00 45.22 288 ASN A C 1
ATOM 2285 O O . ASN A 1 288 ? 23.474 33.652 0.454 1.00 45.22 288 ASN A O 1
ATOM 2289 N N . ALA A 1 289 ? 22.271 35.545 0.360 1.00 42.47 289 ALA A N 1
ATOM 2290 C CA . ALA A 1 289 ? 20.967 34.874 0.427 1.00 42.47 289 ALA A CA 1
ATOM 2291 C C . ALA A 1 289 ? 20.751 33.917 -0.763 1.00 42.47 289 ALA A C 1
ATOM 2293 O O . ALA A 1 289 ? 20.221 32.815 -0.604 1.00 42.47 289 ALA A O 1
ATOM 2294 N N . ALA A 1 290 ? 21.257 34.298 -1.941 1.00 43.72 290 ALA A N 1
ATOM 2295 C CA . ALA A 1 290 ? 21.167 33.519 -3.175 1.00 43.72 290 ALA A CA 1
ATOM 2296 C C . ALA A 1 290 ? 21.902 32.161 -3.136 1.00 43.72 290 ALA A C 1
ATOM 2298 O O . ALA A 1 290 ? 21.562 31.265 -3.908 1.00 43.72 290 ALA A O 1
ATOM 2299 N N . ARG A 1 291 ? 22.896 31.974 -2.251 1.00 46.16 291 ARG A N 1
ATOM 2300 C CA . ARG A 1 291 ? 23.598 30.680 -2.112 1.00 46.16 291 ARG A CA 1
ATOM 2301 C C . ARG A 1 291 ? 22.785 29.666 -1.309 1.00 46.16 291 ARG A C 1
ATOM 2303 O O . ARG A 1 291 ? 22.736 28.496 -1.677 1.00 46.16 291 ARG A O 1
ATOM 2310 N N . ASP A 1 292 ? 22.120 30.133 -0.260 1.00 55.97 292 ASP A N 1
ATOM 2311 C CA . ASP A 1 292 ? 21.344 29.302 0.662 1.00 55.97 292 ASP A CA 1
ATOM 2312 C C . ASP A 1 292 ? 20.004 28.847 0.060 1.00 55.97 292 ASP A C 1
ATOM 2314 O O . ASP A 1 292 ? 19.558 27.725 0.302 1.00 55.97 292 ASP A O 1
ATOM 2318 N N . GLU A 1 293 ? 19.349 29.686 -0.752 1.00 61.59 293 GLU A N 1
ATOM 2319 C CA . GLU A 1 293 ? 18.003 29.366 -1.251 1.00 61.59 293 GLU A CA 1
ATOM 2320 C C . GLU A 1 293 ? 17.993 28.226 -2.286 1.00 61.59 293 GLU A C 1
ATOM 2322 O O . GLU A 1 293 ? 16.993 27.521 -2.405 1.00 61.59 293 GLU A O 1
ATOM 2327 N N . THR A 1 294 ? 19.124 27.946 -2.948 1.00 61.97 294 THR A N 1
ATOM 2328 C CA . THR A 1 294 ? 19.308 26.708 -3.729 1.00 61.97 294 THR A CA 1
ATOM 2329 C C . THR A 1 294 ? 19.186 25.475 -2.827 1.00 61.97 294 THR A C 1
ATOM 2331 O O . THR A 1 294 ? 18.409 24.571 -3.129 1.00 61.97 294 THR A O 1
ATOM 2334 N N . ALA A 1 295 ? 19.863 25.469 -1.673 1.00 60.22 295 ALA A N 1
ATOM 2335 C CA . ALA A 1 295 ? 19.779 24.373 -0.708 1.00 60.22 295 ALA A CA 1
ATOM 2336 C C . ALA A 1 295 ? 18.376 24.266 -0.078 1.00 60.22 295 ALA A C 1
ATOM 2338 O O . ALA A 1 295 ? 17.864 23.160 0.087 1.00 60.22 295 ALA A O 1
ATOM 2339 N N . ARG A 1 296 ? 17.691 25.389 0.196 1.00 64.94 296 ARG A N 1
ATOM 2340 C CA . ARG A 1 296 ? 16.287 25.364 0.663 1.00 64.94 296 ARG A CA 1
ATOM 2341 C C . ARG A 1 296 ? 15.307 24.881 -0.403 1.00 64.94 296 ARG A C 1
ATOM 2343 O O . ARG A 1 296 ? 14.307 24.249 -0.065 1.00 64.94 296 ARG A O 1
ATOM 2350 N N . LEU A 1 297 ? 15.563 25.152 -1.683 1.00 64.31 297 LEU A N 1
ATOM 2351 C CA . LEU A 1 297 ? 14.786 24.592 -2.790 1.00 64.31 297 LEU A CA 1
ATOM 2352 C C . LEU A 1 297 ? 15.039 23.090 -2.953 1.00 64.31 297 LEU A C 1
ATOM 2354 O O . LEU A 1 297 ? 14.096 22.358 -3.246 1.00 64.31 297 LEU A O 1
ATOM 2358 N N . GLU A 1 298 ? 16.265 22.619 -2.733 1.00 69.31 298 GLU A N 1
ATOM 2359 C CA . GLU A 1 298 ? 16.595 21.191 -2.720 1.00 69.31 298 GLU A CA 1
ATOM 2360 C C . GLU A 1 298 ? 15.970 20.462 -1.521 1.00 69.31 298 GLU A C 1
ATOM 2362 O O . GLU A 1 298 ? 15.369 19.406 -1.718 1.00 69.31 298 GLU A O 1
ATOM 2367 N N . GLU A 1 299 ? 15.992 21.043 -0.317 1.00 66.25 299 GLU A N 1
ATOM 2368 C CA . GLU A 1 299 ? 15.284 20.518 0.862 1.00 66.25 299 GLU A CA 1
ATOM 2369 C C . GLU A 1 299 ? 13.767 20.461 0.617 1.00 66.25 299 GLU A C 1
ATOM 2371 O O . GLU A 1 299 ? 13.142 19.409 0.754 1.00 66.25 299 GLU A O 1
ATOM 2376 N N . ARG A 1 300 ? 13.164 21.561 0.142 1.00 69.06 300 ARG A N 1
ATOM 2377 C CA . ARG A 1 300 ? 11.723 21.639 -0.181 1.00 69.06 300 ARG A CA 1
ATOM 2378 C C . ARG A 1 300 ? 11.305 20.679 -1.304 1.00 69.06 300 ARG A C 1
ATOM 2380 O O . ARG A 1 300 ? 10.128 20.340 -1.409 1.00 69.06 300 ARG A O 1
ATOM 2387 N N . ARG A 1 301 ? 12.250 20.238 -2.142 1.00 66.25 301 ARG A N 1
ATOM 2388 C CA . ARG A 1 301 ? 12.067 19.214 -3.186 1.00 66.25 301 ARG A CA 1
ATOM 2389 C C . ARG A 1 301 ? 12.395 17.788 -2.720 1.00 66.25 301 ARG A C 1
ATOM 2391 O O . ARG A 1 301 ? 12.208 16.864 -3.508 1.00 66.25 301 ARG A O 1
ATOM 2398 N N . GLY A 1 302 ? 12.874 17.590 -1.489 1.00 53.50 302 GLY A N 1
ATOM 2399 C CA . GLY A 1 302 ? 13.302 16.282 -0.976 1.00 53.50 302 GLY A CA 1
ATOM 2400 C C . GLY A 1 302 ? 14.560 15.727 -1.658 1.00 53.50 302 GLY A C 1
ATOM 2401 O O . GLY A 1 302 ? 14.718 14.513 -1.766 1.00 53.50 302 GLY A O 1
ATOM 2402 N N . ILE A 1 303 ? 15.423 16.607 -2.177 1.00 64.19 303 ILE A N 1
ATOM 2403 C CA . ILE A 1 303 ? 16.701 16.259 -2.820 1.00 64.19 303 ILE A CA 1
ATOM 2404 C C . ILE A 1 303 ? 17.808 16.123 -1.764 1.00 64.19 303 ILE A C 1
ATOM 2406 O O . ILE A 1 303 ? 18.638 15.219 -1.864 1.00 64.19 303 ILE A O 1
ATOM 2410 N N . ILE A 1 304 ? 17.775 16.976 -0.735 1.00 50.59 304 ILE A N 1
ATOM 2411 C CA . ILE A 1 304 ? 18.616 16.901 0.467 1.00 50.59 304 ILE A CA 1
ATOM 2412 C C . ILE A 1 304 ? 17.736 16.933 1.726 1.00 50.59 304 ILE A C 1
ATOM 2414 O O . ILE A 1 304 ? 16.606 17.410 1.683 1.00 50.59 304 ILE A O 1
ATOM 2418 N N . GLU A 1 305 ? 18.250 16.433 2.849 1.00 55.16 305 GLU A N 1
ATOM 2419 C CA . GLU A 1 305 ? 17.561 16.430 4.146 1.00 55.16 305 GLU A CA 1
ATOM 2420 C C . GLU A 1 305 ? 18.601 16.602 5.263 1.00 55.16 305 GLU A C 1
ATOM 2422 O O . GLU A 1 305 ? 19.523 15.786 5.378 1.00 55.16 305 GLU A O 1
ATOM 2427 N N . PHE A 1 306 ? 18.472 17.651 6.085 1.00 64.44 306 PHE A N 1
ATOM 2428 C CA . PHE A 1 306 ? 19.446 18.017 7.125 1.00 64.44 306 PHE A CA 1
ATOM 2429 C C . PHE A 1 306 ? 19.366 17.102 8.361 1.00 64.44 306 PHE A C 1
ATOM 2431 O O . PHE A 1 306 ? 18.947 17.490 9.452 1.00 64.44 306 PHE A O 1
ATOM 2438 N N . HIS A 1 307 ? 19.799 15.855 8.182 1.00 63.41 307 HIS A N 1
ATOM 2439 C CA . HIS A 1 307 ? 19.823 14.824 9.213 1.00 63.41 307 HIS A CA 1
ATOM 2440 C C . HIS A 1 307 ? 20.594 15.281 10.463 1.00 63.41 307 HIS A C 1
ATOM 2442 O O . HIS A 1 307 ? 21.799 15.519 10.413 1.00 63.41 307 HIS A O 1
ATOM 2448 N N . GLY A 1 308 ? 19.899 15.344 11.601 1.00 70.12 308 GLY A N 1
ATOM 2449 C CA . GLY A 1 308 ? 20.478 15.701 12.900 1.00 70.12 308 GLY A CA 1
ATOM 2450 C C . GLY A 1 308 ? 20.443 17.191 13.251 1.00 70.12 308 GLY A C 1
ATOM 2451 O O . GLY A 1 308 ? 20.859 17.532 14.356 1.00 70.12 308 GLY 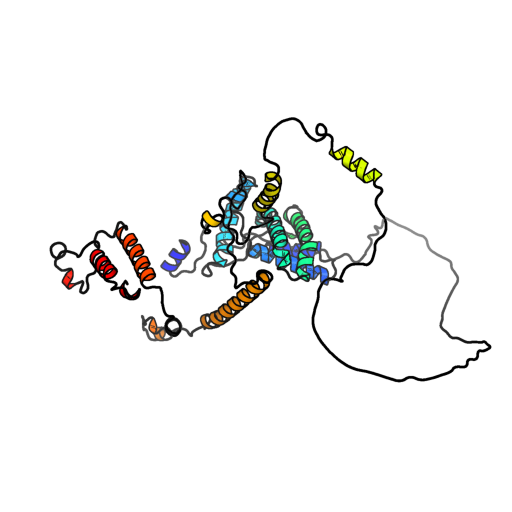A O 1
ATOM 2452 N N . PHE A 1 309 ? 19.937 18.060 12.370 1.00 80.12 309 PHE A N 1
ATOM 2453 C CA . PHE A 1 309 ? 19.726 19.480 12.663 1.00 80.12 309 PHE A CA 1
ATOM 2454 C C . PHE A 1 309 ? 18.311 19.739 13.204 1.00 80.12 309 PHE A C 1
ATOM 2456 O O . PHE A 1 309 ? 17.341 19.103 12.793 1.00 80.12 309 PHE A O 1
ATOM 2463 N N . SER A 1 310 ? 18.194 20.684 14.135 1.00 77.31 310 SER A N 1
ATOM 2464 C CA . SER A 1 310 ? 16.963 21.052 14.839 1.00 77.31 310 SER A CA 1
ATOM 2465 C C . SER A 1 310 ? 16.773 22.567 14.853 1.00 77.31 310 SER A C 1
ATOM 2467 O O . SER A 1 310 ? 17.737 23.309 15.016 1.00 77.31 310 SER A O 1
ATOM 2469 N N . LYS A 1 311 ? 15.523 23.032 14.750 1.00 81.94 311 LYS A N 1
ATOM 2470 C CA . LYS A 1 311 ? 15.150 24.448 14.958 1.00 81.94 311 LYS A CA 1
ATOM 2471 C C . LYS A 1 311 ? 14.991 24.809 16.444 1.00 81.94 311 LYS A C 1
ATOM 2473 O O . LYS A 1 311 ? 14.892 25.983 16.780 1.00 81.94 311 LYS A O 1
ATOM 2478 N N . ASP A 1 312 ? 14.956 23.804 17.318 1.00 82.25 312 ASP A N 1
ATOM 2479 C CA . ASP A 1 312 ? 15.007 23.958 18.773 1.00 82.25 312 ASP A CA 1
ATOM 2480 C C . ASP A 1 312 ? 16.476 24.041 19.219 1.00 82.25 312 ASP A C 1
ATOM 2482 O O . ASP A 1 312 ? 17.213 23.057 19.101 1.00 82.25 312 ASP A O 1
ATOM 2486 N N . ILE A 1 313 ? 16.896 25.232 19.660 1.00 86.50 313 ILE A N 1
ATOM 2487 C CA . ILE A 1 313 ? 18.281 25.561 20.029 1.00 86.50 313 ILE A CA 1
ATOM 2488 C C . ILE A 1 313 ? 18.441 25.402 21.545 1.00 86.50 313 ILE A C 1
ATOM 2490 O O . ILE A 1 313 ? 17.948 26.220 22.325 1.00 86.50 313 ILE A O 1
ATOM 2494 N N . LYS A 1 314 ? 19.154 24.356 21.966 1.00 86.94 314 LYS A N 1
ATOM 2495 C CA . LYS A 1 314 ? 19.457 24.048 23.373 1.00 86.94 314 LYS A CA 1
ATOM 2496 C C . LYS A 1 314 ? 20.690 24.802 23.867 1.00 86.94 314 LYS A C 1
ATOM 2498 O O . LYS A 1 314 ? 20.854 25.010 25.071 1.00 86.94 314 LYS A O 1
ATOM 2503 N N . VAL A 1 315 ? 21.590 25.186 22.961 1.00 87.44 315 VAL A N 1
ATOM 2504 C CA . VAL A 1 315 ? 22.796 25.956 23.276 1.00 87.44 315 VAL A CA 1
ATOM 2505 C C . VAL A 1 315 ? 22.403 27.348 23.806 1.00 87.44 315 VAL A C 1
ATOM 2507 O O . VAL A 1 315 ? 21.719 28.098 23.110 1.00 87.44 315 VAL A O 1
ATOM 2510 N N . PRO A 1 316 ? 22.862 27.756 25.009 1.00 90.31 316 PRO A N 1
ATOM 2511 C CA . PRO A 1 316 ? 22.569 29.084 25.545 1.00 90.31 316 PRO A CA 1
ATOM 2512 C C . PRO A 1 316 ? 23.062 30.211 24.631 1.00 90.31 316 PRO A C 1
ATOM 2514 O O . PRO A 1 316 ? 24.188 30.161 24.130 1.00 90.31 316 PRO A O 1
ATOM 2517 N N . LYS A 1 317 ? 22.245 31.266 24.486 1.00 85.75 317 LYS A N 1
ATOM 2518 C CA . LYS A 1 317 ? 22.499 32.409 23.584 1.00 85.75 317 LYS A CA 1
ATOM 2519 C C . LYS A 1 317 ? 23.884 33.038 23.750 1.00 85.75 317 LYS A C 1
ATOM 2521 O O . LYS A 1 317 ? 24.499 33.419 22.760 1.00 85.75 317 LYS A O 1
ATOM 2526 N N . SER A 1 318 ? 24.410 33.075 24.974 1.00 90.88 318 SER A N 1
ATOM 2527 C CA . SER A 1 318 ? 25.748 33.588 25.299 1.00 90.88 318 SER A CA 1
ATOM 2528 C C . SER A 1 318 ? 26.914 32.848 24.627 1.00 90.88 318 SER A C 1
ATOM 2530 O O . SER A 1 318 ? 28.026 33.362 24.646 1.00 90.88 318 SER A O 1
ATOM 2532 N N . ARG A 1 319 ? 26.693 31.664 24.033 1.00 87.81 319 ARG A N 1
ATOM 2533 C CA . ARG A 1 319 ? 27.724 30.905 23.302 1.00 87.81 319 ARG A CA 1
ATOM 2534 C C . ARG A 1 319 ? 27.702 31.101 21.782 1.00 87.81 319 ARG A C 1
ATOM 2536 O O . ARG A 1 319 ? 28.550 30.520 21.113 1.00 87.81 319 ARG A O 1
ATOM 2543 N N . TYR A 1 320 ? 26.755 31.866 21.230 1.00 86.19 320 TYR A N 1
ATOM 2544 C CA . TYR A 1 320 ? 26.667 32.091 19.778 1.00 86.19 320 TYR A CA 1
ATOM 2545 C C . TYR A 1 320 ? 26.295 33.522 19.366 1.00 86.19 320 TYR A C 1
ATOM 2547 O O . TYR A 1 320 ? 26.755 33.983 18.322 1.00 86.19 320 TYR A O 1
ATOM 2555 N N . LEU A 1 321 ? 25.502 34.242 20.164 1.00 85.00 321 LEU A N 1
ATOM 2556 C CA . LEU A 1 321 ? 25.076 35.610 19.862 1.00 85.00 321 LEU A CA 1
ATOM 2557 C C . LEU A 1 321 ? 26.298 36.541 19.775 1.00 85.00 321 LEU A C 1
ATOM 2559 O O . LEU A 1 321 ? 27.093 36.596 20.710 1.00 85.00 321 LEU A O 1
ATOM 2563 N N . GLY A 1 322 ? 26.461 37.236 18.646 1.00 84.31 322 GLY A N 1
ATOM 2564 C CA . GLY A 1 322 ? 27.637 38.069 18.356 1.00 84.31 322 GLY A CA 1
ATOM 2565 C C . GLY A 1 322 ? 28.888 37.310 17.879 1.00 84.31 322 GLY A C 1
ATOM 2566 O O . GLY A 1 322 ? 29.846 37.949 17.455 1.00 84.31 322 GLY A O 1
ATOM 2567 N N . TYR A 1 323 ? 28.883 35.971 17.898 1.00 85.44 323 TYR A N 1
ATOM 2568 C CA . TYR A 1 323 ? 29.961 35.128 17.357 1.00 85.44 323 TYR A CA 1
ATOM 2569 C C . TYR A 1 323 ? 29.620 34.532 15.985 1.00 85.44 323 TYR A C 1
ATOM 2571 O O . TYR A 1 323 ? 30.512 34.327 15.162 1.00 85.44 323 TYR A O 1
ATOM 2579 N N . ILE A 1 324 ? 28.338 34.254 15.726 1.00 86.31 324 ILE A N 1
ATOM 2580 C CA . ILE A 1 324 ? 27.841 33.858 14.402 1.00 86.31 324 ILE A CA 1
ATOM 2581 C C . ILE A 1 324 ? 27.354 35.082 13.618 1.00 86.31 324 ILE A C 1
ATOM 2583 O O . ILE A 1 324 ? 27.010 36.109 14.200 1.00 86.31 324 ILE A O 1
ATOM 2587 N N . LYS A 1 325 ? 27.321 34.974 12.285 1.00 84.00 325 LYS A N 1
ATOM 2588 C CA . LYS A 1 325 ? 26.731 36.004 11.421 1.00 84.00 325 LYS A CA 1
ATOM 2589 C C . LYS A 1 325 ? 25.226 35.791 11.326 1.00 84.00 325 LYS A C 1
ATOM 2591 O O . LYS A 1 325 ? 24.790 34.800 10.743 1.00 84.00 325 LYS A O 1
ATOM 2596 N N . ASP A 1 326 ? 24.463 36.737 11.856 1.00 78.50 326 ASP A N 1
ATOM 2597 C CA . ASP A 1 326 ? 23.024 36.806 11.634 1.00 78.50 326 ASP A CA 1
ATOM 2598 C C . ASP A 1 326 ? 22.756 37.278 10.193 1.00 78.50 326 ASP A C 1
ATOM 2600 O O . ASP A 1 326 ? 23.279 38.302 9.752 1.00 78.50 326 ASP A O 1
ATOM 2604 N N . TYR A 1 327 ? 21.963 36.508 9.446 1.00 79.94 327 TYR A N 1
ATOM 2605 C CA . TYR A 1 327 ? 21.539 36.831 8.081 1.00 79.94 327 TYR A CA 1
ATOM 2606 C C . TYR A 1 327 ? 20.020 36.982 8.042 1.00 79.94 327 TYR A C 1
ATOM 2608 O O . TYR A 1 327 ? 19.289 36.131 8.555 1.00 79.94 327 TYR A O 1
ATOM 2616 N N . GLU A 1 328 ? 19.533 38.041 7.400 1.00 69.12 328 GLU A N 1
ATOM 2617 C CA . GLU A 1 328 ? 18.099 38.270 7.249 1.00 69.12 328 GLU A CA 1
ATOM 2618 C C . GLU A 1 328 ? 17.448 37.143 6.424 1.00 69.12 328 GLU A C 1
ATOM 2620 O O . GLU A 1 328 ? 17.982 36.695 5.409 1.00 69.12 328 GLU A O 1
ATOM 2625 N N . GLY A 1 329 ? 16.322 36.615 6.913 1.00 73.00 329 GLY A N 1
ATOM 2626 C CA . GLY A 1 329 ? 15.643 35.448 6.336 1.00 73.00 329 GLY A CA 1
ATOM 2627 C C . GLY A 1 329 ? 16.260 34.074 6.659 1.00 73.00 329 GLY A C 1
ATOM 2628 O O . GLY A 1 329 ? 15.648 33.054 6.334 1.00 73.00 329 GLY A O 1
ATOM 2629 N N . ALA A 1 330 ? 17.421 33.993 7.320 1.00 74.44 330 ALA A N 1
ATOM 2630 C CA . ALA A 1 330 ? 18.005 32.707 7.705 1.00 74.44 330 ALA A CA 1
ATOM 2631 C C . ALA A 1 330 ? 17.296 32.078 8.921 1.00 74.44 330 ALA A C 1
ATOM 2633 O O . ALA A 1 330 ? 16.915 32.752 9.875 1.00 74.44 330 ALA A O 1
ATOM 2634 N N . THR A 1 331 ? 17.152 30.749 8.912 1.00 79.62 331 THR A N 1
ATOM 2635 C CA . THR A 1 331 ? 16.684 29.975 10.075 1.00 79.62 331 THR A CA 1
ATOM 2636 C C . THR A 1 331 ? 17.884 29.373 10.797 1.00 79.62 331 THR A C 1
ATOM 2638 O O . THR A 1 331 ? 18.566 28.519 10.233 1.00 79.62 331 THR A O 1
ATOM 2641 N N . LEU A 1 332 ? 18.126 29.783 12.044 1.00 82.75 332 LEU A N 1
ATOM 2642 C CA . LEU A 1 332 ? 19.145 29.169 12.898 1.00 82.75 332 LEU A CA 1
ATOM 2643 C C . LEU A 1 332 ? 18.763 27.716 13.230 1.00 82.75 332 LEU A C 1
ATOM 2645 O O . LEU A 1 332 ? 17.604 27.438 13.545 1.00 82.75 332 LEU A O 1
ATOM 2649 N N . MET A 1 333 ? 19.733 26.800 13.167 1.00 83.44 333 MET A N 1
ATOM 2650 C CA . MET A 1 333 ? 19.551 25.384 13.500 1.00 83.44 333 MET A CA 1
ATOM 2651 C C . MET A 1 333 ? 20.760 24.823 14.261 1.00 83.44 333 MET A C 1
ATOM 2653 O O . MET A 1 333 ? 21.901 25.170 13.964 1.00 83.44 333 MET A O 1
ATOM 2657 N N . GLU A 1 334 ? 20.510 23.935 15.222 1.00 84.69 334 GLU A N 1
ATOM 2658 C CA . GLU A 1 334 ? 21.516 23.262 16.055 1.00 84.69 334 GLU A CA 1
ATOM 2659 C C . GLU A 1 334 ? 21.641 21.780 15.674 1.00 84.69 334 GLU A C 1
ATOM 2661 O O . GLU A 1 334 ? 20.632 21.121 15.429 1.00 84.69 334 GLU A O 1
ATOM 2666 N N . CYS A 1 335 ? 22.862 21.235 15.674 1.00 86.31 335 CYS A N 1
ATOM 2667 C CA . CYS A 1 335 ? 23.113 19.796 15.572 1.00 86.31 335 CYS A CA 1
ATOM 2668 C C . CYS A 1 335 ? 23.924 19.309 16.782 1.00 86.31 335 CYS A C 1
ATOM 2670 O O . CYS A 1 335 ? 25.057 19.740 16.997 1.00 86.31 335 CYS A O 1
ATOM 2672 N N . GLU A 1 336 ? 23.349 18.395 17.567 1.00 85.31 336 GLU A N 1
ATOM 2673 C CA . GLU A 1 336 ? 23.991 17.796 18.742 1.00 85.31 336 GLU A CA 1
ATOM 2674 C C . GLU A 1 336 ? 24.635 16.449 18.363 1.00 85.31 336 GLU A C 1
ATOM 2676 O O . GLU A 1 336 ? 23.952 15.438 18.181 1.00 85.31 336 GLU A O 1
ATOM 2681 N N . LEU A 1 337 ? 25.965 16.426 18.224 1.00 84.50 337 LEU A N 1
ATOM 2682 C CA . LEU A 1 337 ? 26.716 15.218 17.865 1.00 84.50 337 LEU A CA 1
ATOM 2683 C C . LEU A 1 337 ? 27.050 14.363 19.096 1.00 84.50 337 LEU A C 1
ATOM 2685 O O . LEU A 1 337 ? 27.572 14.850 20.097 1.00 84.50 337 LEU A O 1
ATOM 2689 N N . ASN A 1 338 ? 26.811 13.054 19.000 1.00 82.94 338 ASN A N 1
ATOM 2690 C CA . ASN A 1 338 ? 27.115 12.096 20.058 1.00 82.94 338 ASN A CA 1
ATOM 2691 C C . ASN A 1 338 ? 28.584 11.630 19.959 1.00 82.94 338 ASN A C 1
ATOM 2693 O O . ASN A 1 338 ? 28.927 10.927 19.005 1.00 82.94 338 ASN A O 1
ATOM 2697 N N . PRO A 1 339 ? 29.451 11.920 20.950 1.00 89.06 339 PRO A N 1
ATOM 2698 C CA . PRO A 1 339 ? 30.888 11.644 20.863 1.00 89.06 339 PRO A CA 1
ATOM 2699 C C . PRO A 1 339 ? 31.253 10.149 20.880 1.00 89.06 339 PRO A C 1
ATOM 2701 O O . PRO A 1 339 ? 32.417 9.803 20.709 1.00 89.06 339 PRO A O 1
ATOM 2704 N N . ARG A 1 340 ? 30.286 9.243 21.094 1.00 86.81 340 ARG A N 1
ATOM 2705 C CA . ARG A 1 340 ? 30.496 7.782 21.060 1.00 86.81 340 ARG A CA 1
ATOM 2706 C C . ARG A 1 340 ? 30.199 7.151 19.694 1.00 86.81 340 ARG A C 1
ATOM 2708 O O . ARG A 1 340 ? 30.263 5.930 19.575 1.00 86.81 340 ARG A O 1
ATOM 2715 N N . ILE A 1 341 ? 29.838 7.947 18.686 1.00 85.19 341 ILE A N 1
ATOM 2716 C CA . ILE A 1 341 ? 29.463 7.471 17.351 1.00 85.19 341 ILE A CA 1
ATOM 2717 C C . ILE A 1 341 ? 30.493 7.975 16.326 1.00 85.19 341 ILE A C 1
ATOM 2719 O O . ILE A 1 341 ? 30.553 9.179 16.084 1.00 85.19 341 ILE A O 1
ATOM 2723 N N . PRO A 1 342 ? 31.284 7.101 15.674 1.00 88.44 342 PRO A N 1
ATOM 2724 C CA . PRO A 1 342 ? 32.079 7.499 14.517 1.00 88.44 342 PRO A CA 1
ATOM 2725 C C . PRO A 1 342 ? 31.139 7.683 13.317 1.00 88.44 342 PRO A C 1
ATOM 2727 O O . PRO A 1 342 ? 30.733 6.725 12.659 1.00 88.44 342 PRO A O 1
ATOM 2730 N N . TYR A 1 343 ? 30.749 8.933 13.056 1.00 83.06 343 TYR A N 1
ATOM 2731 C CA . TYR A 1 343 ? 29.744 9.280 12.042 1.00 83.06 343 TYR A CA 1
ATOM 2732 C C . TYR A 1 343 ? 30.133 8.858 10.612 1.00 83.06 343 TYR A C 1
ATOM 2734 O O . TYR A 1 343 ? 29.252 8.575 9.802 1.00 83.06 343 TYR A O 1
ATOM 2742 N N . THR A 1 344 ? 31.430 8.713 10.327 1.00 88.69 344 THR A N 1
ATOM 2743 C CA . THR A 1 344 ? 31.977 8.123 9.089 1.00 88.69 344 THR A CA 1
ATOM 2744 C C . THR A 1 344 ? 31.474 6.700 8.819 1.00 88.69 344 THR A C 1
ATOM 2746 O O . THR A 1 344 ? 31.277 6.325 7.667 1.00 88.69 344 THR A O 1
ATOM 2749 N N . GLU A 1 345 ? 31.212 5.915 9.868 1.00 84.75 345 GLU A N 1
ATOM 2750 C CA . GLU A 1 345 ? 30.718 4.535 9.786 1.00 84.75 345 GLU A CA 1
ATOM 2751 C C . GLU A 1 345 ? 29.237 4.397 10.176 1.00 84.75 345 GLU A C 1
ATOM 2753 O O . GLU A 1 345 ? 28.734 3.276 10.307 1.00 84.75 345 GLU A O 1
ATOM 2758 N N . LEU A 1 346 ? 28.501 5.506 10.339 1.00 80.12 346 LEU A N 1
ATOM 2759 C CA . LEU A 1 346 ? 27.120 5.507 10.844 1.00 80.12 346 LEU A CA 1
ATOM 2760 C C . LEU A 1 346 ? 26.221 4.501 10.105 1.00 80.12 346 LEU A C 1
ATOM 2762 O O . LEU A 1 346 ? 25.529 3.706 10.739 1.00 80.12 346 LEU A O 1
ATOM 2766 N N . SER A 1 347 ? 26.288 4.460 8.773 1.00 76.62 347 SER A N 1
ATOM 2767 C CA . SER A 1 347 ? 25.528 3.515 7.943 1.00 76.62 347 SER A CA 1
ATOM 2768 C C . SER A 1 347 ? 25.857 2.042 8.233 1.00 76.62 347 SER A C 1
ATOM 2770 O O . SER A 1 347 ? 24.962 1.193 8.200 1.00 76.62 347 SER A O 1
ATOM 2772 N N . HIS A 1 348 ? 27.115 1.719 8.555 1.00 78.94 348 HIS A N 1
ATOM 2773 C CA . HIS A 1 348 ? 27.518 0.370 8.962 1.00 78.94 348 HIS A CA 1
ATOM 2774 C C . HIS A 1 348 ? 27.028 0.055 10.382 1.00 78.94 348 HIS A C 1
ATOM 2776 O O . HIS A 1 348 ? 26.465 -1.016 10.617 1.00 78.94 348 HIS A O 1
ATOM 2782 N N . ILE A 1 349 ? 27.176 0.998 11.316 1.00 80.50 349 ILE A N 1
ATOM 2783 C CA . ILE A 1 349 ? 26.734 0.857 12.710 1.00 80.50 349 ILE A CA 1
ATOM 2784 C C . ILE A 1 349 ? 25.221 0.638 12.784 1.00 80.50 349 ILE A C 1
ATOM 2786 O O . ILE A 1 349 ? 24.780 -0.335 13.394 1.00 80.50 349 ILE A O 1
ATOM 2790 N N . ILE A 1 350 ? 24.426 1.466 12.102 1.00 80.94 350 ILE A N 1
ATOM 2791 C CA . ILE A 1 350 ? 22.962 1.342 12.051 1.00 80.94 350 ILE A CA 1
ATOM 2792 C C . ILE A 1 350 ? 22.546 0.011 11.404 1.00 80.94 350 ILE A C 1
ATOM 2794 O O . ILE A 1 350 ? 21.643 -0.662 11.908 1.00 80.94 350 ILE A O 1
ATOM 2798 N N . LYS A 1 351 ? 23.231 -0.435 10.339 1.00 77.56 351 LYS A N 1
ATOM 2799 C CA . LYS A 1 351 ? 22.991 -1.753 9.723 1.00 77.56 351 LYS A CA 1
ATOM 2800 C C . LYS A 1 351 ? 23.256 -2.896 10.713 1.00 77.56 351 LYS A C 1
ATOM 2802 O O . LYS A 1 351 ? 22.407 -3.774 10.862 1.00 77.56 351 LYS A O 1
ATOM 2807 N N . LYS A 1 352 ? 24.384 -2.855 11.428 1.00 85.44 352 LYS A N 1
ATOM 2808 C CA . LYS A 1 352 ? 24.800 -3.860 12.421 1.00 85.44 352 LYS A CA 1
ATOM 2809 C C . LYS A 1 352 ? 23.870 -3.887 13.641 1.00 85.44 352 LYS A C 1
ATOM 2811 O O . LYS A 1 352 ? 23.443 -4.959 14.060 1.00 85.44 352 LYS A O 1
ATOM 2816 N N . GLN A 1 353 ? 23.470 -2.723 14.156 1.00 87.75 353 GLN A N 1
ATOM 2817 C CA . GLN A 1 353 ? 22.465 -2.594 15.218 1.00 87.75 353 GLN A CA 1
ATOM 2818 C C . GLN A 1 353 ? 21.104 -3.159 14.785 1.00 87.75 353 GLN A C 1
ATOM 2820 O O . GLN A 1 353 ? 20.504 -3.943 15.519 1.00 87.75 353 GLN A O 1
ATOM 2825 N N . LYS A 1 354 ? 20.637 -2.832 13.572 1.00 80.88 354 LYS A N 1
ATOM 2826 C CA . LYS A 1 354 ? 19.382 -3.363 13.017 1.00 80.88 354 LYS A CA 1
ATOM 2827 C C . LYS A 1 354 ? 19.419 -4.884 12.854 1.00 80.88 354 LYS A C 1
ATOM 2829 O O . LYS A 1 354 ? 18.417 -5.544 13.117 1.00 80.88 354 LYS A O 1
ATOM 2834 N N . GLU A 1 355 ? 20.559 -5.450 12.463 1.00 87.38 355 GLU A N 1
ATOM 2835 C CA . GLU A 1 355 ? 20.749 -6.901 12.372 1.00 87.38 355 GLU A CA 1
ATOM 2836 C C . GLU A 1 355 ? 20.717 -7.580 13.752 1.00 87.38 355 GLU A C 1
ATOM 2838 O O . GLU A 1 355 ? 20.043 -8.597 13.916 1.00 87.38 355 GLU A O 1
ATOM 2843 N N . ILE A 1 356 ? 21.371 -6.994 14.762 1.00 90.69 356 ILE A N 1
ATOM 2844 C CA . ILE A 1 356 ? 21.320 -7.470 16.155 1.00 90.69 356 ILE A CA 1
ATOM 2845 C C . ILE A 1 356 ? 19.878 -7.439 16.679 1.00 90.69 356 ILE A C 1
ATOM 2847 O O . ILE A 1 356 ? 19.395 -8.441 17.204 1.00 90.69 356 ILE A O 1
ATOM 2851 N N . ILE A 1 357 ? 19.156 -6.331 16.478 1.00 88.38 357 ILE A N 1
ATOM 2852 C CA . ILE A 1 357 ? 17.744 -6.201 16.870 1.00 88.38 357 ILE A CA 1
ATOM 2853 C C . ILE A 1 357 ? 16.878 -7.241 16.144 1.00 88.38 357 ILE A C 1
ATOM 2855 O O . ILE A 1 357 ? 16.057 -7.893 16.786 1.00 88.38 357 ILE A O 1
ATOM 2859 N N . LYS A 1 358 ? 17.091 -7.468 14.839 1.00 83.81 358 LYS A N 1
ATOM 2860 C CA . LYS A 1 358 ? 16.376 -8.503 14.073 1.00 83.81 358 LYS A CA 1
ATOM 2861 C C . LYS A 1 358 ? 16.617 -9.902 14.652 1.00 83.81 358 LYS A C 1
ATOM 2863 O O . LYS A 1 358 ? 15.648 -10.600 14.924 1.00 83.81 358 LYS A O 1
ATOM 2868 N N . LYS A 1 359 ? 17.871 -10.264 14.944 1.00 85.75 359 LYS A N 1
ATOM 2869 C CA . LYS A 1 359 ? 18.238 -11.551 15.567 1.00 85.75 359 LYS A CA 1
ATOM 2870 C C . LYS A 1 359 ? 17.645 -11.721 16.975 1.00 85.75 359 LYS A C 1
ATOM 2872 O O . LYS A 1 359 ? 17.218 -12.818 17.334 1.00 85.75 359 LYS A O 1
ATOM 2877 N N . LEU A 1 360 ? 17.568 -10.647 17.767 1.00 84.00 360 LEU A N 1
ATOM 2878 C CA . LEU A 1 360 ? 16.903 -10.653 19.079 1.00 84.00 360 LEU A CA 1
ATOM 2879 C C . LEU A 1 360 ? 15.380 -10.836 18.959 1.00 84.00 360 LEU A C 1
ATOM 2881 O O . LEU A 1 360 ? 14.798 -11.604 19.728 1.00 84.00 360 LEU A O 1
ATOM 2885 N N . ILE A 1 361 ? 14.745 -10.177 17.984 1.00 80.56 361 ILE A N 1
ATOM 2886 C CA . ILE A 1 361 ? 13.318 -10.350 17.679 1.00 80.56 361 ILE A CA 1
ATOM 2887 C C . ILE A 1 361 ? 13.048 -11.780 17.209 1.00 80.56 361 ILE A C 1
ATOM 2889 O O . ILE A 1 361 ? 12.155 -12.414 17.751 1.00 80.56 361 ILE A O 1
ATOM 2893 N N . GLU A 1 362 ? 13.835 -12.322 16.279 1.00 82.31 362 GLU A N 1
ATOM 2894 C CA . GLU A 1 362 ? 13.700 -13.699 15.781 1.00 82.31 362 GLU A CA 1
ATOM 2895 C C . GLU A 1 362 ? 13.827 -14.727 16.914 1.00 82.31 362 GLU A C 1
ATOM 2897 O O . GLU A 1 362 ? 12.976 -15.609 17.047 1.00 82.31 362 GLU A O 1
ATOM 2902 N N . ARG A 1 363 ? 14.818 -14.561 17.804 1.00 77.25 363 ARG A N 1
ATOM 2903 C CA . ARG A 1 363 ? 15.005 -15.425 18.980 1.00 77.25 363 ARG A CA 1
ATOM 2904 C C . ARG A 1 363 ? 13.812 -15.373 19.943 1.00 77.25 363 ARG A C 1
ATOM 2906 O O . ARG A 1 363 ? 13.386 -16.423 20.418 1.00 77.25 363 ARG A O 1
ATOM 2913 N N . LYS A 1 364 ? 13.240 -14.190 20.207 1.00 75.88 364 LYS A N 1
ATOM 2914 C CA . LYS A 1 364 ? 12.008 -14.070 21.013 1.00 75.88 364 LYS A CA 1
ATOM 2915 C C . LYS A 1 364 ? 10.771 -14.580 20.271 1.00 75.88 364 LYS A C 1
ATOM 2917 O O . LYS A 1 364 ? 9.906 -15.194 20.884 1.00 75.88 364 LYS A O 1
ATOM 2922 N N . GLN A 1 365 ? 10.674 -14.374 18.962 1.00 74.94 365 GLN A N 1
ATOM 2923 C CA . GLN A 1 365 ? 9.519 -14.789 18.172 1.00 74.94 365 GLN A CA 1
ATOM 2924 C C . GLN A 1 365 ? 9.446 -16.316 18.035 1.00 74.94 365 GLN A C 1
ATOM 2926 O O . GLN A 1 365 ? 8.345 -16.860 18.021 1.00 74.94 365 GLN A O 1
ATOM 2931 N N . ALA A 1 366 ? 10.585 -17.016 18.037 1.00 67.25 366 ALA A N 1
ATOM 2932 C CA . ALA A 1 366 ? 10.635 -18.473 18.172 1.00 67.25 366 ALA A CA 1
ATOM 2933 C C . ALA A 1 366 ? 10.064 -18.966 19.518 1.00 67.25 366 ALA A C 1
ATOM 2935 O O . ALA A 1 366 ? 9.352 -19.964 19.545 1.00 67.25 366 ALA A O 1
ATOM 2936 N N . GLN A 1 367 ? 10.307 -18.243 20.620 1.00 65.38 367 GLN A N 1
ATOM 2937 C CA . GLN A 1 367 ? 9.717 -18.551 21.933 1.00 65.38 367 GLN A CA 1
ATOM 2938 C C . GLN A 1 367 ? 8.208 -18.247 21.967 1.00 65.38 367 GLN A C 1
ATOM 2940 O O . GLN A 1 367 ? 7.426 -19.047 22.470 1.00 65.38 367 GLN A O 1
ATOM 2945 N N . ILE A 1 368 ? 7.784 -17.119 21.384 1.00 64.50 368 ILE A N 1
ATOM 2946 C CA . ILE A 1 368 ? 6.375 -16.683 21.338 1.00 64.50 368 ILE A CA 1
ATOM 2947 C C . ILE A 1 368 ? 5.521 -17.589 20.431 1.00 64.50 368 ILE A C 1
ATOM 2949 O O . ILE A 1 368 ? 4.349 -17.806 20.715 1.00 64.50 368 ILE A O 1
ATOM 2953 N N . ARG A 1 369 ? 6.094 -18.159 19.361 1.00 66.12 369 ARG A N 1
ATOM 2954 C CA . ARG A 1 369 ? 5.408 -19.102 18.452 1.00 66.12 369 ARG A CA 1
ATOM 2955 C C . ARG A 1 369 ? 5.325 -20.543 18.982 1.00 66.12 369 ARG A C 1
ATOM 2957 O O . ARG A 1 369 ? 4.975 -21.443 18.221 1.00 66.12 369 ARG A O 1
ATOM 2964 N N . LYS A 1 370 ? 5.626 -20.786 20.263 1.00 70.19 370 LYS A N 1
ATOM 2965 C CA . LYS A 1 370 ? 5.420 -22.089 20.908 1.00 70.19 370 LYS A CA 1
ATOM 2966 C C . LYS A 1 370 ? 3.925 -22.431 20.915 1.00 70.19 370 LYS A C 1
ATOM 2968 O O . LYS A 1 370 ? 3.150 -21.852 21.670 1.00 70.19 370 LYS A O 1
ATOM 2973 N N . VAL A 1 371 ? 3.522 -23.368 20.056 1.00 71.75 371 VAL A N 1
ATOM 2974 C CA . VAL A 1 371 ? 2.146 -23.879 20.003 1.00 71.75 371 VAL A CA 1
ATOM 2975 C C . VAL A 1 371 ? 1.924 -24.812 21.191 1.00 71.75 371 VAL A C 1
ATOM 2977 O O . VAL A 1 371 ? 2.641 -25.798 21.355 1.00 71.75 371 VAL A O 1
ATOM 2980 N N . TYR A 1 372 ? 0.930 -24.498 22.018 1.00 74.50 372 TYR A N 1
ATOM 2981 C CA . TYR A 1 372 ? 0.513 -25.338 23.140 1.00 74.50 372 TYR A CA 1
ATOM 2982 C C . TYR A 1 372 ? -0.596 -26.304 22.694 1.00 74.50 372 TYR A C 1
ATOM 2984 O O . TYR A 1 372 ? -1.415 -25.929 21.850 1.00 74.50 372 TYR A O 1
ATOM 2992 N N . PRO A 1 373 ? -0.663 -27.530 23.247 1.00 77.25 373 PRO A N 1
ATOM 2993 C CA . PRO A 1 373 ? -1.780 -28.434 22.992 1.00 77.25 373 PRO A CA 1
ATOM 2994 C C . PRO A 1 373 ? -3.099 -27.843 23.515 1.00 77.25 373 PRO A C 1
ATOM 2996 O O . PRO A 1 373 ? -3.117 -27.084 24.487 1.00 77.25 373 PRO A O 1
ATOM 2999 N N . GLY A 1 374 ? -4.212 -28.209 22.872 1.00 76.62 374 GLY A N 1
ATOM 3000 C CA . GLY A 1 374 ? -5.548 -27.763 23.272 1.00 76.62 374 GLY A CA 1
ATOM 3001 C C . GLY A 1 374 ? -5.924 -28.229 24.683 1.00 76.62 374 GLY A C 1
ATOM 3002 O O . GLY A 1 374 ? -5.631 -29.358 25.074 1.00 76.62 374 GLY A O 1
ATOM 3003 N N . LEU A 1 375 ? -6.591 -27.354 25.439 1.00 78.81 375 LEU A N 1
ATOM 3004 C CA . LEU A 1 375 ? -6.972 -27.588 26.835 1.00 78.81 375 LEU A CA 1
ATOM 3005 C C . LEU A 1 375 ? -7.980 -28.746 26.944 1.00 78.81 375 LEU A C 1
ATOM 3007 O O . LEU A 1 375 ? -9.080 -28.680 26.396 1.00 78.81 375 LEU A O 1
ATOM 3011 N N . THR A 1 376 ? -7.607 -29.810 27.657 1.00 75.50 376 THR A N 1
ATOM 3012 C CA . THR A 1 376 ? -8.397 -31.050 27.765 1.00 75.50 376 THR A CA 1
ATOM 3013 C C . THR A 1 376 ? -9.509 -30.994 28.809 1.00 75.50 376 THR A C 1
ATOM 3015 O O . THR A 1 376 ? -10.535 -31.636 28.611 1.00 75.50 376 THR A O 1
ATOM 3018 N N . CYS A 1 377 ? -9.346 -30.201 29.870 1.00 69.44 377 CYS A N 1
ATOM 3019 C CA . CYS A 1 377 ? -10.268 -30.084 31.011 1.00 69.44 377 CYS A CA 1
ATOM 3020 C C . CYS A 1 377 ? -11.732 -29.783 30.632 1.00 69.44 377 CYS A C 1
ATOM 3022 O O . CYS A 1 377 ? -12.653 -30.260 31.290 1.00 69.44 377 CYS A O 1
ATOM 3024 N N . PHE A 1 378 ? -11.976 -29.063 29.533 1.00 71.25 378 PHE A N 1
ATOM 3025 C CA . PHE A 1 378 ? -13.333 -28.787 29.044 1.00 71.25 378 PHE A CA 1
ATOM 3026 C C . PHE A 1 378 ? -14.081 -30.041 28.548 1.00 71.25 378 PHE A C 1
ATOM 3028 O O . PHE A 1 378 ? -15.307 -30.018 28.452 1.00 71.25 378 PHE A O 1
ATOM 3035 N N . LYS A 1 379 ? -13.379 -31.150 28.263 1.00 71.12 379 LYS A N 1
ATOM 3036 C CA . LYS A 1 379 ? -13.998 -32.443 27.912 1.00 71.12 379 LYS A CA 1
ATOM 3037 C C . LYS A 1 379 ? -14.645 -33.142 29.112 1.00 71.12 379 LYS A C 1
ATOM 3039 O O . LYS A 1 379 ? -15.533 -33.961 28.920 1.00 71.12 379 LYS A O 1
ATOM 3044 N N . GLU A 1 380 ? -14.231 -32.795 30.328 1.00 67.75 380 GLU A N 1
ATOM 3045 C CA . GLU A 1 380 ? -14.718 -33.371 31.591 1.00 67.75 380 GLU A CA 1
ATOM 3046 C C . GLU A 1 380 ? -15.877 -32.543 32.191 1.00 67.75 380 GLU A C 1
ATOM 3048 O O . GLU A 1 380 ? -16.225 -32.681 33.359 1.00 67.75 380 GLU A O 1
ATOM 3053 N N . GLY A 1 381 ? -16.486 -31.651 31.398 1.00 64.69 381 GLY A N 1
ATOM 3054 C CA . GLY A 1 381 ? -17.631 -30.824 31.802 1.00 64.69 381 GLY A CA 1
ATOM 3055 C C . GLY A 1 381 ? -17.279 -29.566 32.606 1.00 64.69 381 GLY A C 1
ATOM 3056 O O . GLY A 1 381 ? -18.165 -28.756 32.891 1.00 64.69 381 GLY A O 1
ATOM 3057 N N . VAL A 1 382 ? -15.999 -29.355 32.932 1.00 69.75 382 VAL A N 1
ATOM 3058 C CA . VAL A 1 382 ? -15.507 -28.156 33.626 1.00 69.75 382 VAL A CA 1
ATOM 3059 C C . VAL A 1 382 ? -15.733 -26.918 32.750 1.00 69.75 382 VAL A C 1
ATOM 3061 O O . VAL A 1 382 ? -15.164 -26.799 31.668 1.00 69.75 382 VAL A O 1
ATOM 3064 N N . ARG A 1 383 ? -16.569 -25.976 33.211 1.00 69.50 383 ARG A N 1
ATOM 3065 C CA . ARG A 1 383 ? -16.966 -24.786 32.426 1.00 69.50 383 ARG A CA 1
AT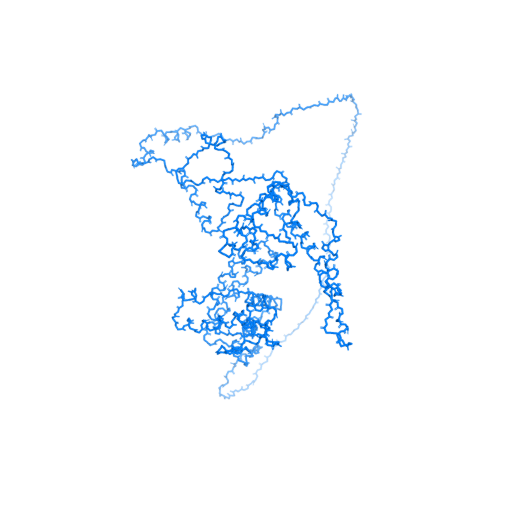OM 3066 C C . ARG A 1 383 ? -16.012 -23.593 32.534 1.00 69.50 383 ARG A C 1
ATOM 3068 O O . ARG A 1 383 ? -16.086 -22.693 31.703 1.00 69.50 383 ARG A O 1
ATOM 3075 N N . GLN A 1 384 ? -15.164 -23.548 33.559 1.00 73.06 384 GLN A N 1
ATOM 3076 C CA . GLN A 1 384 ? -14.246 -22.439 33.840 1.00 73.06 384 GLN A CA 1
ATOM 3077 C C . GLN A 1 384 ? -12.955 -22.977 34.461 1.00 73.06 384 GLN A C 1
ATOM 3079 O O . GLN A 1 384 ? -12.997 -23.927 35.239 1.00 73.06 384 GLN A O 1
ATOM 3084 N N . ILE A 1 385 ? -11.824 -22.343 34.150 1.00 76.94 385 ILE A N 1
ATOM 3085 C CA . ILE A 1 385 ? -10.519 -22.618 34.765 1.00 76.94 385 ILE A CA 1
ATOM 3086 C C . ILE A 1 385 ? -9.834 -21.294 35.141 1.00 76.94 385 ILE A C 1
ATOM 3088 O O . ILE A 1 385 ? -10.048 -20.300 34.440 1.00 76.94 385 ILE A O 1
ATOM 3092 N N . PRO A 1 386 ? -9.000 -21.249 36.198 1.00 74.62 386 PRO A N 1
ATOM 3093 C CA . PRO A 1 386 ? -8.184 -20.074 36.509 1.00 74.62 386 PRO A CA 1
ATOM 3094 C C . PRO A 1 386 ? -7.233 -19.734 35.355 1.00 74.62 386 PRO A C 1
ATOM 3096 O O . PRO A 1 386 ? -6.682 -20.634 34.714 1.00 74.62 386 PRO A O 1
ATOM 3099 N N . ILE A 1 387 ? -7.002 -18.447 35.096 1.00 66.88 387 ILE A N 1
ATOM 3100 C CA . ILE A 1 387 ? -6.167 -17.966 33.978 1.00 66.88 387 ILE A CA 1
ATOM 3101 C C . ILE A 1 387 ? -4.716 -18.470 34.112 1.00 66.88 387 ILE A C 1
ATOM 3103 O O . ILE A 1 387 ? -4.053 -18.789 33.124 1.00 66.88 387 ILE A O 1
ATOM 3107 N N . GLU A 1 388 ? -4.262 -18.642 35.349 1.00 69.81 388 GLU A N 1
ATOM 3108 C CA . GLU A 1 388 ? -2.946 -19.124 35.769 1.00 69.81 388 GLU A CA 1
ATOM 3109 C C . GLU A 1 388 ? -2.714 -20.605 35.423 1.00 69.81 388 GLU A C 1
ATOM 3111 O O . GLU A 1 388 ? -1.571 -21.068 35.403 1.00 69.81 388 GLU A O 1
ATOM 3116 N N . SER A 1 389 ? -3.785 -21.359 35.144 1.00 75.00 389 SER A N 1
ATOM 3117 C CA . SER A 1 389 ? -3.710 -22.768 34.737 1.00 75.00 389 SER A CA 1
ATOM 3118 C C . SER A 1 389 ? -3.418 -22.955 33.242 1.00 75.00 389 SER A C 1
ATOM 3120 O O . SER A 1 389 ? -2.969 -24.027 32.837 1.00 75.00 389 SER A O 1
ATOM 3122 N N . VAL A 1 390 ? -3.617 -21.919 32.417 1.00 79.06 390 VAL A N 1
ATOM 3123 C CA . VAL A 1 390 ? -3.377 -21.972 30.967 1.00 79.06 390 VAL A CA 1
ATOM 3124 C C . VAL A 1 390 ? -1.864 -21.958 30.700 1.00 79.06 390 VAL A C 1
ATOM 3126 O O . VAL A 1 390 ? -1.225 -20.941 30.983 1.00 79.06 390 VAL A O 1
ATOM 3129 N N . PRO A 1 391 ? -1.256 -23.014 30.113 1.00 72.94 391 PRO A N 1
ATOM 3130 C CA . PRO A 1 391 ? 0.205 -23.144 30.043 1.00 72.94 391 PRO A CA 1
ATOM 3131 C C . PRO A 1 391 ? 0.920 -21.954 29.391 1.00 72.94 391 PRO A C 1
ATOM 3133 O O . PRO A 1 391 ? 1.888 -21.439 29.946 1.00 72.94 391 PRO A O 1
ATOM 3136 N N . GLY A 1 392 ? 0.399 -21.449 28.267 1.00 71.25 392 GLY A N 1
ATOM 3137 C CA . GLY A 1 392 ? 0.979 -20.295 27.576 1.00 71.25 392 GLY A CA 1
ATOM 3138 C C . GLY A 1 392 ? 0.881 -18.977 28.346 1.00 71.25 392 GLY A C 1
ATOM 3139 O O . GLY A 1 392 ? 1.761 -18.129 28.200 1.00 71.25 392 GLY A O 1
ATOM 3140 N N . ILE A 1 393 ? -0.131 -18.808 29.205 1.00 73.25 393 ILE A N 1
ATOM 3141 C CA . ILE A 1 393 ? -0.244 -17.629 30.076 1.00 73.25 393 ILE A CA 1
ATOM 3142 C C . ILE A 1 393 ? 0.663 -17.800 31.293 1.00 73.25 393 ILE A C 1
ATOM 3144 O O . ILE A 1 393 ? 1.414 -16.882 31.605 1.00 73.25 393 ILE A O 1
ATOM 3148 N N . ARG A 1 394 ? 0.679 -18.986 31.917 1.00 69.69 394 ARG A N 1
ATOM 3149 C CA . ARG A 1 394 ? 1.578 -19.320 33.032 1.00 69.69 394 ARG A CA 1
ATOM 3150 C C . ARG A 1 394 ? 3.044 -19.082 32.670 1.00 69.69 394 ARG A C 1
ATOM 3152 O O . ARG A 1 394 ? 3.736 -18.376 33.398 1.00 69.69 394 ARG A O 1
ATOM 3159 N N . GLU A 1 395 ? 3.501 -19.605 31.531 1.00 65.62 395 GLU A N 1
ATOM 3160 C CA . GLU A 1 395 ? 4.869 -19.384 31.046 1.00 65.62 395 GLU A CA 1
ATOM 3161 C C . GLU A 1 395 ? 5.126 -17.915 30.686 1.00 65.62 395 GLU A C 1
ATOM 3163 O O . GLU A 1 395 ? 6.165 -17.377 31.057 1.00 65.62 395 GLU A O 1
ATOM 3168 N N . SER A 1 396 ? 4.183 -17.221 30.038 1.00 64.31 396 SER A N 1
ATOM 3169 C CA . SER A 1 396 ? 4.346 -15.791 29.719 1.00 64.31 396 SER A CA 1
ATOM 3170 C C . SER A 1 396 ? 4.437 -14.919 30.976 1.00 64.31 396 SER A C 1
ATOM 3172 O O . SER A 1 396 ? 5.276 -14.024 31.050 1.00 64.31 396 SER A O 1
ATOM 3174 N N . HIS A 1 397 ? 3.618 -15.198 31.991 1.00 58.00 397 HIS A N 1
ATOM 3175 C CA . HIS A 1 397 ? 3.632 -14.493 33.271 1.00 58.00 397 HIS A CA 1
ATOM 3176 C C . HIS A 1 397 ? 4.922 -14.795 34.049 1.00 58.00 397 HIS A C 1
ATOM 3178 O O . HIS A 1 397 ? 5.544 -13.889 34.600 1.00 58.00 397 HIS A O 1
ATOM 3184 N N . GLN A 1 398 ? 5.395 -16.045 34.009 1.00 57.50 398 GLN A N 1
ATOM 3185 C CA . GLN A 1 398 ? 6.672 -16.441 34.600 1.00 57.50 398 GLN A CA 1
ATOM 3186 C C . GLN A 1 398 ? 7.884 -15.865 33.845 1.00 57.50 398 GLN A C 1
ATOM 3188 O O . GLN A 1 398 ? 8.889 -15.571 34.477 1.00 57.50 398 GLN A O 1
ATOM 3193 N N . LEU A 1 399 ? 7.796 -15.610 32.535 1.00 56.12 399 LEU A N 1
ATOM 3194 C CA . LEU A 1 399 ? 8.823 -14.888 31.768 1.00 56.12 399 LEU A CA 1
ATOM 3195 C C . LEU A 1 399 ? 8.819 -13.374 32.044 1.00 56.12 399 LEU A C 1
ATOM 3197 O O . LEU A 1 399 ? 9.883 -12.759 32.041 1.00 56.12 399 LEU A O 1
ATOM 3201 N N . LEU A 1 400 ? 7.652 -12.778 32.312 1.00 52.28 400 LEU A N 1
ATOM 3202 C CA . LEU A 1 400 ? 7.515 -11.371 32.724 1.00 52.28 400 LEU A CA 1
ATOM 3203 C C . LEU A 1 400 ? 7.990 -11.114 34.165 1.00 52.28 400 LEU A C 1
ATOM 3205 O O . LEU A 1 400 ? 8.365 -9.990 34.489 1.00 52.28 400 LEU A O 1
ATOM 3209 N N . LEU A 1 401 ? 7.975 -12.143 35.019 1.00 50.34 401 LEU A N 1
ATOM 3210 C CA . LEU A 1 401 ? 8.453 -12.098 36.408 1.00 50.34 401 LEU A CA 1
ATOM 3211 C C . LEU A 1 401 ? 9.862 -12.695 36.594 1.00 50.34 401 LEU A C 1
ATOM 3213 O O . LEU A 1 401 ? 10.494 -12.442 37.613 1.00 50.34 401 LEU A O 1
ATOM 3217 N N . GLY A 1 402 ? 10.327 -13.506 35.639 1.00 43.50 402 GLY A N 1
ATOM 3218 C CA . GLY A 1 402 ? 11.564 -14.293 35.709 1.00 43.50 402 GLY A CA 1
ATOM 3219 C C . GLY A 1 402 ? 12.753 -13.701 34.953 1.00 43.50 402 GLY A C 1
ATOM 3220 O O . GLY A 1 402 ? 13.854 -14.241 35.030 1.00 43.50 402 GLY A O 1
ATOM 3221 N N . SER A 1 403 ? 12.578 -12.578 34.251 1.00 41.22 403 SER A N 1
ATOM 3222 C CA . SER A 1 403 ? 13.699 -11.651 34.111 1.00 41.22 403 SER A CA 1
ATOM 3223 C C . SER A 1 403 ? 13.960 -11.023 35.477 1.00 41.22 403 SER A C 1
ATOM 3225 O O . SER A 1 403 ? 13.030 -10.433 36.031 1.00 41.22 403 SER A O 1
ATOM 3227 N N . GLU A 1 404 ? 15.203 -11.123 35.962 1.00 34.78 404 GLU A N 1
ATOM 3228 C CA . GLU A 1 404 ? 15.756 -10.346 37.085 1.00 34.78 404 GLU A CA 1
ATOM 3229 C C . GLU A 1 404 ? 15.050 -8.992 37.232 1.00 34.78 404 GLU A C 1
ATOM 3231 O O . GLU A 1 404 ? 14.909 -8.304 36.211 1.00 34.78 404 GLU A O 1
ATOM 3236 N N . PRO A 1 405 ? 14.611 -8.587 38.443 1.00 39.31 405 PRO A N 1
ATOM 3237 C CA . PRO A 1 405 ? 13.852 -7.360 38.631 1.00 39.31 405 PRO A CA 1
ATOM 3238 C C . PRO A 1 405 ? 14.708 -6.172 38.199 1.00 39.31 405 PRO A C 1
ATOM 3240 O O . PRO A 1 405 ? 15.531 -5.658 38.961 1.00 39.31 405 PRO A O 1
ATOM 3243 N N . LEU A 1 406 ? 14.508 -5.753 36.945 1.00 34.78 406 LEU A N 1
ATOM 3244 C CA . LEU A 1 406 ? 15.200 -4.635 36.334 1.00 34.78 406 LEU A CA 1
ATOM 3245 C C . LEU A 1 406 ? 14.941 -3.450 37.250 1.00 34.78 406 LEU A C 1
ATOM 3247 O O . LEU A 1 406 ? 13.796 -3.008 37.355 1.00 34.78 406 LEU A O 1
ATOM 3251 N N . LYS A 1 407 ? 15.978 -3.008 37.973 1.00 41.47 407 LYS A N 1
ATOM 3252 C CA . LYS A 1 407 ? 15.835 -1.986 39.007 1.00 41.47 407 LYS A CA 1
ATOM 3253 C C . LYS A 1 407 ? 15.153 -0.784 38.371 1.00 41.47 407 LYS A C 1
ATOM 3255 O O . LYS A 1 407 ? 15.796 -0.045 37.626 1.00 41.47 407 LYS A O 1
ATOM 3260 N N . GLU A 1 408 ? 13.875 -0.563 38.689 1.00 42.94 408 GLU A N 1
ATOM 3261 C CA . GLU A 1 408 ? 13.198 0.702 38.422 1.00 42.94 408 GLU A CA 1
ATOM 3262 C C . GLU A 1 408 ? 13.742 1.751 39.398 1.00 42.94 408 GLU A C 1
ATOM 3264 O O . GLU A 1 408 ? 13.011 2.371 40.160 1.00 42.94 408 GLU A O 1
ATOM 3269 N N . LEU A 1 409 ? 15.043 2.029 39.267 1.00 43.78 409 LEU A N 1
ATOM 3270 C CA . LEU A 1 409 ? 15.662 3.325 39.513 1.00 43.78 409 LEU A CA 1
ATOM 3271 C C . LEU A 1 409 ? 15.168 4.323 38.449 1.00 43.78 409 LEU A C 1
ATOM 3273 O O . LEU A 1 409 ? 15.930 5.039 37.805 1.00 43.78 409 LEU A O 1
ATOM 3277 N N . LYS A 1 410 ? 13.840 4.376 38.294 1.00 53.41 410 LYS A N 1
ATOM 3278 C CA . LYS A 1 410 ? 13.155 5.638 38.098 1.00 53.41 410 LYS A CA 1
ATOM 3279 C C . LYS A 1 410 ? 13.428 6.408 39.376 1.00 53.41 410 LYS A C 1
ATOM 3281 O O . LYS A 1 410 ? 12.945 6.030 40.439 1.00 53.41 410 LYS A O 1
ATOM 3286 N N . ASP A 1 411 ? 14.262 7.424 39.241 1.00 72.44 411 ASP A N 1
ATOM 3287 C CA . ASP A 1 411 ? 14.466 8.482 40.221 1.00 72.44 411 ASP A CA 1
ATOM 3288 C C . ASP A 1 411 ? 13.162 8.752 41.017 1.00 72.44 411 ASP A C 1
ATOM 3290 O O . ASP A 1 411 ? 12.113 8.985 40.396 1.00 72.44 411 ASP A O 1
ATOM 3294 N N . PRO A 1 412 ? 13.185 8.683 42.366 1.00 75.25 412 PRO A N 1
ATOM 3295 C CA . PRO A 1 412 ? 12.005 8.901 43.199 1.00 75.25 412 PRO A CA 1
ATOM 3296 C C . PRO A 1 412 ? 11.284 10.227 42.924 1.00 75.25 412 PRO A C 1
ATOM 3298 O O . PRO A 1 412 ? 10.066 10.301 43.100 1.00 75.25 412 PRO A O 1
ATOM 3301 N N . ASP A 1 413 ? 11.994 11.255 42.448 1.00 82.31 413 ASP A N 1
ATOM 3302 C CA . ASP A 1 413 ? 11.401 12.531 42.053 1.00 82.31 413 ASP A CA 1
ATOM 3303 C C . ASP A 1 413 ? 10.749 12.474 40.665 1.00 82.31 413 ASP A C 1
ATOM 3305 O O . ASP A 1 413 ? 9.688 13.070 40.463 1.00 82.31 413 ASP A O 1
ATOM 3309 N N . GLN A 1 414 ? 11.272 11.683 39.723 1.00 83.75 414 GLN A N 1
ATOM 3310 C CA . GLN A 1 414 ? 10.574 11.389 38.461 1.00 83.75 414 GLN A CA 1
ATOM 3311 C C . GLN A 1 414 ? 9.293 10.582 38.698 1.00 83.75 414 GLN A C 1
ATOM 3313 O O . GLN A 1 414 ? 8.265 10.873 38.077 1.00 83.75 414 GLN A O 1
ATOM 3318 N N . LEU A 1 415 ? 9.315 9.600 39.609 1.00 85.12 415 LEU A N 1
ATOM 3319 C CA . LEU A 1 415 ? 8.110 8.854 39.984 1.00 85.12 415 LEU A CA 1
ATOM 3320 C C . LEU A 1 415 ? 7.082 9.782 40.647 1.00 85.12 415 LEU A C 1
ATOM 3322 O O . LEU A 1 415 ? 5.935 9.832 40.201 1.00 85.12 415 LEU A O 1
ATOM 3326 N N . TYR A 1 416 ? 7.499 10.566 41.645 1.00 89.25 416 TYR A N 1
ATOM 3327 C CA . TYR A 1 416 ? 6.641 11.531 42.336 1.00 89.25 416 TYR A CA 1
ATOM 3328 C C . TYR A 1 416 ? 6.008 12.544 41.372 1.00 89.25 416 TYR A C 1
ATOM 3330 O O . TYR A 1 416 ? 4.792 12.731 41.397 1.00 89.25 416 TYR A O 1
ATOM 3338 N N . ASN A 1 417 ? 6.791 13.143 40.467 1.00 89.06 417 ASN A N 1
ATOM 3339 C CA . ASN A 1 417 ? 6.275 14.089 39.476 1.00 89.06 417 ASN A CA 1
ATOM 3340 C C . ASN A 1 417 ? 5.321 13.425 38.466 1.00 89.06 417 ASN A C 1
ATOM 3342 O O . ASN A 1 417 ? 4.306 14.020 38.104 1.00 89.06 417 ASN A O 1
ATOM 3346 N N . THR A 1 418 ? 5.578 12.174 38.067 1.00 89.00 418 THR A N 1
ATOM 3347 C CA . THR A 1 418 ? 4.659 11.407 37.205 1.00 89.00 418 THR A CA 1
ATOM 3348 C C . THR A 1 418 ? 3.310 11.181 37.897 1.00 89.00 418 THR A C 1
ATOM 3350 O O . THR A 1 418 ? 2.263 11.476 37.319 1.00 89.00 418 THR A O 1
ATOM 3353 N N . LEU A 1 419 ? 3.321 10.711 39.150 1.00 90.38 419 LEU A N 1
ATOM 3354 C CA . LEU A 1 419 ? 2.103 10.466 39.932 1.00 90.38 419 LEU A CA 1
ATOM 3355 C C . LEU A 1 419 ? 1.356 11.767 40.266 1.00 90.38 419 LEU A C 1
ATOM 3357 O O . LEU A 1 419 ? 0.128 11.792 40.235 1.00 90.38 419 LEU A O 1
ATOM 3361 N N . LYS A 1 420 ? 2.079 12.866 40.515 1.00 92.38 420 LYS A N 1
ATOM 3362 C CA . LYS A 1 420 ? 1.518 14.209 40.744 1.00 92.38 420 LYS A CA 1
ATOM 3363 C C . LYS A 1 420 ? 0.749 14.714 39.523 1.00 92.38 420 LYS A C 1
ATOM 3365 O O . LYS A 1 420 ? -0.374 15.191 39.669 1.00 92.38 420 LYS A O 1
ATOM 3370 N N . ASN A 1 421 ? 1.327 14.571 38.330 1.00 91.94 421 ASN A N 1
ATOM 3371 C CA . ASN A 1 421 ? 0.687 14.983 37.081 1.00 91.94 421 ASN A CA 1
ATOM 3372 C C . ASN A 1 421 ? -0.539 14.112 36.761 1.00 91.94 421 ASN A C 1
ATOM 3374 O O . ASN A 1 421 ? -1.587 14.643 36.396 1.00 91.94 421 ASN A O 1
ATOM 3378 N N . LEU A 1 422 ? -0.445 12.794 36.972 1.00 92.81 422 LEU A N 1
ATOM 3379 C CA . LEU A 1 422 ? -1.570 11.868 36.810 1.00 92.81 422 LEU A CA 1
ATOM 3380 C C . LEU A 1 422 ? -2.725 12.193 37.775 1.00 92.81 422 LEU A C 1
ATOM 3382 O O . LEU A 1 422 ? -3.877 12.280 37.357 1.00 92.81 422 LEU A O 1
ATOM 3386 N N . LEU A 1 423 ? -2.426 12.435 39.054 1.00 92.44 423 LEU A N 1
ATOM 3387 C CA . LEU A 1 423 ? -3.436 12.773 40.060 1.00 92.44 423 LEU A CA 1
ATOM 3388 C C . LEU A 1 423 ? -4.107 14.130 39.779 1.00 92.44 423 LEU A C 1
ATOM 3390 O O . LEU A 1 423 ? -5.300 14.285 40.037 1.00 92.44 423 LEU A O 1
ATOM 3394 N N . ALA A 1 424 ? -3.377 15.094 39.206 1.00 92.19 424 ALA A N 1
ATOM 3395 C CA . ALA A 1 424 ? -3.952 16.352 38.732 1.00 92.19 424 ALA A CA 1
ATOM 3396 C C . ALA A 1 424 ? -4.926 16.134 37.557 1.00 92.19 424 ALA A C 1
ATOM 3398 O O . ALA A 1 424 ? -6.039 16.654 37.593 1.00 92.19 424 ALA A O 1
ATOM 3399 N N . GLN A 1 425 ? -4.557 15.312 36.566 1.00 91.81 425 GLN A N 1
ATOM 3400 C CA . GLN A 1 425 ? -5.437 14.965 35.440 1.00 91.81 425 GLN A CA 1
ATOM 3401 C C . GLN A 1 425 ? -6.718 14.255 35.903 1.00 91.81 425 GLN A C 1
ATOM 3403 O O . GLN A 1 425 ? -7.814 14.634 35.487 1.00 91.81 425 GLN A O 1
ATOM 3408 N N . ILE A 1 426 ? -6.599 13.285 36.818 1.00 92.69 426 ILE A N 1
ATOM 3409 C CA . ILE A 1 426 ? -7.750 12.593 37.419 1.00 92.69 426 ILE A CA 1
ATOM 3410 C C . ILE A 1 426 ? -8.668 13.598 38.132 1.00 92.69 426 ILE A C 1
ATOM 3412 O O . ILE A 1 426 ? -9.880 13.551 37.941 1.00 92.69 426 ILE A O 1
ATOM 3416 N N . LYS A 1 427 ? -8.112 14.558 38.885 1.00 91.94 427 LYS A N 1
ATOM 3417 C CA . LYS A 1 427 ? -8.902 15.612 39.545 1.00 91.94 427 LYS A CA 1
ATOM 3418 C C . LYS A 1 427 ? -9.629 16.551 38.577 1.00 91.94 427 LYS A C 1
ATOM 3420 O O . LYS A 1 427 ? -10.679 17.073 38.931 1.00 91.94 427 LYS A O 1
ATOM 3425 N N . THR A 1 428 ? -9.121 16.759 37.364 1.00 91.81 428 THR A N 1
ATOM 3426 C CA . THR A 1 428 ? -9.818 17.565 36.342 1.00 91.81 428 THR A CA 1
ATOM 3427 C C . THR A 1 428 ? -10.907 16.807 35.569 1.00 91.81 428 THR A C 1
ATOM 3429 O O . THR A 1 428 ? -11.588 17.405 34.740 1.00 91.81 428 THR A O 1
ATOM 3432 N N . HIS A 1 429 ? -11.094 15.504 35.805 1.00 94.19 429 HIS A N 1
ATOM 3433 C CA . HIS A 1 429 ? -12.079 14.711 35.070 1.00 94.19 429 HIS A CA 1
ATOM 3434 C C . HIS A 1 429 ? -13.523 14.990 35.553 1.00 94.19 429 HIS A C 1
ATOM 3436 O O . HIS A 1 429 ? -13.765 14.939 36.760 1.00 94.19 429 HIS A O 1
ATOM 3442 N N . PRO A 1 430 ? -14.522 15.199 34.664 1.00 91.12 430 PRO A N 1
ATOM 3443 C CA . PRO A 1 430 ? -15.890 15.562 35.069 1.00 91.12 430 PRO A CA 1
ATOM 3444 C C . PRO A 1 430 ? -16.557 14.590 36.055 1.00 91.12 430 PRO A C 1
ATOM 3446 O O . PRO A 1 430 ? -17.309 15.005 36.932 1.00 91.12 430 PRO A O 1
ATOM 3449 N N . SER A 1 431 ? -16.259 13.292 35.952 1.00 91.25 431 SER A N 1
ATOM 3450 C CA . SER A 1 431 ? -16.805 12.254 36.844 1.00 91.25 431 SER A CA 1
ATOM 3451 C C . SER A 1 431 ? -16.044 12.091 38.169 1.00 91.25 431 SER A C 1
ATOM 3453 O O . SER A 1 431 ? -16.356 11.179 38.926 1.00 91.25 431 SER A O 1
ATOM 3455 N N . ALA A 1 432 ? -15.024 12.911 38.452 1.00 91.56 432 ALA A N 1
ATOM 3456 C CA . ALA A 1 432 ? -14.183 12.756 39.643 1.00 91.56 432 ALA A CA 1
ATOM 3457 C C . ALA A 1 432 ? -14.796 13.346 40.928 1.00 91.56 432 ALA A C 1
ATOM 3459 O O . ALA A 1 432 ? -14.281 13.086 42.015 1.00 91.56 432 ALA A O 1
ATOM 3460 N N . TRP A 1 433 ? -15.891 14.111 40.827 1.00 88.56 433 TRP A N 1
ATOM 3461 C CA . TRP A 1 433 ? -16.515 14.796 41.967 1.00 88.56 433 TRP A CA 1
ATOM 3462 C C . TRP A 1 433 ? -16.878 13.896 43.171 1.00 88.56 433 TRP A C 1
ATOM 3464 O O . TRP A 1 433 ? -16.624 14.350 44.288 1.00 88.56 433 TRP A O 1
ATOM 3474 N N . PRO A 1 434 ? -17.356 12.633 43.028 1.00 88.94 434 PRO A N 1
ATOM 3475 C CA . PRO A 1 434 ? -17.691 11.786 44.182 1.00 88.94 434 PRO A CA 1
ATOM 3476 C C . PRO A 1 434 ? -16.459 11.319 44.967 1.00 88.94 434 PRO A C 1
ATOM 3478 O O . PRO A 1 434 ? -16.585 10.820 46.079 1.00 88.94 434 PRO A O 1
ATOM 3481 N N . PHE A 1 435 ? -15.270 11.449 44.373 1.00 92.44 435 PHE A N 1
ATOM 3482 C CA . PHE A 1 435 ? -14.007 10.941 44.903 1.00 92.44 435 PHE A CA 1
ATOM 3483 C C . PHE A 1 435 ? -13.094 12.068 45.402 1.00 92.44 435 PHE A C 1
ATOM 3485 O O . PHE A 1 435 ? -11.931 11.817 45.700 1.00 92.44 435 PHE A O 1
ATOM 3492 N N . MET A 1 436 ? -13.565 13.320 45.456 1.00 89.81 436 MET A N 1
ATOM 3493 C CA . MET A 1 436 ? -12.730 14.466 45.845 1.00 89.81 436 MET A CA 1
ATOM 3494 C C . MET A 1 436 ? -12.319 14.449 47.316 1.00 89.81 436 MET A C 1
ATOM 3496 O O . MET A 1 436 ? -11.203 14.855 47.638 1.00 89.81 436 MET A O 1
ATOM 3500 N N . GLU A 1 437 ? -13.209 13.973 48.183 1.00 91.19 437 GLU A N 1
ATOM 3501 C CA . GLU A 1 437 ? -13.044 13.883 49.633 1.00 91.19 437 GLU A CA 1
ATOM 3502 C C . GLU A 1 437 ? -13.615 12.546 50.148 1.00 91.19 437 GLU A C 1
ATOM 3504 O O . GLU A 1 437 ? -14.360 11.890 49.415 1.00 91.19 437 GLU A O 1
ATOM 3509 N N . PRO A 1 438 ? -13.308 12.127 51.391 1.00 90.56 438 PRO A N 1
ATOM 3510 C CA . PRO A 1 438 ? -13.942 10.961 52.003 1.00 90.56 438 PRO A CA 1
ATOM 3511 C C . PRO A 1 438 ? -15.473 11.100 52.083 1.00 90.56 438 PRO A C 1
ATOM 3513 O O . PRO A 1 438 ? -15.984 12.121 52.547 1.00 90.56 438 PRO A O 1
ATOM 3516 N N . VAL A 1 439 ? -16.196 10.051 51.677 1.00 90.19 439 VAL A N 1
ATOM 3517 C CA . VAL A 1 439 ? -17.669 9.971 51.730 1.00 90.19 439 VAL A CA 1
ATOM 3518 C C . VAL A 1 439 ? -18.162 10.123 53.170 1.00 90.19 439 VAL A C 1
ATOM 3520 O O . VAL A 1 439 ? -17.684 9.427 54.063 1.00 90.19 439 VAL A O 1
ATOM 3523 N N . LYS A 1 440 ? -19.137 10.999 53.440 1.00 87.31 440 LYS A N 1
ATOM 3524 C CA . LYS A 1 440 ? -19.630 11.186 54.815 1.00 87.31 440 LYS A CA 1
ATOM 3525 C C . LYS A 1 440 ? -20.660 10.114 55.173 1.00 87.31 440 LYS A C 1
ATOM 3527 O O . LYS A 1 440 ? -21.545 9.807 54.380 1.00 87.31 440 LYS A O 1
ATOM 3532 N N . LYS A 1 441 ? -20.646 9.627 56.421 1.00 84.62 441 LYS A N 1
ATOM 3533 C CA . LYS A 1 441 ? -21.687 8.708 56.939 1.00 84.62 441 LYS A CA 1
ATOM 3534 C C . LYS A 1 441 ? -23.109 9.295 56.909 1.00 84.62 441 LYS A C 1
ATOM 3536 O O . LYS A 1 441 ? -24.074 8.547 56.950 1.00 84.62 441 LYS A O 1
ATOM 3541 N N . SER A 1 442 ? -23.244 10.620 56.833 1.00 88.56 442 SER A N 1
ATOM 3542 C CA . SER A 1 442 ? -24.522 11.316 56.626 1.00 88.56 442 SER A CA 1
ATOM 3543 C C . SER A 1 442 ? -25.031 11.259 55.180 1.00 88.56 442 SER A C 1
ATOM 3545 O O . SER A 1 442 ? -26.208 11.502 54.947 1.00 88.56 442 SER A O 1
ATOM 3547 N N . GLU A 1 443 ? -24.148 10.991 54.216 1.00 85.38 443 GLU A N 1
ATOM 3548 C CA . GLU A 1 443 ? -24.450 10.914 52.779 1.00 85.38 443 GLU A CA 1
ATOM 3549 C C . GLU A 1 443 ? -24.664 9.456 52.341 1.00 85.38 443 GLU A C 1
ATOM 3551 O O . GLU A 1 443 ? -25.506 9.190 51.488 1.00 85.38 443 GLU A O 1
ATOM 3556 N N . ALA A 1 444 ? -23.946 8.512 52.963 1.00 86.00 444 ALA A N 1
ATOM 3557 C CA . ALA A 1 444 ? -24.141 7.071 52.807 1.00 86.00 444 ALA A CA 1
ATOM 3558 C C . ALA A 1 444 ? -23.827 6.338 54.138 1.00 86.00 444 ALA A C 1
ATOM 3560 O O . ALA A 1 444 ? -22.648 6.165 54.473 1.00 86.00 444 ALA A O 1
ATOM 3561 N N . PRO A 1 445 ? -24.844 5.936 54.931 1.00 88.62 445 PRO A N 1
ATOM 3562 C CA . PRO A 1 445 ? -24.639 5.356 56.267 1.00 88.62 445 PRO A CA 1
ATOM 3563 C C . PRO A 1 445 ? -23.914 4.002 56.276 1.00 88.62 445 PRO A C 1
ATOM 3565 O O . PRO A 1 445 ? -23.061 3.760 57.131 1.00 88.62 445 PRO A O 1
ATOM 3568 N N . ASP A 1 446 ? -24.230 3.151 55.302 1.00 89.94 446 ASP A N 1
ATOM 3569 C CA . ASP A 1 446 ? -23.757 1.774 55.100 1.00 89.94 446 ASP A CA 1
ATOM 3570 C C . ASP A 1 446 ? -22.401 1.680 54.375 1.00 89.94 446 ASP A C 1
ATOM 3572 O O . ASP A 1 446 ? -21.737 0.641 54.397 1.00 89.94 446 ASP A O 1
ATOM 3576 N N . TYR A 1 447 ? -21.947 2.778 53.760 1.00 87.06 447 TYR A N 1
ATOM 3577 C CA . TYR A 1 447 ? -20.758 2.826 52.900 1.00 87.06 447 TYR A CA 1
ATOM 3578 C C . TYR A 1 447 ? -19.510 2.189 53.526 1.00 87.06 447 TYR A C 1
ATOM 3580 O O . TYR A 1 447 ? -18.784 1.456 52.858 1.00 87.06 447 TYR A O 1
ATOM 3588 N N . TYR A 1 448 ? -19.274 2.430 54.817 1.00 87.12 448 TYR A N 1
ATOM 3589 C CA . TYR A 1 448 ? -18.102 1.930 55.547 1.00 87.12 448 TYR A CA 1
ATOM 3590 C C . TYR A 1 448 ? -18.218 0.466 56.002 1.00 87.12 448 TYR A C 1
ATOM 3592 O O . TYR A 1 448 ? -17.218 -0.122 56.410 1.00 87.12 448 TYR A O 1
ATOM 3600 N N . GLU A 1 449 ? -19.410 -0.128 55.941 1.00 88.88 449 GLU A N 1
ATOM 3601 C CA . GLU A 1 449 ? -19.632 -1.551 56.227 1.00 88.88 449 GLU A CA 1
ATOM 3602 C C . GLU A 1 449 ? -19.351 -2.396 54.973 1.00 88.88 449 GLU A C 1
ATOM 3604 O O . GLU A 1 449 ? -18.770 -3.482 55.050 1.00 88.88 449 GLU A O 1
ATOM 3609 N N . ILE A 1 450 ? -19.683 -1.842 53.802 1.00 88.50 450 ILE A N 1
ATOM 3610 C CA . ILE A 1 450 ? -19.437 -2.435 52.483 1.00 88.50 450 ILE A CA 1
ATOM 3611 C C . ILE A 1 450 ? -17.981 -2.195 52.037 1.00 88.50 450 ILE A C 1
ATOM 3613 O O . ILE A 1 450 ? -17.271 -3.132 51.657 1.00 88.50 450 ILE A O 1
ATOM 3617 N N . ILE A 1 451 ? -17.501 -0.948 52.096 1.00 86.56 451 ILE A N 1
ATOM 3618 C CA . ILE A 1 451 ? -16.178 -0.531 51.609 1.00 86.56 451 ILE A CA 1
ATOM 3619 C C . ILE A 1 451 ? -15.168 -0.516 52.763 1.00 86.56 451 ILE A C 1
ATOM 3621 O O . ILE A 1 451 ? -14.942 0.495 53.422 1.00 86.56 451 ILE A O 1
ATOM 3625 N N . ARG A 1 452 ? -14.510 -1.662 52.977 1.00 86.38 452 ARG A N 1
ATOM 3626 C CA . ARG A 1 452 ? -13.544 -1.881 54.078 1.00 86.38 452 ARG A CA 1
ATOM 3627 C C . ARG A 1 452 ? -12.284 -1.010 54.017 1.00 86.38 452 ARG A C 1
ATOM 3629 O O . ARG A 1 452 ? -11.677 -0.745 55.050 1.00 86.38 452 ARG A O 1
ATOM 3636 N N . PHE A 1 453 ? -11.874 -0.596 52.819 1.00 85.56 453 PHE A N 1
ATOM 3637 C CA . PHE A 1 453 ? -10.669 0.204 52.579 1.00 85.56 453 PHE A CA 1
ATOM 3638 C C . PHE A 1 453 ? -11.004 1.395 51.667 1.00 85.56 453 PHE A C 1
ATOM 3640 O O . PHE A 1 453 ? -10.670 1.372 50.481 1.00 85.56 453 PHE A O 1
ATOM 3647 N N . PRO A 1 454 ? -11.714 2.416 52.181 1.00 87.94 454 PRO A N 1
ATOM 3648 C CA . PRO A 1 454 ? -12.110 3.570 51.386 1.00 87.94 454 PRO A CA 1
ATOM 3649 C C . PRO A 1 454 ? -10.885 4.385 50.957 1.00 87.94 454 PRO A C 1
ATOM 3651 O O . PRO A 1 454 ? -9.896 4.498 51.690 1.00 87.94 454 PRO A O 1
ATOM 3654 N N . ILE A 1 455 ? -10.956 4.957 49.756 1.00 90.62 455 ILE A N 1
ATOM 3655 C CA . ILE A 1 455 ? -9.906 5.794 49.179 1.00 90.62 455 ILE A CA 1
ATOM 3656 C C . ILE A 1 455 ? -10.523 6.925 48.356 1.00 90.62 455 ILE A C 1
ATOM 3658 O O . ILE A 1 455 ? -11.520 6.741 47.661 1.00 90.62 455 ILE A O 1
ATOM 3662 N N . ASP A 1 456 ? -9.907 8.096 48.445 1.00 93.12 456 ASP A N 1
ATOM 3663 C CA . ASP A 1 456 ? -10.349 9.340 47.824 1.00 93.12 456 ASP A CA 1
ATOM 3664 C C . ASP A 1 456 ? -9.134 10.171 47.367 1.00 93.12 456 ASP A C 1
ATOM 3666 O O . ASP A 1 456 ? -7.996 9.969 47.805 1.00 93.12 456 ASP A O 1
ATOM 3670 N N . LEU A 1 457 ? -9.364 11.136 46.480 1.00 93.06 457 LEU A N 1
ATOM 3671 C CA . LEU A 1 457 ? -8.328 11.930 45.823 1.00 93.06 457 LEU A CA 1
ATOM 3672 C C . LEU A 1 457 ? -7.643 12.936 46.765 1.00 93.06 457 LEU A C 1
ATOM 3674 O O . LEU A 1 457 ? -6.549 13.415 46.440 1.00 93.06 457 LEU A O 1
ATOM 3678 N N . LYS A 1 458 ? -8.226 13.266 47.924 1.00 92.00 458 LYS A N 1
ATOM 3679 C CA . LYS A 1 458 ? -7.590 14.065 48.985 1.00 92.00 458 LYS A CA 1
ATOM 3680 C C . LYS A 1 458 ? -6.614 13.187 49.775 1.00 92.00 458 LYS A C 1
ATOM 3682 O O . LYS A 1 458 ? -5.428 13.522 49.804 1.00 92.00 458 LYS A O 1
ATOM 3687 N N . THR A 1 459 ? -7.031 12.004 50.225 1.00 92.19 459 THR A N 1
ATOM 3688 C CA . THR A 1 459 ? -6.154 10.982 50.828 1.00 92.19 459 THR A CA 1
ATOM 3689 C C . THR A 1 459 ? -5.023 10.556 49.884 1.00 92.19 459 THR A C 1
ATOM 3691 O O . THR A 1 459 ? -3.871 10.472 50.310 1.00 92.19 459 THR A O 1
ATOM 3694 N N . MET A 1 460 ? -5.288 10.354 48.586 1.00 93.62 460 MET A N 1
ATOM 3695 C CA . MET A 1 460 ? -4.228 10.070 47.604 1.00 93.62 460 MET A CA 1
ATOM 3696 C C . MET A 1 460 ? -3.260 11.250 47.428 1.00 93.62 460 MET A C 1
ATOM 3698 O O . MET A 1 460 ? -2.063 11.041 47.246 1.00 93.62 460 MET A O 1
ATOM 3702 N N . THR A 1 461 ? -3.731 12.500 47.524 1.00 92.88 461 THR A N 1
ATOM 3703 C CA . THR A 1 461 ? -2.838 13.675 47.469 1.00 92.88 461 THR A CA 1
ATOM 3704 C C . THR A 1 461 ? -1.913 13.720 48.684 1.00 92.88 461 THR A C 1
ATOM 3706 O O . THR A 1 461 ? -0.728 14.014 48.544 1.00 92.88 461 THR A O 1
ATOM 3709 N N . GLU A 1 462 ? -2.439 13.413 49.867 1.00 92.56 462 GLU A N 1
ATOM 3710 C CA . GLU A 1 462 ? -1.689 13.399 51.124 1.00 92.56 462 GLU A CA 1
ATOM 3711 C C . GLU A 1 462 ? -0.657 12.264 51.164 1.00 92.56 462 GLU A C 1
ATOM 3713 O O . GLU A 1 462 ? 0.526 12.511 51.397 1.00 92.56 462 GLU A O 1
ATOM 3718 N N . ARG A 1 463 ? -1.059 11.035 50.809 1.00 92.62 463 ARG A N 1
ATOM 3719 C CA . ARG A 1 463 ? -0.140 9.893 50.655 1.00 92.62 463 ARG A CA 1
ATOM 3720 C C . ARG A 1 463 ? 0.971 10.186 49.643 1.00 92.62 463 ARG A C 1
ATOM 3722 O O . ARG A 1 463 ? 2.127 9.848 49.897 1.00 92.62 463 ARG A O 1
ATOM 3729 N N . LEU A 1 464 ? 0.659 10.860 48.532 1.00 91.19 464 LEU A N 1
ATOM 3730 C CA . LEU A 1 464 ? 1.666 11.255 47.547 1.00 91.19 464 LEU A CA 1
ATOM 3731 C C . LEU A 1 464 ? 2.653 12.288 48.110 1.00 91.19 464 LEU A C 1
ATOM 3733 O O . LEU A 1 464 ? 3.859 12.062 48.011 1.00 91.19 464 LEU A O 1
ATOM 3737 N N . LYS A 1 465 ? 2.167 13.377 48.728 1.00 90.81 465 LYS A N 1
ATOM 3738 C CA . LYS A 1 465 ? 3.014 14.386 49.403 1.00 90.81 465 LYS A CA 1
ATOM 3739 C C . LYS A 1 465 ? 3.959 13.738 50.416 1.00 90.81 465 LYS A C 1
ATOM 3741 O O . LYS A 1 465 ? 5.155 14.013 50.398 1.00 90.81 465 LYS A O 1
ATOM 3746 N N . ASN A 1 466 ? 3.435 12.814 51.219 1.00 91.25 466 ASN A N 1
ATOM 3747 C CA . ASN A 1 466 ? 4.165 12.098 52.267 1.00 91.25 466 ASN A CA 1
ATOM 3748 C C . ASN A 1 466 ? 5.043 10.948 51.721 1.00 91.25 466 ASN A C 1
ATOM 3750 O O . AS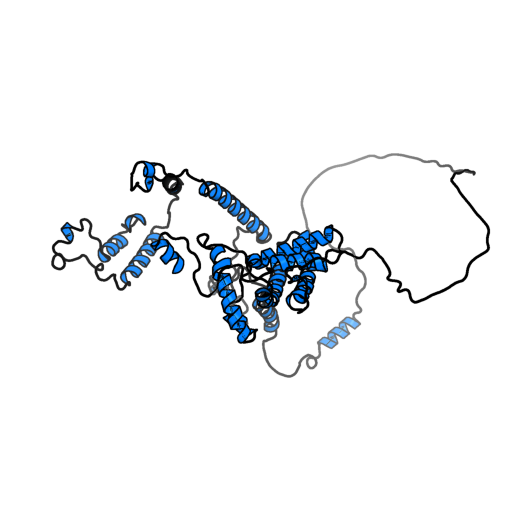N A 1 466 ? 5.459 10.078 52.480 1.00 91.25 466 ASN A O 1
ATOM 3754 N N . ARG A 1 467 ? 5.311 10.923 50.403 1.00 87.44 467 ARG A N 1
ATOM 3755 C CA . ARG A 1 467 ? 6.165 9.951 49.688 1.00 87.44 467 ARG A CA 1
ATOM 3756 C C . ARG A 1 467 ? 5.783 8.473 49.879 1.00 87.44 467 ARG A C 1
ATOM 3758 O O . ARG A 1 467 ? 6.581 7.597 49.566 1.00 87.44 467 ARG A O 1
ATOM 3765 N N . TYR A 1 468 ? 4.550 8.180 50.298 1.00 86.94 468 TYR A N 1
ATOM 3766 C CA . TYR A 1 468 ? 4.058 6.816 50.542 1.00 86.94 468 TYR A CA 1
ATOM 3767 C C . TYR A 1 468 ? 4.127 5.928 49.286 1.00 86.94 468 TYR A C 1
ATOM 3769 O O . TYR A 1 468 ? 4.420 4.736 49.358 1.00 86.94 468 TYR A O 1
ATOM 3777 N N . TYR A 1 469 ? 3.900 6.516 48.108 1.00 86.50 469 TYR A N 1
ATOM 3778 C CA . TYR A 1 469 ? 3.913 5.818 46.821 1.00 86.50 469 TYR A CA 1
ATOM 3779 C C . TYR A 1 469 ? 5.332 5.613 46.264 1.00 86.50 469 TYR A C 1
ATOM 3781 O O . TYR A 1 469 ? 5.665 6.079 45.175 1.00 86.50 469 TYR A O 1
ATOM 3789 N N . VAL A 1 470 ? 6.167 4.875 47.003 1.00 79.56 470 VAL A N 1
ATOM 3790 C CA . VAL A 1 470 ? 7.544 4.519 46.597 1.00 79.56 470 VAL A CA 1
ATOM 3791 C C . VAL A 1 470 ? 7.611 3.586 45.378 1.00 79.56 470 VAL A C 1
ATOM 3793 O O . VAL A 1 470 ? 8.665 3.443 44.767 1.00 79.56 470 VAL A O 1
ATOM 3796 N N . THR A 1 471 ? 6.494 2.962 44.985 1.00 79.31 471 THR A N 1
ATOM 3797 C CA . THR A 1 471 ? 6.363 2.225 43.718 1.00 79.31 471 THR A CA 1
ATOM 3798 C C . THR A 1 471 ? 4.989 2.460 43.090 1.00 79.31 471 THR A C 1
ATOM 3800 O O . THR A 1 471 ? 4.021 2.765 43.788 1.00 79.31 471 THR A O 1
ATOM 3803 N N . LYS A 1 472 ? 4.868 2.232 41.773 1.00 80.19 472 LYS A N 1
ATOM 3804 C CA . LYS A 1 472 ? 3.575 2.299 41.062 1.00 80.19 472 LYS A CA 1
ATOM 3805 C C . LYS A 1 472 ? 2.518 1.352 41.654 1.00 80.19 472 LYS A C 1
ATOM 3807 O O . LYS A 1 472 ? 1.346 1.700 41.670 1.00 80.19 472 LYS A O 1
ATOM 3812 N N . LYS A 1 473 ? 2.943 0.189 42.172 1.00 79.25 473 LYS A N 1
ATOM 3813 C CA . LYS A 1 473 ? 2.089 -0.850 42.787 1.00 79.25 473 LYS A CA 1
ATOM 3814 C C . LYS A 1 473 ? 1.478 -0.455 44.141 1.00 79.25 473 LYS A C 1
ATOM 3816 O O . LYS A 1 473 ? 0.776 -1.260 44.732 1.00 79.25 473 LYS A O 1
ATOM 3821 N N . LEU A 1 474 ? 1.803 0.728 44.665 1.00 82.94 474 LEU A N 1
ATOM 3822 C CA . LEU A 1 474 ? 1.162 1.285 45.861 1.00 82.94 474 LEU A CA 1
ATOM 3823 C C . LEU A 1 474 ? 0.121 2.360 45.509 1.00 82.94 474 LEU A C 1
ATOM 3825 O O . LEU A 1 474 ? -0.653 2.745 46.378 1.00 82.94 474 LEU A O 1
ATOM 3829 N N . PHE A 1 475 ? 0.135 2.873 44.272 1.00 81.44 475 PHE A N 1
ATOM 3830 C CA . PHE A 1 475 ? -0.772 3.918 43.771 1.00 81.44 475 PHE A CA 1
ATOM 3831 C C . PHE A 1 475 ? -1.990 3.342 43.022 1.00 81.44 475 PHE A C 1
ATOM 3833 O O . PHE A 1 475 ? -2.966 4.058 42.806 1.00 81.44 475 PHE A O 1
ATOM 3840 N N . ILE A 1 476 ? -1.902 2.069 42.624 1.00 70.38 476 ILE A N 1
ATOM 3841 C CA . ILE A 1 476 ? -2.936 1.247 41.979 1.00 70.38 476 ILE A CA 1
ATOM 3842 C C . ILE A 1 476 ? -3.332 0.162 42.978 1.00 70.38 476 ILE A C 1
ATOM 3844 O O . ILE A 1 476 ? -4.547 -0.005 43.194 1.00 70.38 476 ILE A O 1
#